Protein AF-0000000078524636 (afdb_homodimer)

Nearest PDB structures (foldseek):
  2bg7-assembly1_A  TM=7.647E-01  e=2.666E-11  Bacillus cereus
  2uyx-assembly1_A  TM=7.697E-01  e=6.666E-11  Bacillus cereus
  6lhe-assembly2_B  TM=6.676E-01  e=5.220E-11  Klebsiella pneumoniae
  4u4l-assembly3_C  TM=6.559E-01  e=9.617E-11  Klebsiella pneumoniae
  4gyq-assembly5_A  TM=6.246E-01  e=6.796E-10  Klebsiella pneumoniae

pLDDT: mean 97.64, std 1.95, range [78.44, 98.94]

Structure (mmCIF, N/CA/C/O backbone):
data_AF-0000000078524636-model_v1
#
loop_
_entity.id
_entity.type
_entity.pdbx_description
1 polymer Metallo-beta-lactamase
#
loop_
_atom_site.group_PDB
_atom_site.id
_atom_site.type_symbol
_atom_site.label_atom_id
_atom_site.label_alt_id
_atom_site.label_comp_id
_atom_site.label_asym_id
_atom_site.label_entity_id
_atom_site.label_seq_id
_atom_site.pdbx_PDB_ins_code
_atom_site.Cartn_x
_atom_site.Cartn_y
_atom_site.Cartn_z
_atom_site.occupancy
_atom_site.B_iso_or_equiv
_atom_site.auth_seq_id
_atom_site.auth_comp_id
_atom_site.auth_asym_id
_atom_site.auth_atom_id
_atom_site.pdbx_PDB_model_num
ATOM 1 N N . MET A 1 1 ? -9.016 -17.656 -24.141 1 92.56 1 MET A N 1
ATOM 2 C CA . MET A 1 1 ? -9.117 -17.969 -22.719 1 92.56 1 MET A CA 1
ATOM 3 C C . MET A 1 1 ? -10.57 -17.891 -22.25 1 92.56 1 MET A C 1
ATOM 5 O O . MET A 1 1 ? -11.32 -17.031 -22.688 1 92.56 1 MET A O 1
ATOM 9 N N . GLU A 1 2 ? -10.961 -18.859 -21.375 1 94.88 2 GLU A N 1
ATOM 10 C CA . GLU A 1 2 ? -12.305 -18.812 -20.812 1 94.88 2 GLU A CA 1
ATOM 11 C C . GLU A 1 2 ? -12.398 -17.766 -19.703 1 94.88 2 GLU A C 1
ATOM 13 O O . GLU A 1 2 ? -11.672 -17.844 -18.703 1 94.88 2 GLU A O 1
ATOM 18 N N . PHE A 1 3 ? -13.219 -16.766 -19.938 1 97.44 3 PHE A N 1
ATOM 19 C CA . PHE A 1 3 ? -13.414 -15.617 -19.062 1 97.44 3 PHE A CA 1
ATOM 20 C C . PHE A 1 3 ? -14.852 -15.562 -18.562 1 97.44 3 PHE A C 1
ATOM 22 O O . PHE A 1 3 ? -15.797 -15.648 -19.344 1 97.44 3 PHE A O 1
ATOM 29 N N . ARG A 1 4 ? -14.953 -15.508 -17.188 1 98.31 4 ARG A N 1
ATOM 30 C CA . ARG A 1 4 ? -16.281 -15.656 -16.594 1 98.31 4 ARG A CA 1
ATOM 31 C C . ARG A 1 4 ? -16.594 -14.492 -15.664 1 98.31 4 ARG A C 1
ATOM 33 O O . ARG A 1 4 ? -15.68 -13.891 -15.086 1 98.31 4 ARG A O 1
ATOM 40 N N . GLN A 1 5 ? -17.875 -14.234 -15.578 1 98.44 5 GLN A N 1
ATOM 41 C CA . GLN A 1 5 ? -18.375 -13.227 -14.648 1 98.44 5 GLN A CA 1
ATOM 42 C C . GLN A 1 5 ? -18.938 -13.867 -13.391 1 98.44 5 GLN A C 1
ATOM 44 O O . GLN A 1 5 ? -19.844 -14.703 -13.469 1 98.44 5 GLN A O 1
ATOM 49 N N . LEU A 1 6 ? -18.422 -13.5 -12.273 1 98.5 6 LEU A N 1
ATOM 50 C CA . LEU A 1 6 ? -18.875 -14.062 -11.008 1 98.5 6 LEU A CA 1
ATOM 51 C C . LEU A 1 6 ? -19.969 -13.211 -10.383 1 98.5 6 LEU A C 1
ATOM 53 O O . LEU A 1 6 ? -20.953 -13.734 -9.852 1 98.5 6 LEU A O 1
ATOM 57 N N . THR A 1 7 ? -19.797 -11.914 -10.305 1 98.25 7 THR A N 1
ATOM 58 C CA . THR A 1 7 ? -20.766 -10.891 -9.945 1 98.25 7 THR A CA 1
ATOM 59 C C . THR A 1 7 ? -20.734 -9.734 -10.938 1 98.25 7 THR A C 1
ATOM 61 O O . THR A 1 7 ? -20 -9.781 -11.922 1 98.25 7 THR A O 1
ATOM 64 N N . ASP A 1 8 ? -21.453 -8.664 -10.656 1 96.44 8 ASP A N 1
ATOM 65 C CA . ASP A 1 8 ? -21.484 -7.512 -11.555 1 96.44 8 ASP A CA 1
ATOM 66 C C . ASP A 1 8 ? -20.109 -6.848 -11.625 1 96.44 8 ASP A C 1
ATOM 68 O O . ASP A 1 8 ? -19.781 -6.203 -12.625 1 96.44 8 ASP A O 1
ATOM 72 N N . ARG A 1 9 ? -19.25 -7.086 -10.602 1 97.81 9 ARG A N 1
ATOM 73 C CA . ARG A 1 9 ? -17.984 -6.359 -10.539 1 97.81 9 ARG A CA 1
ATOM 74 C C . ARG A 1 9 ? -16.812 -7.32 -10.547 1 97.81 9 ARG A C 1
ATOM 76 O O . ARG A 1 9 ? -15.664 -6.902 -10.75 1 97.81 9 ARG A O 1
ATOM 83 N N . VAL A 1 10 ? -17.109 -8.586 -10.32 1 98.88 10 VAL A N 1
ATOM 84 C CA . VAL A 1 10 ? -16.016 -9.531 -10.141 1 98.88 10 VAL A CA 1
ATOM 85 C C . VAL A 1 10 ? -16.016 -10.539 -11.289 1 98.88 10 VAL A C 1
ATOM 87 O O . VAL A 1 10 ? -17.031 -11.141 -11.594 1 98.88 10 VAL A O 1
ATOM 90 N N . PHE A 1 11 ? -14.883 -10.703 -11.891 1 98.88 11 PHE A N 1
ATOM 91 C CA . PHE A 1 11 ? -14.664 -11.625 -13.008 1 98.88 11 PHE A CA 1
ATOM 92 C C . PHE A 1 11 ? -13.43 -12.484 -12.766 1 98.88 11 PHE A C 1
ATOM 94 O O . PHE A 1 11 ? -12.633 -12.203 -11.867 1 98.88 11 PHE A O 1
ATOM 101 N N . TYR A 1 12 ? -13.289 -13.547 -13.531 1 98.81 12 TYR A N 1
ATOM 102 C CA . TYR A 1 12 ? -12.102 -14.391 -13.422 1 98.81 12 TYR A CA 1
ATOM 103 C C . TYR A 1 12 ? -11.898 -15.203 -14.703 1 98.81 12 TYR A C 1
ATOM 105 O O . TYR A 1 12 ? -12.836 -15.414 -15.469 1 98.81 12 TYR A O 1
ATOM 113 N N . SER A 1 13 ? -10.688 -15.539 -14.992 1 98.56 13 SER A N 1
ATOM 114 C CA . SER A 1 13 ? -10.383 -16.5 -16.047 1 98.56 13 SER A CA 1
ATOM 115 C C . SER A 1 13 ? -10.234 -17.906 -15.477 1 98.56 13 SER A C 1
ATOM 117 O O . SER A 1 13 ? -9.766 -18.094 -14.344 1 98.56 13 SER A O 1
ATOM 119 N N . MET A 1 14 ? -10.531 -18.859 -16.297 1 97.19 14 MET A N 1
ATOM 120 C CA . MET A 1 14 ? -10.375 -20.234 -15.844 1 97.19 14 MET A CA 1
ATOM 121 C C . MET A 1 14 ? -8.914 -20.672 -15.883 1 97.19 14 MET A C 1
ATOM 123 O O . MET A 1 14 ? -8.133 -20.141 -16.672 1 97.19 14 MET A O 1
ATOM 127 N N . PHE A 1 15 ? -8.57 -21.562 -14.984 1 97.5 15 PHE A N 1
ATOM 128 C CA . PHE A 1 15 ? -7.219 -22.109 -14.953 1 97.5 15 PHE A CA 1
ATOM 129 C C . PHE A 1 15 ? -6.996 -23.062 -16.125 1 97.5 15 PHE A C 1
ATOM 131 O O . PHE A 1 15 ? -7.953 -23.5 -16.766 1 97.5 15 PHE A O 1
ATOM 138 N N . ASP A 1 16 ? -5.742 -23.234 -16.484 1 96.5 16 ASP A N 1
ATOM 139 C CA . ASP A 1 16 ? -5.324 -24.188 -17.5 1 96.5 16 ASP A CA 1
ATOM 140 C C . ASP A 1 16 ? -4.176 -25.062 -17.016 1 96.5 16 ASP A C 1
ATOM 142 O O . ASP A 1 16 ? -3.055 -24.578 -16.844 1 96.5 16 ASP A O 1
ATOM 146 N N . LYS A 1 17 ? -4.324 -26.312 -16.906 1 94 17 LYS A N 1
ATOM 147 C CA . LYS A 1 17 ? -3.379 -27.234 -16.297 1 94 17 LYS A CA 1
ATOM 148 C C . LYS A 1 17 ? -2.207 -27.531 -17.234 1 94 17 LYS A C 1
ATOM 150 O O . LYS A 1 17 ? -1.141 -27.953 -16.781 1 94 17 LYS A O 1
ATOM 155 N N . SER A 1 18 ? -2.449 -27.375 -18.516 1 92.62 18 SER A N 1
ATOM 156 C CA . SER A 1 18 ? -1.42 -27.75 -19.484 1 92.62 18 SER A CA 1
ATOM 157 C C . SER A 1 18 ? -0.123 -26.984 -19.219 1 92.62 18 SER A C 1
ATOM 159 O O . SER A 1 18 ? 0.967 -27.547 -19.359 1 92.62 18 SER A O 1
ATOM 161 N N . ALA A 1 19 ? -0.197 -25.781 -18.781 1 91.12 19 ALA A N 1
ATOM 162 C CA . ALA A 1 19 ? 0.985 -24.984 -18.469 1 91.12 19 ALA A CA 1
ATOM 163 C C . ALA A 1 19 ? 0.88 -24.391 -17.062 1 91.12 19 ALA A C 1
ATOM 165 O O . ALA A 1 19 ? 1.53 -23.391 -16.766 1 91.12 19 ALA A O 1
ATOM 166 N N . ASP A 1 20 ? -0.035 -24.969 -16.297 1 96.19 20 ASP A N 1
ATOM 167 C CA . ASP A 1 20 ? -0.246 -24.609 -14.891 1 96.19 20 ASP A CA 1
ATOM 168 C C . ASP A 1 20 ? -0.635 -23.125 -14.758 1 96.19 20 ASP A C 1
ATOM 170 O O . ASP A 1 20 ? -0.137 -22.438 -13.875 1 96.19 20 ASP A O 1
ATOM 174 N N . ARG A 1 21 ? -1.409 -22.625 -15.695 1 98.25 21 ARG A N 1
ATOM 175 C CA . ARG A 1 21 ? -1.954 -21.281 -15.578 1 98.25 21 ARG A CA 1
ATOM 176 C C . ARG A 1 21 ? -3.008 -21.203 -14.477 1 98.25 21 ARG A C 1
ATOM 178 O O . ARG A 1 21 ? -3.969 -21.969 -14.477 1 98.25 21 ARG A O 1
ATOM 185 N N . PRO A 1 22 ? -2.797 -20.359 -13.555 1 98.69 22 PRO A N 1
ATOM 186 C CA . PRO A 1 22 ? -3.803 -20.203 -12.5 1 98.69 22 PRO A CA 1
ATOM 187 C C . PRO A 1 22 ? -5.004 -19.375 -12.945 1 98.69 22 PRO A C 1
ATOM 189 O O . PRO A 1 22 ? -4.984 -18.781 -14.031 1 98.69 22 PRO A O 1
ATOM 192 N N . VAL A 1 23 ? -6.008 -19.406 -12.109 1 98.69 23 VAL A N 1
ATOM 193 C CA . VAL A 1 23 ? -7.094 -18.438 -12.219 1 98.69 23 VAL A CA 1
ATOM 194 C C . VAL A 1 23 ? -6.547 -17.031 -12.016 1 98.69 23 VAL A C 1
ATOM 196 O O . VAL A 1 23 ? -5.738 -16.781 -11.117 1 98.69 23 VAL A O 1
ATOM 199 N N . LEU A 1 24 ? -6.914 -16.125 -12.867 1 98.81 24 LEU A N 1
ATOM 200 C CA . LEU A 1 24 ? -6.695 -14.695 -12.672 1 98.81 24 LEU A CA 1
ATOM 201 C C . LEU A 1 24 ? -8.008 -13.984 -12.367 1 98.81 24 LEU A C 1
ATOM 203 O O . LEU A 1 24 ? -9.023 -14.25 -13.016 1 98.81 24 LEU A O 1
ATOM 207 N N . GLY A 1 25 ? -7.977 -13.172 -11.359 1 98.94 25 GLY A N 1
ATOM 208 C CA . GLY A 1 25 ? -9.172 -12.438 -10.961 1 98.94 25 GLY A CA 1
ATOM 209 C C . GLY A 1 25 ? -9.164 -10.992 -11.438 1 98.94 25 GLY A C 1
ATOM 210 O O . GLY A 1 25 ? -8.109 -10.438 -11.75 1 98.94 25 GLY A O 1
ATOM 211 N N . TYR A 1 26 ? -10.344 -10.414 -11.539 1 98.94 26 TYR A N 1
ATOM 212 C CA . TYR A 1 26 ? -10.539 -9.023 -11.93 1 98.94 26 TYR A CA 1
ATOM 213 C C . TYR A 1 26 ? -11.68 -8.383 -11.156 1 98.94 26 TYR A C 1
ATOM 215 O O . TYR A 1 26 ? -12.758 -8.977 -11.023 1 98.94 26 TYR A O 1
ATOM 223 N N . VAL A 1 27 ? -11.477 -7.277 -10.57 1 98.94 27 VAL A N 1
ATOM 224 C CA . VAL A 1 27 ? -12.508 -6.504 -9.891 1 98.94 27 VAL A CA 1
ATOM 225 C C . VAL A 1 27 ? -12.672 -5.148 -10.57 1 98.94 27 VAL A C 1
ATOM 227 O O . VAL A 1 27 ? -11.719 -4.375 -10.664 1 98.94 27 VAL A O 1
ATOM 230 N N . ASN A 1 28 ? -13.812 -4.844 -10.977 1 98.75 28 ASN A N 1
ATOM 231 C CA . ASN A 1 28 ? -14.125 -3.617 -11.703 1 98.75 28 ASN A CA 1
ATOM 232 C C . ASN A 1 28 ? -14.688 -2.545 -10.773 1 98.75 28 ASN A C 1
ATOM 234 O O . ASN A 1 28 ? -15.891 -2.494 -10.539 1 98.75 28 ASN A O 1
ATOM 238 N N . GLY A 1 29 ? -13.82 -1.654 -10.344 1 98.44 29 GLY A N 1
ATOM 239 C CA . GLY A 1 29 ? -14.273 -0.521 -9.547 1 98.44 29 GLY A CA 1
ATOM 240 C C . GLY A 1 29 ? -14.531 0.721 -10.383 1 98.44 29 GLY A C 1
ATOM 241 O O . GLY A 1 29 ? -14.109 0.802 -11.539 1 98.44 29 GLY A O 1
ATOM 242 N N . GLN A 1 30 ? -15.25 1.693 -9.789 1 97.56 30 GLN A N 1
ATOM 243 C CA . GLN A 1 30 ? -15.586 2.934 -10.477 1 97.56 30 GLN A CA 1
ATOM 244 C C . GLN A 1 30 ? -14.336 3.771 -10.742 1 97.56 30 GLN A C 1
ATOM 246 O O . GLN A 1 30 ? -14.203 4.375 -11.812 1 97.56 30 GLN A O 1
ATOM 251 N N . LYS A 1 31 ? -13.469 3.789 -9.781 1 97.31 31 LYS A N 1
ATOM 252 C CA . LYS A 1 31 ? -12.266 4.609 -9.906 1 97.31 31 LYS A CA 1
ATOM 253 C C . LYS A 1 31 ? -11.109 3.811 -10.5 1 97.31 31 LYS A C 1
ATOM 255 O O . LYS A 1 31 ? -10.453 4.262 -11.438 1 97.31 31 LYS A O 1
ATOM 260 N N . TYR A 1 32 ? -10.844 2.635 -9.969 1 98 32 TYR A N 1
ATOM 261 C CA . TYR A 1 32 ? -9.789 1.731 -10.422 1 98 32 TYR A CA 1
ATOM 262 C C . TYR A 1 32 ? -10.32 0.312 -10.578 1 98 32 TYR A C 1
ATOM 264 O O . TYR A 1 32 ? -11.383 -0.025 -10.047 1 98 32 TYR A O 1
ATOM 272 N N . SER A 1 33 ? -9.594 -0.458 -11.375 1 98.69 33 SER A N 1
ATOM 273 C CA . SER A 1 33 ? -9.82 -1.899 -11.398 1 98.69 33 SER A CA 1
ATOM 274 C C . SER A 1 33 ? -8.609 -2.66 -10.875 1 98.69 33 SER A C 1
ATOM 276 O O . SER A 1 33 ? -7.516 -2.104 -10.773 1 98.69 33 SER A O 1
ATOM 278 N N . LEU A 1 34 ? -8.867 -3.861 -10.477 1 98.88 34 LEU A N 1
ATOM 279 C CA . LEU A 1 34 ? -7.855 -4.684 -9.828 1 98.88 34 LEU A CA 1
ATOM 280 C C . LEU A 1 34 ? -7.73 -6.039 -10.508 1 98.88 34 LEU A C 1
ATOM 282 O O . LEU A 1 34 ? -8.742 -6.68 -10.82 1 98.88 34 LEU A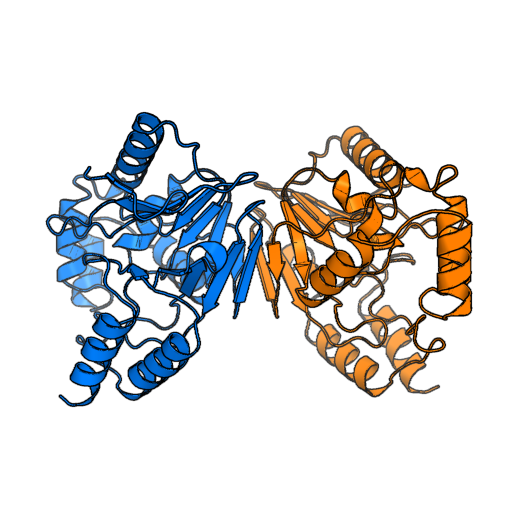 O 1
ATOM 286 N N . MET A 1 35 ? -6.539 -6.391 -10.82 1 98.94 35 MET A N 1
ATOM 287 C CA . MET A 1 35 ? -6.223 -7.758 -11.219 1 98.94 35 MET A CA 1
ATOM 288 C C . MET A 1 35 ? -5.617 -8.539 -10.055 1 98.94 35 MET A C 1
ATOM 290 O O . MET A 1 35 ? -4.801 -8.008 -9.305 1 98.94 35 MET A O 1
ATOM 294 N N . ILE A 1 36 ? -6.012 -9.75 -9.82 1 98.94 36 ILE A N 1
ATOM 295 C CA . ILE A 1 36 ? -5.488 -10.625 -8.781 1 98.94 36 ILE A CA 1
ATOM 296 C C . ILE A 1 36 ? -4.676 -11.75 -9.406 1 98.94 36 ILE A C 1
ATOM 298 O O . ILE A 1 36 ? -5.219 -12.594 -10.125 1 98.94 36 ILE A O 1
ATOM 302 N N . ASP A 1 37 ? -3.387 -11.734 -9.055 1 98.94 37 ASP A N 1
ATOM 303 C CA . ASP A 1 37 ? -2.33 -12.562 -9.633 1 98.94 37 ASP A CA 1
ATOM 304 C C . ASP A 1 37 ? -1.979 -12.102 -11.047 1 98.94 37 ASP A C 1
ATOM 306 O O . ASP A 1 37 ? -2.828 -11.562 -11.758 1 98.94 37 ASP A O 1
ATOM 310 N N . ALA A 1 38 ? -0.745 -12.352 -11.445 1 98.81 38 ALA A N 1
ATOM 311 C CA . ALA A 1 38 ? -0.215 -11.797 -12.688 1 98.81 38 ALA A CA 1
ATOM 312 C C . ALA A 1 38 ? 0.044 -12.898 -13.711 1 98.81 38 ALA A C 1
ATOM 314 O O . ALA A 1 38 ? 0.692 -12.664 -14.734 1 98.81 38 ALA A O 1
ATOM 315 N N . GLY A 1 39 ? -0.339 -14.141 -13.398 1 98.5 39 GLY A N 1
ATOM 316 C CA . GLY A 1 39 ? -0.157 -15.234 -14.328 1 98.5 39 GLY A CA 1
ATOM 317 C C . GLY A 1 39 ? 1.279 -15.719 -14.414 1 98.5 39 GLY A C 1
ATOM 318 O O . GLY A 1 39 ? 2.137 -15.258 -13.656 1 98.5 39 GLY A O 1
ATOM 319 N N . ASN A 1 40 ? 1.488 -16.594 -15.367 1 98.62 40 ASN A N 1
ATOM 320 C CA . ASN A 1 40 ? 2.771 -17.297 -15.383 1 98.62 40 ASN A CA 1
ATOM 321 C C . ASN A 1 40 ? 3.658 -16.812 -16.531 1 98.62 40 ASN A C 1
ATOM 323 O O . ASN A 1 40 ? 4.785 -17.281 -16.688 1 98.62 40 ASN A O 1
ATOM 327 N N . SER A 1 41 ? 3.148 -15.828 -17.375 1 98.56 41 SER A N 1
ATOM 328 C CA . SER A 1 41 ? 3.945 -15.32 -18.484 1 98.56 41 SER A CA 1
ATOM 329 C C . SER A 1 41 ? 3.32 -14.07 -19.094 1 98.56 41 SER A C 1
ATOM 331 O O . SER A 1 41 ? 2.17 -13.742 -18.797 1 98.56 41 SER A O 1
ATOM 333 N N . GLN A 1 42 ? 4.094 -13.391 -19.906 1 98.44 42 GLN A N 1
ATOM 334 C CA . GLN A 1 42 ? 3.57 -12.273 -20.688 1 98.44 42 GLN A CA 1
ATOM 335 C C . GLN A 1 42 ? 2.377 -12.703 -21.531 1 98.44 42 GLN A C 1
ATOM 337 O O . GLN A 1 42 ? 1.389 -11.969 -21.641 1 98.44 42 GLN A O 1
ATOM 342 N N . LYS A 1 43 ? 2.482 -13.875 -22.109 1 98.06 43 LYS A N 1
ATOM 343 C CA . LYS A 1 43 ? 1.399 -14.391 -22.938 1 98.06 43 LYS A CA 1
ATOM 344 C C . LYS A 1 43 ? 0.118 -14.562 -22.125 1 98.06 43 LYS A C 1
ATOM 346 O O . LYS A 1 43 ? -0.977 -14.281 -22.625 1 98.06 43 LYS A O 1
ATOM 351 N N . HIS A 1 44 ? 0.25 -15.062 -20.938 1 98.56 44 HIS A N 1
ATOM 352 C CA . HIS A 1 44 ? -0.894 -15.234 -20.047 1 98.56 44 HIS A CA 1
ATOM 353 C C . HIS A 1 44 ? -1.555 -13.898 -19.734 1 98.56 44 HIS A C 1
ATOM 355 O O . HIS A 1 44 ? -2.779 -13.773 -19.812 1 98.56 44 HIS A O 1
ATOM 361 N N . VAL A 1 45 ? -0.781 -12.852 -19.438 1 98.69 45 VAL A N 1
ATOM 362 C CA . VAL A 1 45 ? -1.286 -11.516 -19.141 1 98.69 45 VAL A CA 1
ATOM 363 C C . VAL A 1 45 ? -1.985 -10.938 -20.359 1 98.69 45 VAL A C 1
ATOM 365 O O . VAL A 1 45 ? -3.086 -10.391 -20.266 1 98.69 45 VAL A O 1
ATOM 368 N N . GLU A 1 46 ? -1.355 -11.102 -21.484 1 98.5 46 GLU A N 1
ATOM 369 C CA . GLU A 1 46 ? -1.918 -10.578 -22.719 1 98.5 46 GLU A CA 1
ATOM 370 C C . GLU A 1 46 ? -3.262 -11.227 -23.047 1 98.5 46 GLU A C 1
ATOM 372 O O . GLU A 1 46 ? -4.195 -10.555 -23.469 1 98.5 46 GLU A O 1
ATOM 377 N N . SER A 1 47 ? -3.287 -12.531 -22.859 1 98.31 47 SER A N 1
ATOM 378 C CA . SER A 1 47 ? -4.547 -13.234 -23.078 1 98.31 47 SER A CA 1
ATOM 379 C C . SER A 1 47 ? -5.633 -12.711 -22.141 1 98.31 47 SER A C 1
ATOM 381 O O . SER A 1 47 ? -6.781 -12.531 -22.547 1 98.31 47 SER A O 1
ATOM 383 N N . PHE A 1 48 ? -5.344 -12.461 -20.953 1 98.75 48 PHE A N 1
ATOM 384 C CA . PHE A 1 48 ? -6.289 -11.938 -19.969 1 98.75 48 PHE A CA 1
ATOM 385 C C . PHE A 1 48 ? -6.75 -10.531 -20.359 1 98.75 48 PHE A C 1
ATOM 387 O O . PHE A 1 48 ? -7.945 -10.234 -20.297 1 98.75 48 PHE A O 1
ATOM 394 N N . TYR A 1 49 ? -5.805 -9.672 -20.734 1 98.75 49 TYR A N 1
ATOM 395 C CA . TYR A 1 49 ? -6.133 -8.312 -21.141 1 98.75 49 TYR A CA 1
ATOM 396 C C . TYR A 1 49 ? -7.02 -8.312 -22.375 1 98.75 49 TYR A C 1
ATOM 398 O O . TYR A 1 49 ? -7.902 -7.461 -22.516 1 98.75 49 TYR A O 1
ATOM 406 N N . GLU A 1 50 ? -6.746 -9.242 -23.266 1 98.56 50 GLU A N 1
ATOM 407 C CA . GLU A 1 50 ? -7.613 -9.391 -24.422 1 98.56 50 GLU A CA 1
ATOM 408 C C . GLU A 1 50 ? -9.039 -9.75 -24.016 1 98.56 50 GLU A C 1
ATOM 410 O O . GLU A 1 50 ? -10.008 -9.219 -24.562 1 98.56 50 GLU A O 1
ATOM 415 N N . ALA A 1 51 ? -9.141 -10.688 -23.094 1 98.44 51 ALA A N 1
ATOM 416 C CA . ALA A 1 51 ? -10.461 -11.07 -22.594 1 98.44 51 ALA A CA 1
ATOM 417 C C . ALA A 1 51 ? -11.172 -9.875 -21.969 1 98.44 51 ALA A C 1
ATOM 419 O O . ALA A 1 51 ? -12.375 -9.68 -22.172 1 98.44 51 ALA A O 1
ATOM 420 N N . LEU A 1 52 ? -10.453 -9.07 -21.188 1 98.44 52 LEU A N 1
ATOM 421 C CA . LEU A 1 52 ? -11.023 -7.859 -20.609 1 98.44 52 LEU A CA 1
ATOM 422 C C . LEU A 1 52 ? -11.555 -6.934 -21.688 1 98.44 52 LEU A C 1
ATOM 424 O O . LEU A 1 52 ? -12.68 -6.438 -21.594 1 98.44 52 LEU A O 1
ATOM 428 N N . SER A 1 53 ? -10.75 -6.699 -22.641 1 98.06 53 SER A N 1
ATOM 429 C CA . SER A 1 53 ? -11.109 -5.797 -23.734 1 98.06 53 SER A CA 1
ATOM 430 C C . SER A 1 53 ? -12.367 -6.27 -24.453 1 98.06 53 SER A C 1
ATOM 432 O O . SER A 1 53 ? -13.242 -5.461 -24.781 1 98.06 53 SER A O 1
ATOM 434 N N . LYS A 1 54 ? -12.422 -7.543 -24.688 1 97.69 54 LYS A N 1
ATOM 435 C CA . LYS A 1 54 ? -13.578 -8.117 -25.359 1 97.69 54 LYS A CA 1
ATOM 436 C C . LYS A 1 54 ? -14.859 -7.867 -24.578 1 97.69 54 LYS A C 1
ATOM 438 O O . LYS A 1 54 ? -15.938 -7.738 -25.156 1 97.69 54 LYS A O 1
ATOM 443 N N . GLU A 1 55 ? -14.711 -7.77 -23.297 1 97.25 55 GLU A N 1
ATOM 444 C CA . GLU A 1 55 ? -15.867 -7.551 -22.438 1 97.25 55 GLU A CA 1
ATOM 445 C C . GLU A 1 55 ? -16.094 -6.066 -22.172 1 97.25 55 GLU A C 1
ATOM 447 O O . GLU A 1 55 ? -16.969 -5.691 -21.391 1 97.25 55 GLU A O 1
ATOM 452 N N . GLY A 1 56 ? -15.273 -5.215 -22.688 1 97.44 56 GLY A N 1
ATOM 453 C CA . GLY A 1 56 ? -15.398 -3.777 -22.5 1 97.44 56 GLY A CA 1
ATOM 454 C C . GLY A 1 56 ? -14.906 -3.307 -21.156 1 97.44 56 GLY A C 1
ATOM 455 O O . GLY A 1 56 ? -15.344 -2.27 -20.656 1 97.44 56 GLY A O 1
ATOM 456 N N . LEU A 1 57 ? -14.078 -4.07 -20.547 1 98.31 57 LEU A N 1
ATOM 457 C CA . LEU A 1 57 ? -13.547 -3.736 -19.234 1 98.31 57 LEU A CA 1
ATOM 458 C C . LEU A 1 57 ? -12.203 -3.025 -19.359 1 98.31 57 LEU A C 1
ATOM 460 O O . LEU A 1 57 ? -11.422 -3.311 -20.281 1 98.31 57 LEU A O 1
ATOM 464 N N . LYS A 1 58 ? -11.961 -2.143 -18.484 1 97.5 58 LYS A N 1
ATOM 465 C CA . LYS A 1 58 ? -10.711 -1.383 -18.516 1 97.5 58 LYS A CA 1
ATOM 466 C C . LYS A 1 58 ? -9.539 -2.225 -18.016 1 97.5 58 LYS A C 1
ATOM 468 O O . LYS A 1 58 ? -9.734 -3.195 -17.281 1 97.5 58 LYS A O 1
ATOM 473 N N . LYS A 1 59 ? -8.344 -1.842 -18.391 1 97.88 59 LYS A N 1
ATOM 474 C CA . LYS A 1 59 ? -7.145 -2.465 -17.844 1 97.88 59 LYS A CA 1
ATOM 475 C C . LYS A 1 59 ? -6.988 -2.15 -16.359 1 97.88 59 LYS A C 1
ATOM 477 O O . LYS A 1 59 ? -7.328 -1.053 -15.922 1 97.88 59 LYS A O 1
ATOM 482 N N . PRO A 1 60 ? -6.43 -3.078 -15.672 1 98.5 60 PRO A N 1
ATOM 483 C CA . PRO A 1 60 ? -6.336 -2.891 -14.219 1 98.5 60 PRO A CA 1
ATOM 484 C C . PRO A 1 60 ? -5.398 -1.751 -13.828 1 98.5 60 PRO A C 1
ATOM 486 O O . PRO A 1 60 ? -4.328 -1.595 -14.43 1 98.5 60 PRO A O 1
ATOM 489 N N . GLY A 1 61 ? -5.844 -0.96 -12.852 1 98.31 61 GLY A N 1
ATOM 490 C CA . GLY A 1 61 ? -4.965 0.029 -12.25 1 98.31 61 GLY A CA 1
ATOM 491 C C . GLY A 1 61 ? -4.023 -0.561 -11.219 1 98.31 61 GLY A C 1
ATOM 492 O O . GLY A 1 61 ? -2.98 0.024 -10.914 1 98.31 61 GLY A O 1
ATOM 493 N N . PHE A 1 62 ? -4.414 -1.67 -10.641 1 98.81 62 PHE A N 1
ATOM 494 C CA . PHE A 1 62 ? -3.631 -2.402 -9.656 1 98.81 62 PHE A CA 1
ATOM 495 C C . PHE A 1 62 ? -3.576 -3.887 -10 1 98.81 62 PHE A C 1
ATOM 497 O O . PHE A 1 62 ? -4.539 -4.441 -10.531 1 98.81 62 PHE A O 1
ATOM 504 N N . THR A 1 63 ? -2.496 -4.5 -9.711 1 98.94 63 THR A N 1
ATOM 505 C CA . THR A 1 63 ? -2.369 -5.953 -9.719 1 98.94 63 THR A CA 1
ATOM 506 C C . THR A 1 63 ? -1.751 -6.449 -8.422 1 98.94 63 THR A C 1
ATOM 508 O O . THR A 1 63 ? -0.665 -6.012 -8.031 1 98.94 63 THR A O 1
ATOM 511 N N . VAL A 1 64 ? -2.451 -7.309 -7.715 1 98.88 64 VAL A N 1
ATOM 512 C CA . VAL A 1 64 ? -1.946 -7.922 -6.492 1 98.88 64 VAL A CA 1
ATOM 513 C C . VAL A 1 64 ? -1.604 -9.391 -6.758 1 98.88 64 VAL A C 1
ATOM 515 O O . VAL A 1 64 ? -2.383 -10.109 -7.383 1 98.88 64 VAL A O 1
ATOM 518 N N . VAL A 1 65 ? -0.433 -9.828 -6.348 1 98.88 65 VAL A N 1
ATOM 519 C CA . VAL A 1 65 ? -0.123 -11.25 -6.461 1 98.88 65 VAL A CA 1
ATOM 520 C C . VAL A 1 65 ? -0.283 -11.922 -5.102 1 98.88 65 VAL A C 1
ATOM 522 O O . VAL A 1 65 ? 0.095 -11.359 -4.07 1 98.88 65 VAL A O 1
ATOM 525 N N . THR A 1 66 ? -0.78 -13.094 -5.113 1 98.88 66 THR A N 1
ATOM 526 C CA . THR A 1 66 ? -1.178 -13.789 -3.895 1 98.88 66 THR A CA 1
ATOM 527 C C . THR A 1 66 ? 0.034 -14.406 -3.207 1 98.88 66 THR A C 1
ATOM 529 O O . THR A 1 66 ? 0.085 -14.484 -1.978 1 98.88 66 THR A O 1
ATOM 532 N N . HIS A 1 67 ? 0.937 -14.914 -3.979 1 98.88 67 HIS A N 1
ATOM 533 C CA . HIS A 1 67 ? 2.152 -15.5 -3.432 1 98.88 67 HIS A CA 1
ATOM 534 C C . HIS A 1 67 ? 3.232 -15.633 -4.5 1 98.88 67 HIS A C 1
ATOM 536 O O . HIS A 1 67 ? 2.988 -15.344 -5.676 1 98.88 67 HIS A O 1
ATOM 542 N N . TRP A 1 68 ? 4.445 -16.109 -4.176 1 98.75 68 TRP A N 1
ATOM 543 C CA . TRP A 1 68 ? 5.645 -15.883 -4.977 1 98.75 68 TRP A CA 1
ATOM 544 C C . TRP A 1 68 ? 5.758 -16.922 -6.086 1 98.75 68 TRP A C 1
ATOM 546 O O . TRP A 1 68 ? 6.551 -16.766 -7.02 1 98.75 68 TRP A O 1
ATOM 556 N N . HIS A 1 69 ? 5.004 -17.984 -6.066 1 98.69 69 HIS A N 1
ATOM 557 C CA . HIS A 1 69 ? 5.207 -19.062 -7.039 1 98.69 69 HIS A CA 1
ATOM 558 C C . HIS A 1 69 ? 5.164 -18.516 -8.469 1 98.69 69 HIS A C 1
ATOM 560 O O . HIS A 1 69 ? 4.418 -17.594 -8.758 1 98.69 69 HIS A O 1
ATOM 566 N N . TRP A 1 70 ? 5.891 -19.188 -9.328 1 98.5 70 TRP A N 1
ATOM 567 C CA . TRP A 1 70 ? 6.172 -18.734 -10.688 1 98.5 70 TRP A CA 1
ATOM 568 C C . TRP A 1 70 ? 4.879 -18.547 -11.469 1 98.5 70 TRP A C 1
ATOM 570 O O . TRP A 1 70 ? 4.742 -17.578 -12.234 1 98.5 70 TRP A O 1
ATOM 580 N N . ASP A 1 71 ? 3.932 -19.422 -11.297 1 98.69 71 ASP A N 1
ATOM 581 C CA . ASP A 1 71 ? 2.734 -19.406 -12.125 1 98.69 71 ASP A CA 1
ATOM 582 C C . ASP A 1 71 ? 1.817 -18.234 -11.75 1 98.69 71 ASP A C 1
ATOM 584 O O . ASP A 1 71 ? 0.902 -17.891 -12.5 1 98.69 71 ASP A O 1
ATOM 588 N N . HIS A 1 72 ? 2.113 -17.547 -10.68 1 98.88 72 HIS A N 1
ATOM 589 C CA . HIS A 1 72 ? 1.313 -16.406 -10.25 1 98.88 72 HIS A CA 1
ATOM 590 C C . HIS A 1 72 ? 2.062 -15.094 -10.469 1 98.88 72 HIS A C 1
ATOM 592 O O . HIS A 1 72 ? 1.486 -14.016 -10.328 1 98.88 72 HIS A O 1
ATOM 598 N N . THR A 1 73 ? 3.334 -15.148 -10.773 1 98.88 73 THR A N 1
ATOM 599 C CA . THR A 1 73 ? 4.109 -13.922 -10.664 1 98.88 73 THR A CA 1
ATOM 600 C C . THR A 1 73 ? 4.941 -13.688 -11.922 1 98.88 73 THR A C 1
ATOM 602 O O . THR A 1 73 ? 5.367 -12.562 -12.195 1 98.88 73 THR A O 1
ATOM 605 N N . PHE A 1 74 ? 5.246 -14.68 -12.758 1 98.88 74 PHE A N 1
ATOM 606 C CA . PHE A 1 74 ? 6.223 -14.547 -13.836 1 98.88 74 PHE A CA 1
ATOM 607 C C . PHE A 1 74 ? 5.672 -13.68 -14.961 1 98.88 74 PHE A C 1
ATOM 609 O O . PHE A 1 74 ? 6.422 -13.227 -15.82 1 98.88 74 PHE A O 1
ATOM 616 N N . GLY A 1 75 ? 4.398 -13.406 -14.953 1 98.88 75 GLY A N 1
ATOM 617 C CA . GLY A 1 75 ? 3.832 -12.453 -15.898 1 98.88 75 GLY A CA 1
ATOM 618 C C . GLY A 1 75 ? 3.883 -11.016 -15.406 1 98.88 75 GLY A C 1
ATOM 619 O O . GLY A 1 75 ? 3.545 -10.094 -16.141 1 98.88 75 GLY A O 1
ATOM 620 N N . MET A 1 76 ? 4.375 -10.789 -14.227 1 98.81 76 MET A N 1
ATOM 621 C CA . MET A 1 76 ? 4.23 -9.5 -13.555 1 98.81 76 MET A CA 1
ATOM 622 C C . MET A 1 76 ? 4.965 -8.406 -14.312 1 98.81 76 MET A C 1
ATOM 624 O O . MET A 1 76 ? 4.527 -7.25 -14.312 1 98.81 76 MET A O 1
ATOM 628 N N . HIS A 1 77 ? 6.039 -8.688 -15 1 98.5 77 HIS A N 1
ATOM 629 C CA . HIS A 1 77 ? 6.805 -7.691 -15.742 1 98.5 77 HIS A CA 1
ATOM 630 C C . HIS A 1 77 ? 5.98 -7.094 -16.875 1 98.5 77 HIS A C 1
ATOM 632 O O . HIS A 1 77 ? 6.34 -6.051 -17.422 1 98.5 77 HIS A O 1
ATOM 638 N N . SER A 1 78 ? 4.871 -7.727 -17.188 1 98.56 78 SER A N 1
ATOM 639 C CA . SER A 1 78 ? 4.094 -7.309 -18.344 1 98.56 78 SER A CA 1
ATOM 640 C C . SER A 1 78 ? 2.771 -6.676 -17.938 1 98.56 78 SER A C 1
ATOM 642 O O . SER A 1 78 ? 1.968 -6.289 -18.781 1 98.56 78 SER A O 1
ATOM 644 N N . VAL A 1 79 ? 2.539 -6.559 -16.641 1 98.31 79 VAL A N 1
ATOM 645 C CA . VAL A 1 79 ? 1.278 -5.988 -16.188 1 98.31 79 VAL A CA 1
ATOM 646 C C . VAL A 1 79 ? 1.343 -4.465 -16.25 1 98.31 79 VAL A C 1
ATOM 648 O O . VAL A 1 79 ? 2.41 -3.875 -16.078 1 98.31 79 VAL A O 1
ATOM 651 N N . GLU A 1 80 ? 0.212 -3.889 -16.531 1 96.38 80 GLU A N 1
ATOM 652 C CA . GLU A 1 80 ? 0.062 -2.439 -16.453 1 96.38 80 GLU A CA 1
ATOM 653 C C . GLU A 1 80 ? -0.406 -2.014 -15.055 1 96.38 80 GLU A C 1
ATOM 655 O O . GLU A 1 80 ? -0.979 -2.814 -14.312 1 96.38 80 GLU A O 1
ATOM 660 N N . GLY A 1 81 ? -0.141 -0.77 -14.742 1 97.31 81 GLY A N 1
ATOM 661 C CA . GLY A 1 81 ? -0.567 -0.252 -13.453 1 97.31 81 GLY A CA 1
ATOM 662 C C . GLY A 1 81 ? 0.411 -0.556 -12.336 1 97.31 81 GLY A C 1
ATOM 663 O O . GLY A 1 81 ? 1.566 -0.901 -12.586 1 97.31 81 GLY A O 1
ATOM 664 N N . ILE A 1 82 ? -0.034 -0.438 -11.102 1 98.56 82 ILE A N 1
ATOM 665 C CA . ILE A 1 82 ? 0.795 -0.592 -9.914 1 98.56 82 ILE A CA 1
ATOM 666 C C . ILE A 1 82 ? 0.708 -2.029 -9.406 1 98.56 82 ILE A C 1
ATOM 668 O O . ILE A 1 82 ? -0.388 -2.568 -9.234 1 98.56 82 ILE A O 1
ATOM 672 N N . THR A 1 83 ? 1.844 -2.658 -9.156 1 98.81 83 THR A N 1
ATOM 673 C CA . THR A 1 83 ? 1.865 -4.035 -8.68 1 98.81 83 THR A CA 1
ATOM 674 C C . THR A 1 83 ? 2.096 -4.074 -7.168 1 98.81 83 THR A C 1
ATOM 676 O O . THR A 1 83 ? 2.871 -3.281 -6.633 1 98.81 83 THR A O 1
ATOM 679 N N . ILE A 1 84 ? 1.412 -5.016 -6.508 1 98.81 84 ILE A N 1
ATOM 680 C CA . ILE A 1 84 ? 1.443 -5.133 -5.055 1 98.81 84 ILE A CA 1
ATOM 681 C C . ILE A 1 84 ? 1.694 -6.586 -4.66 1 98.81 84 ILE A C 1
ATOM 683 O O . ILE A 1 84 ? 1.091 -7.5 -5.223 1 98.81 84 ILE A O 1
ATOM 687 N N . ALA A 1 85 ? 2.561 -6.812 -3.713 1 98.75 85 ALA A N 1
ATOM 688 C CA . ALA A 1 85 ? 2.842 -8.148 -3.188 1 98.75 85 ALA A CA 1
ATOM 689 C C . ALA A 1 85 ? 3.209 -8.086 -1.707 1 98.75 85 ALA A C 1
ATOM 691 O O . ALA A 1 85 ? 3.521 -7.016 -1.182 1 98.75 85 ALA A O 1
ATOM 692 N N . HIS A 1 86 ? 3.1 -9.227 -1.034 1 98.44 86 HIS A N 1
ATOM 693 C CA . HIS A 1 86 ? 3.617 -9.32 0.326 1 98.44 86 HIS A CA 1
ATOM 694 C C . HIS A 1 86 ? 5.125 -9.094 0.359 1 98.44 86 HIS A C 1
ATOM 696 O O . HIS A 1 86 ? 5.824 -9.398 -0.608 1 98.44 86 HIS A O 1
ATOM 702 N N . LYS A 1 87 ? 5.613 -8.617 1.442 1 97.5 87 LYS A N 1
ATOM 703 C CA . LYS A 1 87 ? 7.047 -8.352 1.562 1 97.5 87 LYS A CA 1
ATOM 704 C C . LYS A 1 87 ? 7.859 -9.625 1.354 1 97.5 87 LYS A C 1
ATOM 706 O O . LYS A 1 87 ? 8.938 -9.594 0.766 1 97.5 87 LYS A O 1
ATOM 711 N N . LYS A 1 88 ? 7.367 -10.758 1.853 1 98.38 88 LYS A N 1
ATOM 712 C CA . LYS A 1 88 ? 8.062 -12.023 1.672 1 98.38 88 LYS A CA 1
ATOM 713 C C . LYS A 1 88 ? 8.055 -12.453 0.207 1 98.38 88 LYS A C 1
ATOM 715 O O . LYS A 1 88 ? 9 -13.086 -0.268 1 98.38 88 LYS A O 1
ATOM 720 N N . THR A 1 89 ? 6.949 -12.164 -0.474 1 98.75 89 THR A N 1
ATOM 721 C CA . THR A 1 89 ? 6.887 -12.438 -1.905 1 98.75 89 THR A CA 1
ATOM 722 C C . THR A 1 89 ? 7.977 -11.672 -2.648 1 98.75 89 THR A C 1
ATOM 724 O O . THR A 1 89 ? 8.734 -12.258 -3.428 1 98.75 89 THR A O 1
ATOM 727 N N . ASN A 1 90 ? 8.117 -10.453 -2.387 1 98.06 90 ASN A N 1
ATOM 728 C CA . ASN A 1 90 ? 9.109 -9.633 -3.066 1 98.06 90 ASN A CA 1
ATOM 729 C C . ASN A 1 90 ? 10.531 -10.078 -2.746 1 98.06 90 ASN A C 1
ATOM 731 O O . ASN A 1 90 ? 11.422 -9.992 -3.594 1 98.06 90 ASN A O 1
ATOM 735 N N . ALA A 1 91 ? 10.711 -10.477 -1.488 1 97.88 91 ALA A N 1
ATOM 736 C CA . ALA A 1 91 ? 12.031 -10.992 -1.13 1 97.88 91 ALA A CA 1
ATOM 737 C C . ALA A 1 91 ? 12.406 -12.195 -1.991 1 97.88 91 ALA A C 1
ATOM 739 O O . ALA A 1 91 ? 13.523 -12.273 -2.506 1 97.88 91 ALA A O 1
ATOM 740 N N . LYS A 1 92 ? 11.492 -13.094 -2.16 1 98.38 92 LYS A N 1
ATOM 741 C CA . LYS A 1 92 ? 11.734 -14.273 -2.99 1 98.38 92 LYS A CA 1
ATOM 742 C C . LYS A 1 92 ? 11.922 -13.883 -4.453 1 98.38 92 LYS A C 1
ATOM 744 O O . LYS A 1 92 ? 12.805 -14.398 -5.129 1 98.38 92 LYS A O 1
ATOM 749 N N . LEU A 1 93 ? 11.102 -13 -4.91 1 98.69 93 LEU A N 1
ATOM 750 C CA . LEU A 1 93 ? 11.18 -12.586 -6.309 1 98.69 93 LEU A CA 1
ATOM 751 C C . LEU A 1 93 ? 12.5 -11.867 -6.586 1 98.69 93 LEU A C 1
ATOM 753 O O . LEU A 1 93 ? 13.055 -11.992 -7.68 1 98.69 93 LEU A O 1
ATOM 757 N N . ALA A 1 94 ? 12.938 -11.086 -5.629 1 98.06 94 ALA A N 1
ATOM 758 C CA . ALA A 1 94 ? 14.234 -10.422 -5.785 1 98.06 94 ALA A CA 1
ATOM 759 C C . ALA A 1 94 ? 15.352 -11.445 -5.953 1 98.06 94 ALA A C 1
ATOM 761 O O . ALA A 1 94 ? 16.281 -11.234 -6.746 1 98.06 94 ALA A O 1
ATOM 762 N N . GLU A 1 95 ? 15.297 -12.531 -5.234 1 97.94 95 GLU A N 1
ATOM 763 C CA . GLU A 1 95 ? 16.25 -13.625 -5.383 1 97.94 95 GLU A CA 1
ATOM 764 C C . GLU A 1 95 ? 16.156 -14.258 -6.77 1 97.94 95 GLU A C 1
ATOM 766 O O . GLU A 1 95 ? 17.172 -14.438 -7.445 1 97.94 95 GLU A O 1
ATOM 771 N N . MET A 1 96 ? 14.977 -14.516 -7.188 1 98.19 96 MET A N 1
ATOM 772 C CA . MET A 1 96 ? 14.742 -15.211 -8.453 1 98.19 96 MET A CA 1
ATOM 773 C C . MET A 1 96 ? 15.094 -14.328 -9.633 1 98.19 96 MET A C 1
ATOM 775 O O . MET A 1 96 ? 15.43 -14.82 -10.711 1 98.19 96 MET A O 1
ATOM 779 N N . ALA A 1 97 ? 14.992 -13.031 -9.422 1 98.19 97 ALA A N 1
ATOM 780 C CA . ALA A 1 97 ? 15.305 -12.078 -10.484 1 98.19 97 ALA A CA 1
ATOM 781 C C . ALA A 1 97 ? 16.781 -12.172 -10.883 1 98.19 97 ALA A C 1
ATOM 783 O O . ALA A 1 97 ? 17.156 -11.758 -11.984 1 98.19 97 ALA A O 1
ATOM 784 N N . LYS A 1 98 ? 17.625 -12.805 -10.055 1 97.56 98 LYS A N 1
ATOM 785 C CA . LYS A 1 98 ? 19.047 -12.93 -10.312 1 97.56 98 LYS A CA 1
ATOM 786 C C . LYS A 1 98 ? 19.375 -14.258 -10.984 1 97.56 98 LYS A C 1
ATOM 788 O O . LYS A 1 98 ? 20.516 -14.5 -11.391 1 97.56 98 LYS A O 1
ATOM 793 N N . TRP A 1 99 ? 18.375 -15.086 -11.094 1 97.75 99 TRP A N 1
ATOM 794 C CA . TRP A 1 99 ? 18.609 -16.406 -11.672 1 97.75 99 TRP A CA 1
ATOM 795 C C . TRP A 1 99 ? 18.844 -16.297 -13.172 1 97.75 99 TRP A C 1
ATOM 797 O O . TRP A 1 99 ? 18.281 -15.43 -13.844 1 97.75 99 TRP A O 1
ATOM 807 N N . GLU A 1 100 ? 19.672 -17.25 -13.641 1 97.44 100 GLU A N 1
ATOM 808 C CA . GLU A 1 100 ? 19.828 -17.438 -15.078 1 97.44 100 GLU A CA 1
ATOM 809 C C . GLU A 1 100 ? 18.844 -18.484 -15.602 1 97.44 100 GLU A C 1
ATOM 811 O O . GLU A 1 100 ? 18.625 -19.516 -14.961 1 97.44 100 GLU A O 1
ATOM 816 N N . TRP A 1 101 ? 18.281 -18.172 -16.719 1 97.94 101 TRP A N 1
ATOM 817 C CA . TRP A 1 101 ? 17.266 -19.062 -17.266 1 97.94 101 TRP A CA 1
ATOM 818 C C . TRP A 1 101 ? 17.766 -19.75 -18.531 1 97.94 101 TRP A C 1
ATOM 820 O O . TRP A 1 101 ? 17.328 -19.438 -19.641 1 97.94 101 TRP A O 1
ATOM 830 N N . THR A 1 102 ? 18.672 -20.625 -18.375 1 97.81 102 THR A N 1
ATOM 831 C CA . THR A 1 102 ? 19.203 -21.547 -19.375 1 97.81 102 THR A CA 1
ATOM 832 C C . THR A 1 102 ? 18.922 -23 -19 1 97.81 102 THR A C 1
ATOM 834 O O . THR A 1 102 ? 18.641 -23.281 -17.828 1 97.81 102 THR A O 1
ATOM 837 N N . ASP A 1 103 ? 18.953 -23.797 -20.047 1 97.56 103 ASP A N 1
ATOM 838 C CA . ASP A 1 103 ? 18.75 -25.219 -19.781 1 97.56 103 ASP A CA 1
ATOM 839 C C . ASP A 1 103 ? 19.703 -25.734 -18.703 1 97.56 103 ASP A C 1
ATOM 841 O O . ASP A 1 103 ? 19.281 -26.422 -17.766 1 97.56 103 ASP A O 1
ATOM 845 N N . ALA A 1 104 ? 20.953 -25.422 -18.781 1 98 104 ALA A N 1
ATOM 846 C CA . ALA A 1 104 ? 21.984 -25.891 -17.859 1 98 104 ALA A CA 1
ATOM 847 C C . ALA A 1 104 ? 21.719 -25.406 -16.438 1 98 104 ALA A C 1
ATOM 849 O O . ALA A 1 104 ? 21.797 -26.188 -15.484 1 98 104 ALA A O 1
ATOM 850 N N . GLU A 1 105 ? 21.406 -24.125 -16.297 1 98.06 105 GLU A N 1
ATOM 851 C CA . GLU A 1 105 ? 21.203 -23.547 -14.969 1 98.06 105 GLU A CA 1
ATOM 852 C C . GLU A 1 105 ? 19.938 -24.109 -14.328 1 98.06 105 GLU A C 1
ATOM 854 O O . GLU A 1 105 ? 19.891 -24.312 -13.109 1 98.06 105 GLU A O 1
ATOM 859 N N . MET A 1 106 ? 18.953 -24.344 -15.102 1 97.88 106 MET A N 1
ATOM 860 C CA . MET A 1 106 ? 17.703 -24.906 -14.57 1 97.88 106 MET A CA 1
ATOM 861 C C . MET A 1 106 ? 17.906 -26.344 -14.117 1 97.88 106 MET A C 1
ATOM 863 O O . MET A 1 106 ? 17.359 -26.75 -13.094 1 97.88 106 MET A O 1
ATOM 867 N N . LYS A 1 107 ? 18.672 -27.094 -14.859 1 97.56 107 LYS A N 1
ATOM 868 C CA . LYS A 1 107 ? 18.984 -28.469 -14.461 1 97.56 107 LYS A CA 1
ATOM 869 C C . LYS A 1 107 ? 19.766 -28.484 -13.148 1 97.56 107 LYS A C 1
ATOM 871 O O . LYS A 1 107 ? 19.531 -29.344 -12.297 1 97.56 107 LYS A O 1
ATOM 876 N N . LYS A 1 108 ? 20.672 -27.531 -13.008 1 98 108 LYS A N 1
ATOM 877 C CA . LYS A 1 108 ? 21.422 -27.406 -11.766 1 98 108 LYS A CA 1
ATOM 878 C C . LYS A 1 108 ? 20.5 -27.141 -10.578 1 98 108 LYS A C 1
ATOM 880 O O . LYS A 1 108 ? 20.688 -27.703 -9.5 1 98 108 LYS A O 1
ATOM 885 N N . ARG A 1 109 ? 19.531 -26.25 -10.781 1 97.19 109 ARG A N 1
ATOM 886 C CA . ARG A 1 109 ? 18.594 -25.906 -9.711 1 97.19 109 ARG A CA 1
ATOM 887 C C . ARG A 1 109 ? 17.703 -27.094 -9.352 1 97.19 109 ARG A C 1
ATOM 889 O O . ARG A 1 109 ? 17.328 -27.266 -8.195 1 97.19 109 ARG A O 1
ATOM 896 N N . LEU A 1 110 ? 17.391 -27.922 -10.281 1 96.06 110 LEU A N 1
ATOM 897 C CA . LEU A 1 110 ? 16.625 -29.141 -10.016 1 96.06 110 LEU A CA 1
ATOM 898 C C . LEU A 1 110 ? 17.438 -30.109 -9.172 1 96.06 110 LEU A C 1
ATOM 900 O O . LEU A 1 110 ? 16.922 -30.672 -8.195 1 96.06 110 LEU A O 1
ATOM 904 N N . GLU A 1 111 ? 18.656 -30.266 -9.57 1 96.69 111 GLU A N 1
ATOM 905 C CA . GLU A 1 111 ? 19.547 -31.172 -8.844 1 96.69 111 GLU A CA 1
ATOM 906 C C . GLU A 1 111 ? 19.75 -30.703 -7.406 1 96.69 111 GLU A C 1
ATOM 908 O O . GLU A 1 111 ? 19.812 -31.531 -6.488 1 96.69 111 GLU A O 1
ATOM 913 N N . ALA A 1 112 ? 19.844 -29.453 -7.281 1 96.62 112 ALA A N 1
ATOM 914 C CA . ALA A 1 112 ? 20.094 -28.875 -5.961 1 96.62 112 ALA A CA 1
ATOM 915 C C . ALA A 1 112 ? 18.797 -28.781 -5.16 1 96.62 112 ALA A C 1
ATOM 917 O O . ALA A 1 112 ? 18.812 -28.312 -4.016 1 96.62 112 ALA A O 1
ATOM 918 N N . LYS A 1 113 ? 17.641 -29.078 -5.758 1 94.44 113 LYS A N 1
ATOM 919 C CA . LYS A 1 113 ? 16.328 -29.109 -5.137 1 94.44 113 LYS A CA 1
ATOM 920 C C . LYS A 1 113 ? 15.852 -27.703 -4.789 1 94.44 113 LYS A C 1
ATOM 922 O O . LYS A 1 113 ? 15.109 -27.516 -3.82 1 94.44 113 LYS A O 1
ATOM 927 N N . VAL A 1 114 ? 16.422 -26.734 -5.508 1 94.38 114 VAL A N 1
ATOM 928 C CA . VAL A 1 114 ? 15.953 -25.359 -5.41 1 94.38 114 VAL A CA 1
ATOM 929 C C . VAL A 1 114 ? 14.617 -25.203 -6.133 1 94.38 114 VAL A C 1
ATOM 931 O O . VAL A 1 114 ? 13.734 -24.484 -5.672 1 94.38 114 VAL A O 1
ATOM 934 N N . GLU A 1 115 ? 14.539 -25.891 -7.242 1 95.06 115 GLU A N 1
ATOM 935 C CA . GLU A 1 115 ? 13.297 -25.984 -8.008 1 95.06 115 GLU A CA 1
ATOM 936 C C . GLU A 1 115 ? 12.766 -27.406 -8.023 1 95.06 115 GLU A C 1
ATOM 938 O O . GLU A 1 115 ? 13.523 -28.359 -7.867 1 95.06 115 GLU A O 1
ATOM 943 N N . ILE A 1 116 ? 11.469 -27.5 -8.281 1 95.81 116 ILE A N 1
ATOM 944 C CA . ILE A 1 116 ? 10.859 -28.828 -8.305 1 95.81 116 ILE A CA 1
ATOM 945 C C . ILE A 1 116 ? 10.555 -29.219 -9.75 1 95.81 116 ILE A C 1
ATOM 947 O O . ILE A 1 116 ? 10.383 -28.359 -10.617 1 95.81 116 ILE A O 1
ATOM 951 N N . GLU A 1 117 ? 10.422 -30.516 -9.977 1 95.62 117 GLU A N 1
ATOM 952 C CA . GLU A 1 117 ? 10.25 -31.062 -11.32 1 95.62 117 GLU A CA 1
ATOM 953 C C . GLU A 1 117 ? 8.969 -30.547 -11.969 1 95.62 117 GLU A C 1
ATOM 955 O O . GLU A 1 117 ? 8.969 -30.188 -13.141 1 95.62 117 GLU A O 1
ATOM 960 N N . PHE A 1 118 ? 7.977 -30.562 -11.227 1 94.69 118 PHE A N 1
ATOM 961 C CA . PHE A 1 118 ? 6.691 -30.125 -11.75 1 94.69 118 PHE A CA 1
ATOM 962 C C . PHE A 1 118 ? 6.793 -28.688 -12.281 1 94.69 118 PHE A C 1
ATOM 964 O O . PHE A 1 118 ? 6.32 -28.406 -13.383 1 94.69 118 PHE A O 1
ATOM 971 N N . ALA A 1 119 ? 7.363 -27.797 -11.539 1 96 119 ALA A N 1
ATOM 972 C CA . ALA A 1 119 ? 7.527 -26.406 -11.953 1 96 119 ALA A CA 1
ATOM 973 C C . ALA A 1 119 ? 8.43 -26.297 -13.18 1 96 119 ALA A C 1
ATOM 975 O O . ALA A 1 119 ? 8.109 -25.594 -14.133 1 96 119 ALA A O 1
ATOM 976 N N . ASP A 1 120 ? 9.555 -27.016 -13.164 1 96.69 120 ASP A N 1
ATOM 977 C CA . ASP A 1 120 ? 10.484 -27 -14.281 1 96.69 120 ASP A CA 1
ATOM 978 C C . ASP A 1 120 ? 9.789 -27.391 -15.586 1 96.69 120 ASP A C 1
ATOM 980 O O . ASP A 1 120 ? 9.891 -26.688 -16.578 1 96.69 120 ASP A O 1
ATOM 984 N N . THR A 1 121 ? 9.07 -28.453 -15.516 1 96.62 121 THR A N 1
ATOM 985 C CA . THR A 1 121 ? 8.383 -28.969 -16.688 1 96.62 121 THR A CA 1
ATOM 986 C C . THR A 1 121 ? 7.328 -27.969 -17.172 1 96.62 121 THR A C 1
ATOM 988 O O . THR A 1 121 ? 7.219 -27.719 -18.375 1 96.62 121 THR A O 1
ATOM 991 N N . SER A 1 122 ? 6.57 -27.438 -16.266 1 97.62 122 SER A N 1
ATOM 992 C CA . SER A 1 122 ? 5.512 -26.5 -16.609 1 97.62 122 SER A CA 1
ATOM 993 C C . SER A 1 122 ? 6.082 -25.219 -17.188 1 97.62 122 SER A C 1
ATOM 995 O O . SER A 1 122 ? 5.535 -24.656 -18.141 1 97.62 122 SER A O 1
ATOM 997 N N . ILE A 1 123 ? 7.176 -24.703 -16.609 1 98.06 123 ILE A N 1
ATOM 998 C CA . ILE A 1 123 ? 7.832 -23.5 -17.094 1 98.06 123 ILE A CA 1
ATOM 999 C C . ILE A 1 123 ? 8.305 -23.703 -18.531 1 98.06 123 ILE A C 1
ATOM 1001 O O . ILE A 1 123 ? 8.078 -22.859 -19.391 1 98.06 123 ILE A O 1
ATOM 1005 N N . ARG A 1 124 ? 8.906 -24.844 -18.812 1 97.31 124 ARG A N 1
ATOM 1006 C CA . ARG A 1 124 ? 9.414 -25.141 -20.156 1 97.31 124 ARG A CA 1
ATOM 1007 C C . ARG A 1 124 ? 8.273 -25.25 -21.156 1 97.31 124 ARG A C 1
ATOM 1009 O O . ARG A 1 124 ? 8.438 -24.922 -22.328 1 97.31 124 ARG A O 1
ATOM 1016 N N . THR A 1 125 ? 7.156 -25.719 -20.672 1 97.56 125 THR A N 1
ATOM 1017 C CA . THR A 1 125 ? 5.977 -25.797 -21.531 1 97.56 125 THR A CA 1
ATOM 1018 C C . THR A 1 125 ? 5.484 -24.406 -21.906 1 97.56 125 THR A C 1
ATOM 1020 O O . THR A 1 125 ? 5.133 -24.156 -23.062 1 97.56 125 THR A O 1
ATOM 1023 N N . GLU A 1 126 ? 5.473 -23.469 -20.969 1 97.94 126 GLU A N 1
ATOM 1024 C CA . GLU A 1 126 ? 4.953 -22.125 -21.188 1 97.94 126 GLU A CA 1
ATOM 1025 C C . GLU A 1 126 ? 5.957 -21.266 -21.938 1 97.94 126 GLU A C 1
ATOM 1027 O O . GLU A 1 126 ? 5.57 -20.375 -22.703 1 97.94 126 GLU A O 1
ATOM 1032 N N . TYR A 1 127 ? 7.254 -21.594 -21.703 1 97.88 127 TYR A N 1
ATOM 1033 C CA . TYR A 1 127 ? 8.312 -20.766 -22.25 1 97.88 127 TYR A CA 1
ATOM 1034 C C . TYR A 1 127 ? 9.164 -21.547 -23.234 1 97.88 127 TYR A C 1
ATOM 1036 O O . TYR A 1 127 ? 10.242 -22.047 -22.891 1 97.88 127 TYR A O 1
ATOM 1044 N N . PRO A 1 128 ? 8.812 -21.609 -24.5 1 94.44 128 PRO A N 1
ATOM 1045 C CA . PRO A 1 128 ? 9.68 -22.266 -25.469 1 94.44 128 PRO A CA 1
ATOM 1046 C C . PRO A 1 128 ? 11.086 -21.672 -25.516 1 94.44 128 PRO A C 1
ATOM 1048 O O . PRO A 1 128 ? 12.055 -22.391 -25.75 1 94.44 128 PRO A O 1
ATOM 1051 N N . LEU A 1 129 ? 11.141 -20.406 -25.344 1 97.19 129 LEU A N 1
ATOM 1052 C CA . LEU A 1 129 ? 12.422 -19.719 -25.188 1 97.19 129 LEU A CA 1
ATOM 1053 C C . LEU A 1 129 ? 12.617 -19.25 -23.75 1 97.19 129 LEU A C 1
ATOM 1055 O O . LEU A 1 129 ? 12.047 -18.25 -23.344 1 97.19 129 LEU A O 1
ATOM 1059 N N . LEU A 1 130 ? 13.484 -19.891 -23.078 1 97.5 130 LEU A N 1
ATOM 1060 C CA . LEU A 1 130 ? 13.695 -19.641 -21.656 1 97.5 130 LEU A CA 1
ATOM 1061 C C . LEU A 1 130 ? 14.211 -18.234 -21.422 1 97.5 130 LEU A C 1
ATOM 1063 O O . LEU A 1 130 ? 13.984 -17.641 -20.359 1 97.5 130 LEU A O 1
ATOM 1067 N N . SER A 1 131 ? 14.867 -17.688 -22.453 1 95.56 131 SER A N 1
ATOM 1068 C CA . SER A 1 131 ? 15.453 -16.359 -22.359 1 95.56 131 SER A CA 1
ATOM 1069 C C . SER A 1 131 ? 14.375 -15.289 -22.234 1 95.56 131 SER A C 1
ATOM 1071 O O . SER A 1 131 ? 14.672 -14.133 -21.906 1 95.56 131 SER A O 1
ATOM 1073 N N . GLU A 1 132 ? 13.133 -15.664 -22.422 1 97.5 132 GLU A N 1
ATOM 1074 C CA . GLU A 1 132 ? 12.023 -14.727 -22.312 1 97.5 132 GLU A CA 1
ATOM 1075 C C . GLU A 1 132 ? 11.602 -14.523 -20.859 1 97.5 132 GLU A C 1
ATOM 1077 O O . GLU A 1 132 ? 10.852 -13.594 -20.547 1 97.5 132 GLU A O 1
ATOM 1082 N N . ILE A 1 133 ? 12.039 -15.359 -20.016 1 98.56 133 ILE A N 1
ATOM 1083 C CA . ILE A 1 133 ? 11.656 -15.281 -18.625 1 98.56 133 ILE A CA 1
ATOM 1084 C C . ILE A 1 133 ? 12.273 -14.039 -17.984 1 98.56 133 ILE A C 1
ATOM 1086 O O . ILE A 1 133 ? 13.477 -13.812 -18.094 1 98.56 133 ILE A O 1
ATOM 1090 N N . ARG A 1 134 ? 11.484 -13.219 -17.406 1 98.12 134 ARG A N 1
ATOM 1091 C CA . ARG A 1 134 ? 11.883 -12.023 -16.672 1 98.12 134 ARG A CA 1
ATOM 1092 C C . ARG A 1 134 ? 11.133 -11.914 -15.344 1 98.12 134 ARG A C 1
ATOM 1094 O O . ARG A 1 134 ? 9.938 -11.594 -15.328 1 98.12 134 ARG A O 1
ATOM 1101 N N . VAL A 1 135 ? 11.797 -12.156 -14.258 1 98.75 135 VAL A N 1
ATOM 1102 C CA . VAL A 1 135 ? 11.195 -12.07 -12.93 1 98.75 135 VAL A CA 1
ATOM 1103 C C . VAL A 1 135 ? 11.43 -10.672 -12.352 1 98.75 135 VAL A C 1
ATOM 1105 O O . VAL A 1 135 ? 12.547 -10.164 -12.383 1 98.75 135 VAL A O 1
ATOM 1108 N N . VAL A 1 136 ? 10.406 -10.016 -11.859 1 98.62 136 VAL A N 1
ATOM 1109 C CA . VAL A 1 136 ? 10.523 -8.672 -11.297 1 98.62 136 VAL A CA 1
ATOM 1110 C C . VAL A 1 136 ? 9.812 -8.617 -9.945 1 98.62 136 VAL A C 1
ATOM 1112 O O . VAL A 1 136 ? 8.953 -9.453 -9.648 1 98.62 136 VAL A O 1
ATOM 1115 N N . THR A 1 137 ? 10.18 -7.688 -9.109 1 98.44 137 THR A N 1
ATOM 1116 C CA . THR A 1 137 ? 9.484 -7.41 -7.855 1 98.44 137 THR A CA 1
ATOM 1117 C C . THR A 1 137 ? 8.32 -6.453 -8.086 1 98.44 137 THR A C 1
ATOM 1119 O O . THR A 1 137 ? 8.195 -5.867 -9.156 1 98.44 137 THR A O 1
ATOM 1122 N N . SER A 1 138 ? 7.469 -6.367 -7.094 1 98.69 138 SER A N 1
ATOM 1123 C CA . SER A 1 138 ? 6.32 -5.469 -7.176 1 98.69 138 SER A CA 1
ATOM 1124 C C . SER A 1 138 ? 6.711 -4.035 -6.832 1 98.69 138 SER A C 1
ATOM 1126 O O . SER A 1 138 ? 7.762 -3.801 -6.227 1 98.69 138 SER A O 1
ATOM 1128 N N . ASP A 1 139 ? 5.855 -3.104 -7.23 1 98.5 139 ASP A N 1
ATOM 1129 C CA . ASP A 1 139 ? 6.039 -1.688 -6.926 1 98.5 139 ASP A CA 1
ATOM 1130 C C . ASP A 1 139 ? 5.832 -1.416 -5.438 1 98.5 139 ASP A C 1
ATOM 1132 O O . ASP A 1 139 ? 6.57 -0.632 -4.836 1 98.5 139 ASP A O 1
ATOM 1136 N N . LEU A 1 140 ? 4.812 -2.062 -4.863 1 98.56 140 LEU A N 1
ATOM 1137 C CA . LEU A 1 140 ? 4.461 -1.87 -3.461 1 98.56 140 LEU A CA 1
ATOM 1138 C C . LEU A 1 140 ? 4.508 -3.191 -2.703 1 98.56 140 LEU A C 1
ATOM 1140 O O . LEU A 1 140 ? 4.141 -4.238 -3.242 1 98.56 140 LEU A O 1
ATOM 1144 N N . THR A 1 141 ? 4.863 -3.098 -1.439 1 97.62 141 THR A N 1
ATOM 1145 C CA . THR A 1 141 ? 4.777 -4.27 -0.576 1 97.62 141 THR A CA 1
ATOM 1146 C C . THR A 1 141 ? 3.715 -4.07 0.502 1 97.62 141 THR A C 1
ATOM 1148 O O . THR A 1 141 ? 3.457 -2.941 0.925 1 97.62 141 THR A O 1
ATOM 1151 N N . VAL A 1 142 ? 3.176 -5.156 0.847 1 94.5 142 VAL A N 1
ATOM 1152 C CA . VAL A 1 142 ? 2.252 -5.191 1.975 1 94.5 142 VAL A CA 1
ATOM 1153 C C . VAL A 1 142 ? 2.836 -6.051 3.094 1 94.5 142 VAL A C 1
ATOM 1155 O O . VAL A 1 142 ? 3.5 -7.055 2.832 1 94.5 142 VAL A O 1
ATOM 1158 N N . GLY A 1 143 ? 2.572 -5.637 4.328 1 93.56 143 GLY A N 1
ATOM 1159 C CA . GLY A 1 143 ? 2.898 -6.477 5.469 1 93.56 143 GLY A CA 1
ATOM 1160 C C . GLY A 1 143 ? 1.757 -7.383 5.887 1 93.56 143 GLY A C 1
ATOM 1161 O O . GLY A 1 143 ? 1.535 -8.43 5.277 1 93.56 143 GLY A O 1
ATOM 1162 N N . GLU A 1 144 ? 0.913 -6.828 6.797 1 93.94 144 GLU A N 1
ATOM 1163 C CA . GLU A 1 144 ? -0.162 -7.652 7.344 1 93.94 144 GLU A CA 1
ATOM 1164 C C . GLU A 1 144 ? -1.462 -7.445 6.57 1 93.94 144 GLU A C 1
ATOM 1166 O O . GLU A 1 144 ? -2.203 -8.398 6.324 1 93.94 144 GLU A O 1
ATOM 1171 N N . SER A 1 145 ? -1.732 -6.223 6.297 1 95.5 145 SER A N 1
ATOM 1172 C CA . SER A 1 145 ? -2.99 -5.934 5.617 1 95.5 145 SER A CA 1
ATOM 1173 C C . SER A 1 145 ? -2.924 -4.609 4.867 1 95.5 145 SER A C 1
ATOM 1175 O O . SER A 1 145 ? -2.043 -3.785 5.129 1 95.5 145 SER A O 1
ATOM 1177 N N . MET A 1 146 ? -3.818 -4.457 3.99 1 97 146 MET A N 1
ATOM 1178 C CA . MET A 1 146 ? -3.982 -3.246 3.189 1 97 146 MET A CA 1
ATOM 1179 C C . MET A 1 146 ? -5.375 -3.189 2.57 1 97 146 MET A C 1
ATOM 1181 O O . MET A 1 146 ? -5.973 -4.227 2.279 1 97 146 MET A O 1
ATOM 1185 N N . VAL A 1 147 ? -5.883 -2.008 2.412 1 98.25 147 VAL A N 1
ATOM 1186 C CA . VAL A 1 147 ? -7.141 -1.829 1.699 1 98.25 147 VAL A CA 1
ATOM 1187 C C . VAL A 1 147 ? -6.922 -0.951 0.47 1 98.25 147 VAL A C 1
ATOM 1189 O O . VAL A 1 147 ? -6.234 0.073 0.546 1 98.25 147 VAL A O 1
ATOM 1192 N N . ILE A 1 148 ? -7.395 -1.329 -0.603 1 98.62 148 ILE A N 1
ATOM 1193 C CA . ILE A 1 148 ? -7.426 -0.553 -1.838 1 98.62 148 ILE A CA 1
ATOM 1194 C C . ILE A 1 148 ? -8.844 -0.041 -2.094 1 98.62 148 ILE A C 1
ATOM 1196 O O . ILE A 1 148 ? -9.773 -0.831 -2.244 1 98.62 148 ILE A O 1
ATOM 1200 N N . ASP A 1 149 ? -9.055 1.247 -2.127 1 98.56 149 ASP A N 1
ATOM 1201 C CA . ASP A 1 149 ? -10.32 1.845 -2.52 1 98.56 149 ASP A CA 1
ATOM 1202 C C . ASP A 1 149 ? -10.445 1.922 -4.039 1 98.56 149 ASP A C 1
ATOM 1204 O O . ASP A 1 149 ? -9.805 2.758 -4.68 1 98.56 149 ASP A O 1
ATOM 1208 N N . LEU A 1 150 ? -11.281 1.142 -4.516 1 98.44 150 LEU A N 1
ATOM 1209 C CA . LEU A 1 150 ? -11.445 1.081 -5.965 1 98.44 150 LEU A CA 1
ATOM 1210 C C . LEU A 1 150 ? -12.578 1.992 -6.426 1 98.44 150 LEU A C 1
ATOM 1212 O O . LEU A 1 150 ? -12.961 1.97 -7.598 1 98.44 150 LEU A O 1
ATOM 1216 N N . GLY A 1 151 ? -13.141 2.84 -5.383 1 95.44 151 GLY A N 1
ATOM 1217 C CA . GLY A 1 151 ? -14.258 3.746 -5.617 1 95.44 151 GLY A CA 1
ATOM 1218 C C . GLY A 1 151 ? -15.555 3.279 -4.98 1 95.44 151 GLY A C 1
ATOM 1219 O O . GLY A 1 151 ? -15.797 3.537 -3.799 1 95.44 151 GLY A O 1
ATOM 1220 N N . ASP A 1 152 ? -16.359 2.324 -5.609 1 95.38 152 ASP A N 1
ATOM 1221 C CA . ASP A 1 152 ? -17.625 1.833 -5.09 1 95.38 152 ASP A CA 1
ATOM 1222 C C . ASP A 1 152 ? -17.469 0.468 -4.426 1 95.38 152 ASP A C 1
ATOM 1224 O O . ASP A 1 152 ? -18.375 -0.016 -3.754 1 95.38 152 ASP A O 1
ATOM 1228 N N . VAL A 1 153 ? -16.234 -0.033 -4.602 1 97.56 153 VAL A N 1
ATOM 1229 C CA . VAL A 1 153 ? -15.867 -1.301 -3.986 1 97.56 153 VAL A CA 1
ATOM 1230 C C . VAL A 1 153 ? -14.438 -1.215 -3.453 1 97.56 153 VAL A C 1
ATOM 1232 O O . VAL A 1 153 ? -13.641 -0.396 -3.92 1 97.56 153 VAL A O 1
ATOM 1235 N N . THR A 1 154 ? -14.195 -1.979 -2.408 1 98.38 154 THR A N 1
ATOM 1236 C CA . THR A 1 154 ? -12.852 -2.031 -1.859 1 98.38 154 THR A CA 1
ATOM 1237 C C . THR A 1 154 ? -12.266 -3.438 -1.981 1 98.38 154 THR A C 1
ATOM 1239 O O . THR A 1 154 ? -13.016 -4.414 -2.08 1 98.38 154 THR A O 1
ATOM 1242 N N . ALA A 1 155 ? -11.016 -3.525 -2.062 1 98.81 155 ALA A N 1
ATOM 1243 C CA . ALA A 1 155 ? -10.281 -4.781 -1.941 1 98.81 155 ALA A CA 1
ATOM 1244 C C . ALA A 1 155 ? -9.438 -4.797 -0.671 1 98.81 155 ALA A C 1
ATOM 1246 O O . ALA A 1 155 ? -8.578 -3.932 -0.476 1 98.81 155 ALA A O 1
ATOM 1247 N N . GLU A 1 156 ? -9.719 -5.758 0.123 1 98.56 156 GLU A N 1
ATOM 1248 C CA . GLU A 1 156 ? -8.945 -5.922 1.354 1 98.56 156 GLU A CA 1
ATOM 1249 C C . GLU A 1 156 ? -7.906 -7.027 1.21 1 98.56 156 GLU A C 1
ATOM 1251 O O . GLU A 1 156 ? -8.25 -8.18 0.946 1 98.56 156 GLU A O 1
ATOM 1256 N N . LEU A 1 157 ? -6.676 -6.676 1.351 1 98.62 157 LEU A N 1
ATOM 1257 C CA . LEU A 1 157 ? -5.582 -7.641 1.332 1 98.62 157 LEU A CA 1
ATOM 1258 C C . LEU A 1 157 ? -5.238 -8.102 2.744 1 98.62 157 LEU A C 1
ATOM 1260 O O . LEU A 1 157 ? -5.023 -7.277 3.635 1 98.62 157 LEU A O 1
ATOM 1264 N N . HIS A 1 158 ? -5.195 -9.375 2.934 1 98.06 158 HIS A N 1
ATOM 1265 C CA . HIS A 1 158 ? -4.867 -9.961 4.23 1 98.06 158 HIS A CA 1
ATOM 1266 C C . HIS A 1 158 ? -3.764 -11 4.105 1 98.06 158 HIS A C 1
ATOM 1268 O O . HIS A 1 158 ? -3.941 -12.023 3.438 1 98.06 158 HIS A O 1
ATOM 1274 N N . HIS A 1 159 ? -2.672 -10.734 4.75 1 98.19 159 HIS A N 1
ATOM 1275 C CA . HIS A 1 159 ? -1.715 -11.82 4.926 1 98.19 159 HIS A CA 1
ATOM 1276 C C . HIS A 1 159 ? -2.275 -12.906 5.836 1 98.19 159 HIS A C 1
ATOM 1278 O O . HIS A 1 159 ? -2.875 -12.609 6.871 1 98.19 159 HIS A O 1
ATOM 1284 N N . VAL A 1 160 ? -2.086 -14.133 5.434 1 98.31 160 VAL A N 1
ATOM 1285 C CA . VAL A 1 160 ? -2.576 -15.25 6.234 1 98.31 160 VAL A CA 1
ATOM 1286 C C . VAL A 1 160 ? -1.483 -16.312 6.371 1 98.31 160 VAL A C 1
ATOM 1288 O O . VAL A 1 160 ? -0.642 -16.453 5.48 1 98.31 160 VAL A O 1
ATOM 1291 N N . GLU A 1 161 ? -1.552 -16.953 7.512 1 98 161 GLU A N 1
ATOM 1292 C CA . GLU A 1 161 ? -0.78 -18.203 7.598 1 98 161 GLU A CA 1
ATOM 1293 C C . GLU A 1 161 ? -1.383 -19.281 6.715 1 98 161 GLU A C 1
ATOM 1295 O O . GLU A 1 161 ? -2.596 -19.5 6.727 1 98 161 GLU A O 1
ATOM 1300 N N . SER A 1 162 ? -0.571 -19.922 5.895 1 98.31 162 SER A N 1
ATOM 1301 C CA . SER A 1 162 ? -1.012 -20.922 4.926 1 98.31 162 SER A CA 1
ATOM 1302 C C . SER A 1 162 ? -0.04 -22.094 4.855 1 98.31 162 SER A C 1
ATOM 1304 O O . SER A 1 162 ? 1.172 -21.906 4.984 1 98.31 162 SER A O 1
ATOM 1306 N N . PRO A 1 163 ? -0.585 -23.312 4.68 1 98.38 163 PRO A N 1
ATOM 1307 C CA . PRO A 1 163 ? 0.32 -24.453 4.484 1 98.38 163 PRO A CA 1
ATOM 1308 C C . PRO A 1 163 ? 1.084 -24.375 3.164 1 98.38 163 PRO A C 1
ATOM 1310 O O . PRO A 1 163 ? 2.08 -25.078 2.982 1 98.38 163 PRO A O 1
ATOM 1313 N N . HIS A 1 164 ? 0.651 -23.594 2.27 1 98.44 164 HIS A N 1
ATOM 1314 C CA . HIS A 1 164 ? 1.167 -23.578 0.905 1 98.44 164 HIS A CA 1
ATOM 1315 C C . HIS A 1 164 ? 2.461 -22.781 0.81 1 98.44 164 HIS A C 1
ATOM 1317 O O . HIS A 1 164 ? 3.406 -23.203 0.137 1 98.44 164 HIS A O 1
ATOM 1323 N N . SER A 1 165 ? 2.455 -21.641 1.438 1 98.12 165 SER A N 1
ATOM 1324 C CA . SER A 1 165 ? 3.582 -20.703 1.399 1 98.12 165 SER A CA 1
ATOM 1325 C C . SER A 1 165 ? 3.475 -19.656 2.504 1 98.12 165 SER A C 1
ATOM 1327 O O . SER A 1 165 ? 2.377 -19.375 2.982 1 98.12 165 SER A O 1
ATOM 1329 N N . GLU A 1 166 ? 4.574 -19.078 2.893 1 98.06 166 GLU A N 1
ATOM 1330 C CA . GLU A 1 166 ? 4.617 -18.156 4.023 1 98.06 166 GLU A CA 1
ATOM 1331 C C . GLU A 1 166 ? 4.094 -16.766 3.627 1 98.06 166 GLU A C 1
ATOM 1333 O O . GLU A 1 166 ? 3.77 -15.953 4.492 1 98.06 166 GLU A O 1
ATOM 1338 N N . ASP A 1 167 ? 3.986 -16.547 2.365 1 98.5 167 ASP A N 1
ATOM 1339 C CA . ASP A 1 167 ? 3.754 -15.18 1.883 1 98.5 167 ASP A CA 1
ATOM 1340 C C . ASP A 1 167 ? 2.326 -15.023 1.367 1 98.5 167 ASP A C 1
ATOM 1342 O O . ASP A 1 167 ? 2.018 -14.055 0.67 1 98.5 167 ASP A O 1
ATOM 1346 N N . CYS A 1 168 ? 1.438 -15.867 1.695 1 98.75 168 CYS A N 1
ATOM 1347 C CA . CYS A 1 168 ? 0.118 -15.891 1.075 1 98.75 168 CYS A CA 1
ATOM 1348 C C . CYS A 1 168 ? -0.695 -14.664 1.476 1 98.75 168 CYS A C 1
ATOM 1350 O O . CYS A 1 168 ? -0.762 -14.32 2.656 1 98.75 168 CYS A O 1
ATOM 1352 N N . ILE A 1 169 ? -1.305 -14.055 0.518 1 98.5 169 ILE A N 1
ATOM 1353 C CA . ILE A 1 169 ? -2.275 -12.984 0.685 1 98.5 169 ILE A CA 1
ATOM 1354 C C . ILE A 1 169 ? -3.646 -13.445 0.195 1 98.5 169 ILE A C 1
ATOM 1356 O O . ILE A 1 169 ? -3.764 -14.016 -0.89 1 98.5 169 ILE A O 1
ATOM 1360 N N . CYS A 1 170 ? -4.648 -13.203 1.009 1 98.81 170 CYS A N 1
ATOM 1361 C CA . CYS A 1 170 ? -6.035 -13.32 0.564 1 98.81 170 CYS A CA 1
ATOM 1362 C C . CYS A 1 170 ? -6.605 -11.953 0.209 1 98.81 170 CYS A C 1
ATOM 1364 O O . CYS A 1 170 ? -6.297 -10.953 0.868 1 98.81 170 CYS A O 1
ATOM 1366 N N . VAL A 1 171 ? -7.434 -11.891 -0.802 1 98.94 171 VAL A N 1
ATOM 1367 C CA . VAL A 1 171 ? -8.07 -10.648 -1.238 1 98.94 171 VAL A CA 1
ATOM 1368 C C . VAL A 1 171 ? -9.578 -10.758 -1.068 1 98.94 171 VAL A C 1
ATOM 1370 O O . VAL A 1 171 ? -10.242 -11.516 -1.779 1 98.94 171 VAL A O 1
ATOM 1373 N N . LEU A 1 172 ? -10.102 -10.016 -0.139 1 98.94 172 LEU A N 1
ATOM 1374 C CA . LEU A 1 172 ? -11.531 -10 0.142 1 98.94 172 LEU A CA 1
ATOM 1375 C C . LEU A 1 172 ? -12.203 -8.797 -0.516 1 98.94 172 LEU A C 1
ATOM 1377 O O . LEU A 1 172 ? -11.734 -7.664 -0.372 1 98.94 172 LEU A O 1
ATOM 1381 N N . ILE A 1 173 ? -13.195 -9.055 -1.275 1 98.88 173 ILE A N 1
ATOM 1382 C CA . ILE A 1 173 ? -14.078 -8.016 -1.803 1 98.88 173 ILE A CA 1
ATOM 1383 C C . ILE A 1 173 ? -15.383 -8 -1.016 1 98.88 173 ILE A C 1
ATOM 1385 O O . ILE A 1 173 ? -16.359 -8.641 -1.411 1 98.88 173 ILE A O 1
ATOM 1389 N N . PRO A 1 174 ? -15.398 -7.227 0.02 1 98.56 174 PRO A N 1
ATOM 1390 C CA . PRO A 1 174 ? -16.5 -7.352 0.975 1 98.56 174 PRO A CA 1
ATOM 1391 C C . PRO A 1 174 ? -17.859 -7.055 0.346 1 98.56 174 PRO A C 1
ATOM 1393 O O . PRO A 1 174 ? -18.828 -7.77 0.6 1 98.56 174 PRO A O 1
ATOM 1396 N N . GLN A 1 175 ? -18 -6 -0.476 1 98.5 175 GLN A N 1
ATOM 1397 C CA . GLN A 1 175 ? -19.266 -5.57 -1.05 1 98.5 175 GLN A CA 1
ATOM 1398 C C . GLN A 1 175 ? -19.859 -6.648 -1.95 1 98.5 175 GLN A C 1
ATOM 1400 O O . GLN A 1 175 ? -21.078 -6.699 -2.154 1 98.5 175 GLN A O 1
ATOM 1405 N N . GLU A 1 176 ? -19 -7.508 -2.471 1 98.69 176 GLU A N 1
ATOM 1406 C CA . GLU A 1 176 ? -19.422 -8.57 -3.377 1 98.69 176 GLU A CA 1
ATOM 1407 C C . GLU A 1 176 ? -19.422 -9.93 -2.678 1 98.69 176 GLU A C 1
ATOM 1409 O O . GLU A 1 176 ? -19.828 -10.93 -3.26 1 98.69 176 GLU A O 1
ATOM 1414 N N . LYS A 1 177 ? -18.906 -9.969 -1.457 1 98.75 177 LYS A N 1
ATOM 1415 C CA . LYS A 1 177 ? -18.781 -11.18 -0.647 1 98.75 177 LYS A CA 1
ATOM 1416 C C . LYS A 1 177 ? -18 -12.258 -1.393 1 98.75 177 LYS A C 1
ATOM 1418 O O . LYS A 1 177 ? -18.422 -13.414 -1.453 1 98.75 177 LYS A O 1
ATOM 1423 N N . VAL A 1 178 ? -16.922 -11.875 -1.979 1 98.94 178 VAL A N 1
ATOM 1424 C CA . VAL A 1 178 ? -16.031 -12.773 -2.707 1 98.94 178 VAL A CA 1
ATOM 1425 C C . VAL A 1 178 ? -14.648 -12.766 -2.066 1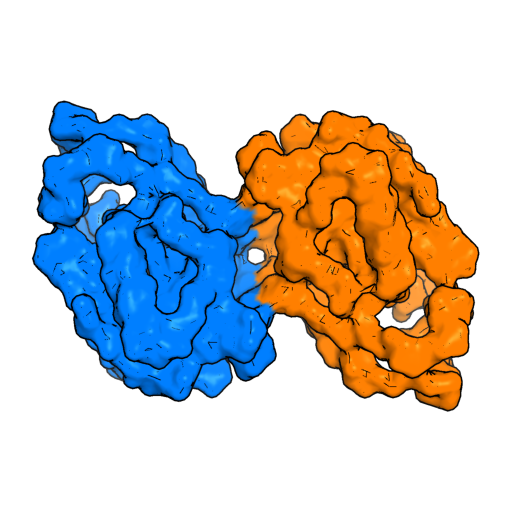 98.94 178 VAL A C 1
ATOM 1427 O O . VAL A 1 178 ? -14.133 -11.703 -1.705 1 98.94 178 VAL A O 1
ATOM 1430 N N . LEU A 1 179 ? -14.039 -13.898 -1.888 1 98.94 179 LEU A N 1
ATOM 1431 C CA . LEU A 1 179 ? -12.688 -14.055 -1.345 1 98.94 179 LEU A CA 1
ATOM 1432 C C . LEU A 1 179 ? -11.789 -14.805 -2.326 1 98.94 179 LEU A C 1
ATOM 1434 O O . LEU A 1 179 ? -12.102 -15.93 -2.725 1 98.94 179 LEU A O 1
ATOM 1438 N N . PHE A 1 180 ? -10.742 -14.188 -2.785 1 98.94 180 PHE A N 1
ATOM 1439 C CA . PHE A 1 180 ? -9.688 -14.844 -3.547 1 98.94 180 PHE A CA 1
ATOM 1440 C C . PHE A 1 180 ? -8.586 -15.352 -2.623 1 98.94 180 PHE A C 1
ATOM 1442 O O . PHE A 1 180 ? -8.047 -14.586 -1.82 1 98.94 180 PHE A O 1
ATOM 1449 N N . ILE A 1 181 ? -8.141 -16.609 -2.777 1 98.88 181 ILE A N 1
ATOM 1450 C CA . ILE A 1 181 ? -7.184 -17.125 -1.804 1 98.88 181 ILE A CA 1
ATOM 1451 C C . ILE A 1 181 ? -5.98 -17.719 -2.529 1 98.88 181 ILE A C 1
ATOM 1453 O O . ILE A 1 181 ? -5.082 -18.281 -1.897 1 98.88 181 ILE A O 1
ATOM 1457 N N . GLY A 1 182 ? -5.961 -17.578 -3.902 1 98.56 182 GLY A N 1
ATOM 1458 C CA . GLY A 1 182 ? -4.895 -18.234 -4.641 1 98.56 182 GLY A CA 1
ATOM 1459 C C . GLY A 1 182 ? -4.766 -19.719 -4.316 1 98.56 182 GLY A C 1
ATOM 1460 O O . GLY A 1 182 ? -5.742 -20.453 -4.398 1 98.56 182 GLY A O 1
ATOM 1461 N N . ASP A 1 183 ? -3.557 -20.062 -3.857 1 98.62 183 ASP A N 1
ATOM 1462 C CA . ASP A 1 183 ? -3.281 -21.484 -3.592 1 98.62 183 ASP A CA 1
ATOM 1463 C C . ASP A 1 183 ? -3.17 -21.734 -2.092 1 98.62 183 ASP A C 1
ATOM 1465 O O . ASP A 1 183 ? -2.574 -22.734 -1.673 1 98.62 183 ASP A O 1
ATOM 1469 N N . ALA A 1 184 ? -3.727 -20.906 -1.287 1 98.5 184 ALA A N 1
ATOM 1470 C CA . ALA A 1 184 ? -3.443 -20.875 0.146 1 98.5 184 ALA A CA 1
ATOM 1471 C C . ALA A 1 184 ? -3.732 -22.234 0.784 1 98.5 184 ALA A C 1
ATOM 1473 O O . ALA A 1 184 ? -3.074 -22.625 1.751 1 98.5 184 ALA A O 1
ATOM 1474 N N . VAL A 1 185 ? -4.684 -23.016 0.242 1 97.31 185 VAL A N 1
ATOM 1475 C CA . VAL A 1 185 ? -5.117 -24.266 0.845 1 97.31 185 VAL A CA 1
ATOM 1476 C C . VAL A 1 185 ? -4.168 -25.391 0.433 1 97.31 185 VAL A C 1
ATOM 1478 O O . VAL A 1 185 ? -4.168 -26.469 1.041 1 97.31 185 VAL A O 1
ATOM 1481 N N . GLY A 1 186 ? -3.367 -25.203 -0.508 1 96.06 186 GLY A N 1
ATOM 1482 C CA . GLY A 1 186 ? -2.551 -26.266 -1.087 1 96.06 186 GLY A CA 1
ATOM 1483 C C . GLY A 1 186 ? -1.401 -26.688 -0.191 1 96.06 186 GLY A C 1
ATOM 1484 O O . GLY A 1 186 ? -1.07 -25.984 0.773 1 96.06 186 GLY A O 1
ATOM 1485 N N . VAL A 1 187 ? -0.779 -27.766 -0.564 1 96.31 187 VAL A N 1
ATOM 1486 C CA . VAL A 1 187 ? 0.404 -28.281 0.114 1 96.31 187 VAL A CA 1
ATOM 1487 C C . VAL A 1 187 ? 1.619 -27.422 -0.245 1 96.31 187 VAL A C 1
ATOM 1489 O O . VAL A 1 187 ? 1.549 -26.578 -1.137 1 96.31 187 VAL A O 1
ATOM 1492 N N . ASP A 1 188 ? 2.656 -27.641 0.513 1 97.38 188 ASP A N 1
ATOM 1493 C CA . ASP A 1 188 ? 3.93 -26.984 0.22 1 97.38 188 ASP A CA 1
ATOM 1494 C C . ASP A 1 188 ? 4.742 -27.797 -0.785 1 97.38 188 ASP A C 1
ATOM 1496 O O . ASP A 1 188 ? 5.449 -28.734 -0.407 1 97.38 188 ASP A O 1
ATOM 1500 N N . TYR A 1 189 ? 4.719 -27.391 -1.983 1 94.69 189 TYR A N 1
ATOM 1501 C CA . TYR A 1 189 ? 5.379 -28.141 -3.051 1 94.69 189 TYR A CA 1
ATOM 1502 C C . TYR A 1 189 ? 6.891 -28.141 -2.861 1 94.69 189 TYR A C 1
ATOM 1504 O O . TYR A 1 189 ? 7.582 -29.047 -3.328 1 94.69 189 TYR A O 1
ATOM 1512 N N . TYR A 1 190 ? 7.383 -27.188 -2.143 1 95.19 190 TYR A N 1
ATOM 1513 C CA . TYR A 1 190 ? 8.828 -27.047 -1.979 1 95.19 190 TYR A CA 1
ATOM 1514 C C . TYR A 1 190 ? 9.289 -27.688 -0.669 1 95.19 190 TYR A C 1
ATOM 1516 O O . TYR A 1 190 ? 10.453 -27.547 -0.286 1 95.19 190 TYR A O 1
ATOM 1524 N N . ASN A 1 191 ? 8.422 -28.25 0.029 1 95.38 191 ASN A N 1
ATOM 1525 C CA . ASN A 1 191 ? 8.688 -29.031 1.228 1 95.38 191 ASN A CA 1
ATOM 1526 C C . ASN A 1 191 ? 8.008 -30.406 1.158 1 95.38 191 ASN A C 1
ATOM 1528 O O . ASN A 1 191 ? 7.242 -30.766 2.051 1 95.38 191 ASN A O 1
ATOM 1532 N N . ASN A 1 192 ? 8.289 -31.125 0.023 1 94.25 192 ASN A N 1
ATOM 1533 C CA . ASN A 1 192 ? 7.82 -32.469 -0.22 1 94.25 192 ASN A CA 1
ATOM 1534 C C . ASN A 1 192 ? 6.305 -32.594 -0.085 1 94.25 192 ASN A C 1
ATOM 1536 O O . ASN A 1 192 ? 5.793 -33.5 0.555 1 94.25 192 ASN A O 1
ATOM 1540 N N . CYS A 1 193 ? 5.625 -31.516 -0.479 1 95.06 193 CYS A N 1
ATOM 1541 C CA . CYS A 1 193 ? 4.164 -31.484 -0.49 1 95.06 193 CYS A CA 1
ATOM 1542 C C . CYS A 1 193 ? 3.605 -31.656 0.917 1 95.06 193 CYS A C 1
ATOM 1544 O O . CYS A 1 193 ? 2.545 -32.25 1.097 1 95.06 193 CYS A O 1
ATOM 1546 N N . PHE A 1 194 ? 4.355 -31.188 1.861 1 96.19 194 PHE A N 1
ATOM 1547 C CA . PHE A 1 194 ? 3.951 -31.266 3.26 1 96.19 194 PHE A CA 1
ATOM 1548 C C . PHE A 1 194 ? 2.734 -30.375 3.521 1 96.19 194 PHE A C 1
ATOM 1550 O O . PHE A 1 194 ? 2.672 -29.25 3.051 1 96.19 194 PHE A O 1
ATOM 1557 N N . LEU A 1 195 ? 1.772 -30.969 4.227 1 97.44 195 LEU A N 1
ATOM 1558 C CA . LEU A 1 195 ? 0.61 -30.219 4.688 1 97.44 195 LEU A CA 1
ATOM 1559 C C . LEU A 1 195 ? 0.729 -29.891 6.172 1 97.44 195 LEU A C 1
ATOM 1561 O O . LEU A 1 195 ? 0.435 -30.719 7.023 1 97.44 195 LEU A O 1
ATOM 1565 N N . ASP A 1 196 ? 1.079 -28.734 6.492 1 97.69 196 ASP A N 1
ATOM 1566 C CA . ASP A 1 196 ? 1.166 -28.297 7.879 1 97.69 196 ASP A CA 1
ATOM 1567 C C . ASP A 1 196 ? -0.223 -28.062 8.477 1 97.69 196 ASP A C 1
ATOM 1569 O O . ASP A 1 196 ? -0.869 -27.062 8.195 1 97.69 196 ASP A O 1
ATOM 1573 N N . LYS A 1 197 ? -0.606 -28.922 9.328 1 97.56 197 LYS A N 1
ATOM 1574 C CA . LYS A 1 197 ? -1.966 -28.922 9.859 1 97.56 197 LYS A CA 1
ATOM 1575 C C . LYS A 1 197 ? -2.193 -27.703 10.758 1 97.56 197 LYS A C 1
ATOM 1577 O O . LYS A 1 197 ? -3.309 -27.188 10.844 1 97.56 197 LYS A O 1
ATOM 1582 N N . GLU A 1 198 ? -1.167 -27.297 11.438 1 98.06 198 GLU A N 1
ATOM 1583 C CA . GLU A 1 198 ? -1.309 -26.109 12.273 1 98.06 198 GLU A CA 1
ATOM 1584 C C . GLU A 1 198 ? -1.561 -24.859 11.422 1 98.06 198 GLU A C 1
ATOM 1586 O O . GLU A 1 198 ? -2.395 -24.016 11.773 1 98.06 198 GLU A O 1
ATOM 1591 N N . LYS A 1 199 ? -0.851 -24.75 10.367 1 98.38 199 LYS A N 1
ATOM 1592 C CA . LYS A 1 199 ? -1.061 -23.625 9.453 1 98.38 199 LYS A CA 1
ATOM 1593 C C . LYS A 1 199 ? -2.428 -23.719 8.781 1 98.38 199 LYS A C 1
ATOM 1595 O O . LYS A 1 199 ? -3.08 -22.688 8.555 1 98.38 199 LYS A O 1
ATOM 1600 N N . LEU A 1 200 ? -2.771 -24.953 8.438 1 98.5 200 LEU A N 1
ATOM 1601 C CA . LEU A 1 200 ? -4.102 -25.141 7.871 1 98.5 200 LEU A CA 1
ATOM 1602 C C . LEU A 1 200 ? -5.18 -24.688 8.859 1 98.5 200 LEU A C 1
ATOM 1604 O O . LEU A 1 200 ? -6.145 -24.031 8.469 1 98.5 200 LEU A O 1
ATOM 1608 N N . ARG A 1 201 ? -5.043 -25.047 10.094 1 98.31 201 ARG A N 1
ATOM 1609 C CA . ARG A 1 201 ? -5.98 -24.625 11.125 1 98.31 201 ARG A CA 1
ATOM 1610 C C . ARG A 1 201 ? -6.051 -23.109 11.211 1 98.31 201 ARG A C 1
ATOM 1612 O O . ARG A 1 201 ? -7.137 -22.531 11.352 1 98.31 201 ARG A O 1
ATOM 1619 N N . SER A 1 202 ? -4.922 -22.516 11.211 1 98.5 202 SER A N 1
ATOM 1620 C CA . SER A 1 202 ? -4.867 -21.062 11.242 1 98.5 202 SER A CA 1
ATOM 1621 C C . SER A 1 202 ? -5.598 -20.453 10.047 1 98.5 202 SER A C 1
ATOM 1623 O O . SER A 1 202 ? -6.312 -19.453 10.195 1 98.5 202 SER A O 1
ATOM 1625 N N . LEU A 1 203 ? -5.383 -21.031 8.906 1 98.62 203 LEU A N 1
ATOM 1626 C CA . LEU A 1 203 ? -6.055 -20.562 7.699 1 98.62 203 LEU A CA 1
ATOM 1627 C C . LEU A 1 203 ? -7.566 -20.703 7.828 1 98.62 203 LEU A C 1
ATOM 1629 O O . LEU A 1 203 ? -8.312 -19.781 7.488 1 98.62 203 LEU A O 1
ATOM 1633 N N . ILE A 1 204 ? -7.996 -21.828 8.289 1 98.5 204 ILE A N 1
ATOM 1634 C CA . ILE A 1 204 ? -9.422 -22.078 8.492 1 98.5 204 ILE A CA 1
ATOM 1635 C C . ILE A 1 204 ? -10 -21 9.422 1 98.5 204 ILE A C 1
ATOM 1637 O O . ILE A 1 204 ? -11.047 -20.422 9.125 1 98.5 204 ILE A O 1
ATOM 1641 N N . THR A 1 205 ? -9.32 -20.766 10.492 1 98.5 205 THR A N 1
ATOM 1642 C CA . THR A 1 205 ? -9.766 -19.75 11.445 1 98.5 205 THR A CA 1
ATOM 1643 C C . THR A 1 205 ? -9.898 -18.391 10.773 1 98.5 205 THR A C 1
ATOM 1645 O O . THR A 1 205 ? -10.891 -17.688 10.969 1 98.5 205 THR A O 1
ATOM 1648 N N . SER A 1 206 ? -8.922 -18.031 9.992 1 98.44 206 SER A N 1
ATOM 1649 C CA . SER A 1 206 ? -8.969 -16.766 9.266 1 98.44 206 SER A CA 1
ATOM 1650 C C . SER A 1 206 ? -10.172 -16.719 8.328 1 98.44 206 SER A C 1
ATOM 1652 O O . SER A 1 206 ? -10.906 -15.727 8.312 1 98.44 206 SER A O 1
ATOM 1654 N N . MET A 1 207 ? -10.367 -17.719 7.586 1 98.38 207 MET A N 1
ATOM 1655 C CA . MET A 1 207 ? -11.43 -17.75 6.582 1 98.38 207 MET A CA 1
ATOM 1656 C C . MET A 1 207 ? -12.805 -17.734 7.242 1 98.38 207 MET A C 1
ATOM 1658 O O . MET A 1 207 ? -13.734 -17.125 6.715 1 98.38 207 MET A O 1
ATOM 1662 N N . GLU A 1 208 ? -12.898 -18.422 8.32 1 98.38 208 GLU A N 1
ATOM 1663 C CA . GLU A 1 208 ? -14.148 -18.359 9.078 1 98.38 208 GLU A CA 1
ATOM 1664 C C . GLU A 1 208 ? -14.469 -16.938 9.508 1 98.38 208 GLU A C 1
ATOM 1666 O O . GLU A 1 208 ? -15.633 -16.547 9.578 1 98.38 208 GLU A O 1
ATOM 1671 N N . GLY A 1 209 ? -13.477 -16.188 9.758 1 98.38 209 GLY A N 1
ATOM 1672 C CA . GLY A 1 209 ? -13.648 -14.828 10.219 1 98.38 209 GLY A CA 1
ATOM 1673 C C . GLY A 1 209 ? -14 -13.859 9.102 1 98.38 209 GLY A C 1
ATOM 1674 O O . GLY A 1 209 ? -14.531 -12.773 9.359 1 98.38 209 GLY A O 1
ATOM 1675 N N . PHE A 1 210 ? -13.656 -14.18 7.918 1 98.38 210 PHE A N 1
ATOM 1676 C CA . PHE A 1 210 ? -13.984 -13.328 6.777 1 98.38 210 PHE A CA 1
ATOM 1677 C C . PHE A 1 210 ? -15.461 -13.461 6.41 1 98.38 210 PHE A C 1
ATOM 1679 O O . PHE A 1 210 ? -16.031 -14.555 6.496 1 98.38 210 PHE A O 1
ATOM 1686 N N . ASP A 1 211 ? -16.109 -12.359 5.996 1 98.56 211 ASP A N 1
ATOM 1687 C CA . ASP A 1 211 ? -17.484 -12.375 5.531 1 98.56 211 ASP A CA 1
ATOM 1688 C C . ASP A 1 211 ? -17.562 -12.5 4.012 1 98.56 211 ASP A C 1
ATOM 1690 O O . ASP A 1 211 ? -17.547 -11.492 3.299 1 98.56 211 ASP A O 1
ATOM 1694 N N . PHE A 1 212 ? -17.625 -13.703 3.508 1 98.81 212 PHE A N 1
ATOM 1695 C CA . PHE A 1 212 ? -17.719 -13.977 2.078 1 98.81 212 PHE A CA 1
ATOM 1696 C C . PHE A 1 212 ? -18.703 -15.117 1.812 1 98.81 212 PHE A C 1
ATOM 1698 O O . PHE A 1 212 ? -18.969 -15.93 2.701 1 98.81 212 PHE A O 1
ATOM 1705 N N . ASP A 1 213 ? -19.234 -15.211 0.56 1 98.81 213 ASP A N 1
ATOM 1706 C CA . ASP A 1 213 ? -20.109 -16.281 0.114 1 98.81 213 ASP A CA 1
ATOM 1707 C C . ASP A 1 213 ? -19.391 -17.203 -0.885 1 98.81 213 ASP A C 1
ATOM 1709 O O . ASP A 1 213 ? -19.672 -18.391 -0.948 1 98.81 213 ASP A O 1
ATOM 1713 N N . THR A 1 214 ? -18.5 -16.625 -1.688 1 98.88 214 THR A N 1
ATOM 1714 C CA . THR A 1 214 ? -17.828 -17.359 -2.758 1 98.88 214 THR A CA 1
ATOM 1715 C C . THR A 1 214 ? -16.312 -17.25 -2.619 1 98.88 214 THR A C 1
ATOM 1717 O O . THR A 1 214 ? -15.781 -16.172 -2.393 1 98.88 214 THR A O 1
ATOM 1720 N N . CYS A 1 215 ? -15.656 -18.328 -2.711 1 98.88 215 CYS A N 1
ATOM 1721 C CA . CYS A 1 215 ? -14.203 -18.422 -2.662 1 98.88 215 CYS A CA 1
ATOM 1722 C C . CYS A 1 215 ? -13.633 -18.734 -4.039 1 98.88 215 CYS A C 1
ATOM 1724 O O . CYS A 1 215 ? -14.086 -19.672 -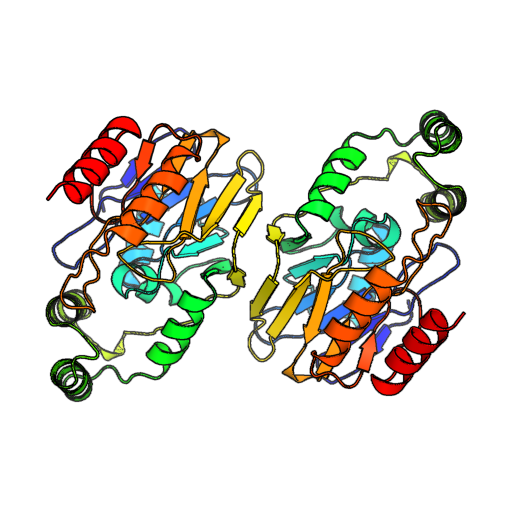4.699 1 98.88 215 CYS A O 1
ATOM 1726 N N . VAL A 1 216 ? -12.711 -17.969 -4.484 1 98.94 216 VA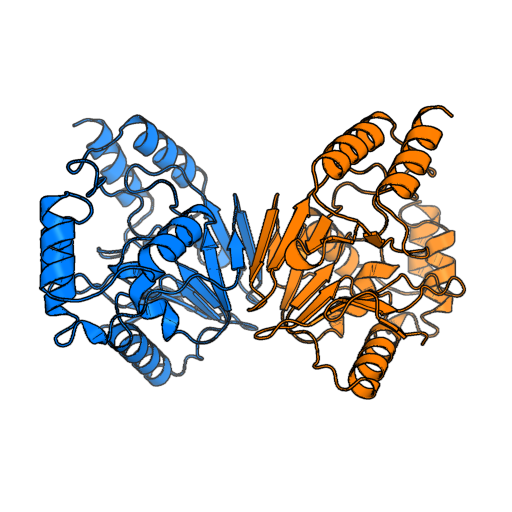L A N 1
ATOM 1727 C CA . VAL A 1 216 ? -12.023 -18.203 -5.75 1 98.94 216 VAL A CA 1
ATOM 1728 C C . VAL A 1 216 ? -10.609 -18.719 -5.488 1 98.94 216 VAL A C 1
ATOM 1730 O O . VAL A 1 216 ? -9.805 -18.047 -4.844 1 98.94 216 VAL A O 1
ATOM 1733 N N . MET A 1 217 ? -10.273 -19.875 -5.996 1 98.31 217 MET A N 1
ATOM 1734 C CA . MET A 1 217 ? -8.977 -20.516 -5.805 1 98.31 217 MET A CA 1
ATOM 1735 C C . MET A 1 217 ? -8.133 -20.438 -7.07 1 98.31 217 MET A C 1
ATOM 1737 O O . MET A 1 217 ? -8.648 -20.141 -8.148 1 98.31 217 MET A O 1
ATOM 1741 N N . GLY A 1 218 ? -6.871 -20.734 -6.922 1 98.25 218 GLY A N 1
ATOM 1742 C CA . GLY A 1 218 ? -5.93 -20.531 -8.016 1 98.25 218 GLY A CA 1
ATOM 1743 C C . GLY A 1 218 ? -6.027 -21.594 -9.086 1 98.25 218 GLY A C 1
ATOM 1744 O O . GLY A 1 218 ? -5.691 -21.344 -10.25 1 98.25 218 GLY A O 1
ATOM 1745 N N . HIS A 1 219 ? -6.473 -22.766 -8.727 1 98 219 HIS A N 1
ATOM 1746 C CA . HIS A 1 219 ? -6.441 -23.859 -9.695 1 98 219 HIS A CA 1
ATOM 1747 C C . HIS A 1 219 ? -7.691 -24.734 -9.586 1 98 219 HIS A C 1
ATOM 1749 O O . HIS A 1 219 ? -7.605 -25.969 -9.641 1 98 219 HIS A O 1
ATOM 1755 N N . ALA A 1 220 ? -8.789 -24.078 -9.352 1 97.25 220 ALA A N 1
ATOM 1756 C CA . ALA A 1 220 ? -10.086 -24.75 -9.266 1 97.25 220 ALA A CA 1
ATOM 1757 C C . ALA A 1 220 ? -11.227 -23.797 -9.594 1 97.25 220 ALA A C 1
ATOM 1759 O O . ALA A 1 220 ? -11.016 -22.578 -9.688 1 97.25 220 ALA A O 1
ATOM 1760 N N . GLU A 1 221 ? -12.422 -24.344 -9.781 1 97.12 221 GLU A N 1
ATOM 1761 C CA . GLU A 1 221 ? -13.625 -23.531 -9.922 1 97.12 221 GLU A CA 1
ATOM 1762 C C . GLU A 1 221 ? -14 -22.875 -8.594 1 97.12 221 GLU A C 1
ATOM 1764 O O . GLU A 1 221 ? -13.797 -23.469 -7.531 1 97.12 221 GLU A O 1
ATOM 1769 N N . PRO A 1 222 ? -14.555 -21.719 -8.695 1 98.5 222 PRO A N 1
ATOM 1770 C CA . PRO A 1 222 ? -15.031 -21.109 -7.457 1 98.5 222 PRO A CA 1
ATOM 1771 C C . PRO A 1 222 ? -16.047 -21.984 -6.719 1 98.5 222 PRO A C 1
ATOM 1773 O O . PRO A 1 222 ? -16.781 -22.734 -7.352 1 98.5 222 PRO A O 1
ATOM 1776 N N . MET A 1 223 ? -16.094 -21.891 -5.383 1 98.38 223 MET A N 1
ATOM 1777 C CA . MET A 1 223 ? -17.047 -22.656 -4.602 1 98.38 223 MET A CA 1
ATOM 1778 C C . MET A 1 223 ? -17.562 -21.844 -3.414 1 98.38 223 MET A C 1
ATOM 1780 O O . MET A 1 223 ? -17.047 -20.766 -3.125 1 98.38 223 MET A O 1
ATOM 1784 N N . SER A 1 224 ? -18.562 -22.297 -2.75 1 98.75 224 SER A N 1
ATOM 1785 C CA . SER A 1 224 ? -19.172 -21.594 -1.616 1 98.75 224 SER A CA 1
ATOM 1786 C C . SER A 1 224 ? -18.266 -21.641 -0.393 1 98.75 224 SER A C 1
ATOM 1788 O O . SER A 1 224 ? -17.375 -22.5 -0.302 1 98.75 224 SER A O 1
ATOM 1790 N N . LYS A 1 225 ? -18.5 -20.672 0.501 1 98.62 225 LYS A N 1
ATOM 1791 C CA . LYS A 1 225 ? -17.781 -20.672 1.772 1 98.62 225 LYS A CA 1
ATOM 1792 C C . LYS A 1 225 ? -17.938 -22.016 2.498 1 98.62 225 LYS A C 1
ATOM 1794 O O . LYS A 1 225 ? -16.953 -22.578 2.992 1 98.62 225 LYS A O 1
ATOM 1799 N N . GLN A 1 226 ? -19.109 -22.562 2.531 1 98.44 226 GLN A N 1
ATOM 1800 C CA . GLN A 1 226 ? -19.375 -23.828 3.209 1 98.44 226 GLN A CA 1
ATOM 1801 C C . GLN A 1 226 ? -18.562 -24.969 2.59 1 98.44 226 GLN A C 1
ATOM 1803 O O . GLN A 1 226 ? -17.969 -25.766 3.307 1 98.44 226 GLN A O 1
ATOM 1808 N N . ASN A 1 227 ? -18.547 -25.047 1.284 1 98.56 227 ASN A N 1
ATOM 1809 C CA . ASN A 1 227 ? -17.859 -26.125 0.594 1 98.56 227 ASN A CA 1
ATOM 1810 C C . ASN A 1 227 ? -16.359 -26.094 0.836 1 98.56 227 ASN A C 1
ATOM 1812 O O . ASN A 1 227 ? -15.742 -27.109 1.109 1 98.56 227 ASN A O 1
ATOM 1816 N N . ILE A 1 228 ? -15.766 -24.891 0.758 1 98.5 228 ILE A N 1
ATOM 1817 C CA . ILE A 1 228 ? -14.32 -24.812 0.919 1 98.5 228 ILE A CA 1
ATOM 1818 C C . ILE A 1 228 ? -13.938 -25.125 2.363 1 98.5 228 ILE A C 1
ATOM 1820 O O . ILE A 1 228 ? -12.93 -25.797 2.611 1 98.5 228 ILE A O 1
ATOM 1824 N N . LEU A 1 229 ? -14.727 -24.625 3.289 1 98.31 229 LEU A N 1
ATOM 1825 C CA . LEU A 1 229 ? -14.438 -24.938 4.688 1 98.31 229 LEU A CA 1
ATOM 1826 C C . LEU A 1 229 ? -14.578 -26.422 4.957 1 98.31 229 LEU A C 1
ATOM 1828 O O . LEU A 1 229 ? -13.797 -27 5.711 1 98.31 229 LEU A O 1
ATOM 1832 N N . THR A 1 230 ? -15.555 -27.078 4.34 1 98.06 230 THR A N 1
ATOM 1833 C CA . THR A 1 230 ? -15.727 -28.516 4.469 1 98.06 230 THR A CA 1
ATOM 1834 C C . THR A 1 230 ? -14.516 -29.266 3.928 1 98.06 230 THR A C 1
ATOM 1836 O O . THR A 1 230 ? -14 -30.172 4.574 1 98.06 230 THR A O 1
ATOM 1839 N N . ILE A 1 231 ? -14.102 -28.844 2.822 1 97.19 231 ILE A N 1
ATOM 1840 C CA . ILE A 1 231 ? -12.938 -29.469 2.205 1 97.19 231 ILE A CA 1
ATOM 1841 C C . ILE A 1 231 ? -11.719 -29.312 3.115 1 97.19 231 ILE A C 1
ATOM 1843 O O . ILE A 1 231 ? -11 -30.266 3.373 1 97.19 231 ILE A O 1
ATOM 1847 N N . MET A 1 232 ? -11.492 -28.125 3.605 1 97.69 232 MET A N 1
ATOM 1848 C CA . MET A 1 232 ? -10.328 -27.859 4.449 1 97.69 232 MET A CA 1
ATOM 1849 C C . MET A 1 232 ? -10.398 -28.672 5.738 1 97.69 232 MET A C 1
ATOM 1851 O O . MET A 1 232 ? -9.391 -29.203 6.195 1 97.69 232 MET A O 1
ATOM 1855 N N . ASN A 1 233 ? -11.555 -28.766 6.289 1 97.06 233 ASN A N 1
ATOM 1856 C CA . ASN A 1 233 ? -11.719 -29.562 7.504 1 97.06 233 ASN A CA 1
ATOM 1857 C C . ASN A 1 233 ? -11.461 -31.047 7.246 1 97.06 233 ASN A C 1
ATOM 1859 O O . ASN A 1 233 ? -10.938 -31.75 8.109 1 97.06 233 ASN A O 1
ATOM 1863 N N . SER A 1 234 ? -11.844 -31.5 6.086 1 96.75 234 SER A N 1
ATOM 1864 C CA . SER A 1 234 ? -11.57 -32.875 5.742 1 96.75 234 SER A CA 1
ATOM 1865 C C . SER A 1 234 ? -10.07 -33.156 5.637 1 96.75 234 SER A C 1
ATOM 1867 O O . SER A 1 234 ? -9.609 -34.25 5.961 1 96.75 234 SER A O 1
ATOM 1869 N N . LEU A 1 235 ? -9.336 -32.188 5.16 1 94.38 235 LEU A N 1
ATOM 1870 C CA . LEU A 1 235 ? -7.887 -32.281 5.07 1 94.38 235 LEU A CA 1
ATOM 1871 C C . LEU A 1 235 ? -7.262 -32.344 6.461 1 94.38 235 LEU A C 1
ATOM 1873 O O . LEU A 1 235 ? -6.211 -32.969 6.648 1 94.38 235 LEU A O 1
ATOM 1877 N N . MET A 1 236 ? -7.902 -31.719 7.402 1 91.62 236 MET A N 1
ATOM 1878 C CA . MET A 1 236 ? -7.441 -31.719 8.789 1 91.62 236 MET A CA 1
ATOM 1879 C C . MET A 1 236 ? -7.559 -33.094 9.406 1 91.62 236 MET A C 1
ATOM 1881 O O . MET A 1 236 ? -6.742 -33.469 10.25 1 91.62 236 MET A O 1
ATOM 1885 N N . GLU A 1 237 ? -8.531 -33.812 9 1 89.5 237 GLU A N 1
ATOM 1886 C CA . GLU A 1 237 ? -8.828 -35.125 9.586 1 89.5 237 GLU A CA 1
ATOM 1887 C C . GLU A 1 237 ? -7.984 -36.219 8.945 1 89.5 237 GLU A C 1
ATOM 1889 O O . GLU A 1 237 ? -7.832 -37.312 9.508 1 89.5 237 GLU A O 1
ATOM 1894 N N . ARG A 1 238 ? -7.438 -36.094 7.871 1 79 238 ARG A N 1
ATOM 1895 C CA . ARG A 1 238 ? -6.625 -37.094 7.191 1 79 238 ARG A CA 1
ATOM 1896 C C . ARG A 1 238 ? -5.203 -37.125 7.746 1 79 238 ARG A C 1
ATOM 1898 O O . ARG A 1 238 ? -4.703 -36.094 8.227 1 79 238 ARG A O 1
ATOM 1905 N N . MET B 1 1 ? 6.43 29.906 -3.121 1 92.62 1 MET B N 1
ATOM 1906 C CA . MET B 1 1 ? 6.793 29.016 -2.02 1 92.62 1 MET B CA 1
ATOM 1907 C C . MET B 1 1 ? 8.289 28.719 -2.029 1 92.62 1 MET B C 1
ATOM 1909 O O . MET B 1 1 ? 8.891 28.578 -3.096 1 92.62 1 MET B O 1
ATOM 1913 N N . GLU B 1 2 ? 8.898 28.688 -0.811 1 94.81 2 GLU B N 1
ATOM 1914 C CA . GLU B 1 2 ? 10.312 28.328 -0.718 1 94.81 2 GLU B CA 1
ATOM 1915 C C . GLU B 1 2 ? 10.5 26.812 -0.854 1 94.81 2 GLU B C 1
ATOM 1917 O O . GLU B 1 2 ? 9.969 26.047 -0.057 1 94.81 2 GLU B O 1
ATOM 1922 N N . PHE B 1 3 ? 11.188 26.422 -1.896 1 97.38 3 PHE B N 1
ATOM 1923 C CA . PHE B 1 3 ? 11.438 25.031 -2.268 1 97.38 3 PHE B CA 1
ATOM 1924 C C . PHE B 1 3 ? 12.93 24.719 -2.234 1 97.38 3 PHE B C 1
ATOM 1926 O O . PHE B 1 3 ? 13.734 25.453 -2.816 1 97.38 3 PHE B O 1
ATOM 1933 N N . ARG B 1 4 ? 13.258 23.656 -1.458 1 98.38 4 ARG B N 1
ATOM 1934 C CA . ARG B 1 4 ? 14.664 23.391 -1.186 1 98.38 4 ARG B CA 1
ATOM 1935 C C . ARG B 1 4 ? 15.039 21.969 -1.561 1 98.38 4 ARG B C 1
ATOM 1937 O O . ARG B 1 4 ? 14.195 21.062 -1.518 1 98.38 4 ARG B O 1
ATOM 1944 N N . GLN B 1 5 ? 16.297 21.844 -1.919 1 98.44 5 GLN B N 1
ATOM 1945 C CA . GLN B 1 5 ? 16.859 20.531 -2.207 1 98.44 5 GLN B CA 1
ATOM 1946 C C . GLN B 1 5 ? 17.688 20.016 -1.026 1 98.44 5 GLN B C 1
ATOM 1948 O O . GLN B 1 5 ? 18.625 20.672 -0.588 1 98.44 5 GLN B O 1
ATOM 1953 N N . LEU B 1 6 ? 17.328 18.891 -0.533 1 98.5 6 LEU B N 1
ATOM 1954 C CA . LEU B 1 6 ? 18.016 18.312 0.61 1 98.5 6 LEU B CA 1
ATOM 1955 C C . LEU B 1 6 ? 19.141 17.375 0.151 1 98.5 6 LEU B C 1
ATOM 1957 O O . LEU B 1 6 ? 20.219 17.375 0.727 1 98.5 6 LEU B O 1
ATOM 1961 N N . THR B 1 7 ? 18.859 16.484 -0.765 1 98.19 7 THR B N 1
ATOM 1962 C CA . THR B 1 7 ? 19.797 15.633 -1.488 1 98.19 7 THR B CA 1
ATOM 1963 C C . THR B 1 7 ? 19.516 15.656 -2.986 1 98.19 7 THR B C 1
ATOM 1965 O O . THR B 1 7 ? 18.625 16.391 -3.441 1 98.19 7 THR B O 1
ATOM 1968 N N . ASP B 1 8 ? 20.203 14.82 -3.758 1 96.5 8 ASP B N 1
ATOM 1969 C CA . ASP B 1 8 ? 19.984 14.781 -5.199 1 96.5 8 ASP B CA 1
ATOM 1970 C C . ASP B 1 8 ? 18.578 14.297 -5.531 1 96.5 8 ASP B C 1
ATOM 1972 O O . ASP B 1 8 ? 18.047 14.625 -6.59 1 96.5 8 ASP B O 1
ATOM 1976 N N . ARG B 1 9 ? 17.938 13.602 -4.578 1 97.88 9 ARG B N 1
ATOM 1977 C CA . ARG B 1 9 ? 16.641 12.984 -4.883 1 97.88 9 ARG B CA 1
ATOM 1978 C C . ARG B 1 9 ? 15.555 13.508 -3.955 1 97.88 9 ARG B C 1
ATOM 1980 O O . ARG B 1 9 ? 14.367 13.305 -4.211 1 97.88 9 ARG B O 1
ATOM 1987 N N . VAL B 1 10 ? 15.992 14.156 -2.891 1 98.88 10 VAL B N 1
ATOM 1988 C CA . VAL B 1 10 ? 15.016 14.531 -1.87 1 98.88 10 VAL B CA 1
ATOM 1989 C C . VAL B 1 10 ? 14.891 16.047 -1.805 1 98.88 10 VAL B C 1
ATOM 1991 O O . VAL B 1 10 ? 15.898 16.75 -1.701 1 98.88 10 VAL B O 1
ATOM 1994 N N . PHE B 1 11 ? 13.703 16.547 -1.858 1 98.88 11 PHE B N 1
ATOM 1995 C CA . PHE B 1 11 ? 13.383 17.969 -1.803 1 98.88 11 PHE B CA 1
ATOM 1996 C C . PHE B 1 11 ? 12.273 18.219 -0.789 1 98.88 11 PHE B C 1
ATOM 1998 O O . PHE B 1 11 ? 11.617 17.297 -0.325 1 98.88 11 PHE B O 1
ATOM 2005 N N . TYR B 1 12 ? 12.086 19.469 -0.43 1 98.81 12 TYR B N 1
ATOM 2006 C CA . TYR B 1 12 ? 11 19.828 0.481 1 98.81 12 TYR B CA 1
ATOM 2007 C C . TYR B 1 12 ? 10.648 21.312 0.347 1 98.81 12 TYR B C 1
ATOM 2009 O O . TYR B 1 12 ? 11.461 22.109 -0.11 1 98.81 12 TYR B O 1
ATOM 2017 N N . SER B 1 13 ? 9.438 21.656 0.629 1 98.56 13 SER B N 1
ATOM 2018 C CA . SER B 1 13 ? 9.031 23.047 0.769 1 98.56 13 SER B CA 1
ATOM 2019 C C . SER B 1 13 ? 9.086 23.484 2.227 1 98.56 13 SER B C 1
ATOM 2021 O O . SER B 1 13 ? 8.812 22.703 3.133 1 98.56 13 SER B O 1
ATOM 2023 N N . MET B 1 14 ? 9.32 24.719 2.402 1 97.19 14 MET B N 1
ATOM 2024 C CA . MET B 1 14 ? 9.359 25.25 3.766 1 97.19 14 MET B CA 1
ATOM 2025 C C . MET B 1 14 ? 7.945 25.438 4.312 1 97.19 14 MET B C 1
ATOM 2027 O O . MET B 1 14 ? 7 25.641 3.551 1 97.19 14 MET B O 1
ATOM 2031 N N . PHE B 1 15 ? 7.828 25.297 5.617 1 97.5 15 PHE B N 1
ATOM 2032 C CA . PHE B 1 15 ? 6.551 25.516 6.285 1 97.5 15 PHE B CA 1
ATOM 2033 C C . PHE B 1 15 ? 6.211 27 6.32 1 97.5 15 PHE B C 1
ATOM 2035 O O . PHE B 1 15 ? 7.086 27.844 6.121 1 97.5 15 PHE B O 1
ATOM 2042 N N . ASP B 1 16 ? 4.938 27.281 6.461 1 96.44 16 ASP B N 1
ATOM 2043 C CA . ASP B 1 16 ? 4.43 28.641 6.625 1 96.44 16 ASP B CA 1
ATOM 2044 C C . ASP B 1 16 ? 3.451 28.719 7.797 1 96.44 16 ASP B C 1
ATOM 2046 O O . ASP B 1 16 ? 2.338 28.203 7.719 1 96.44 16 ASP B O 1
ATOM 2050 N N . LYS B 1 17 ? 3.709 29.453 8.789 1 93.94 17 LYS B N 1
ATOM 2051 C CA . LYS B 1 17 ? 2.953 29.484 10.039 1 93.94 17 LYS B CA 1
ATOM 2052 C C . LYS B 1 17 ? 1.668 30.297 9.883 1 93.94 17 LYS B C 1
ATOM 2054 O O . LYS B 1 17 ? 0.728 30.125 10.664 1 93.94 17 LYS B O 1
ATOM 2059 N N . SER B 1 18 ? 1.686 31.219 8.945 1 92.5 18 SER B N 1
ATOM 2060 C CA . SER B 1 18 ? 0.542 32.094 8.805 1 92.5 18 SER B CA 1
ATOM 2061 C C . SER B 1 18 ? -0.75 31.328 8.594 1 92.5 18 SER B C 1
ATOM 2063 O O . SER B 1 18 ? -1.802 31.703 9.117 1 92.5 18 SER B O 1
ATOM 2065 N N . ALA B 1 19 ? -0.702 30.234 7.926 1 91 19 ALA B N 1
ATOM 2066 C CA . ALA B 1 19 ? -1.872 29.391 7.703 1 91 19 ALA B CA 1
ATOM 2067 C C . ALA B 1 19 ? -1.583 27.938 8.086 1 91 19 ALA B C 1
ATOM 2069 O O . ALA B 1 19 ? -2.25 27.016 7.609 1 91 19 ALA B O 1
ATOM 2070 N N . ASP B 1 20 ? -0.517 27.781 8.852 1 96.19 20 ASP B N 1
ATOM 2071 C CA . ASP B 1 20 ? -0.105 26.484 9.398 1 96.19 20 ASP B CA 1
ATOM 2072 C C . ASP B 1 20 ? 0.185 25.484 8.281 1 96.19 20 ASP B C 1
ATOM 2074 O O . ASP B 1 20 ? -0.212 24.312 8.367 1 96.19 20 ASP B O 1
ATOM 2078 N N . ARG B 1 21 ? 0.752 25.938 7.188 1 98.25 21 ARG B N 1
ATOM 2079 C CA . ARG B 1 21 ? 1.205 25.047 6.133 1 98.25 21 ARG B CA 1
ATOM 2080 C C . ARG B 1 21 ? 2.42 24.234 6.578 1 98.25 21 ARG B C 1
ATOM 2082 O O . ARG B 1 21 ? 3.424 24.812 7.012 1 98.25 21 ARG B O 1
ATOM 2089 N N . PRO B 1 22 ? 2.299 22.984 6.516 1 98.69 22 PRO B N 1
ATOM 2090 C CA . PRO B 1 22 ? 3.449 22.156 6.887 1 98.69 22 PRO B CA 1
ATOM 2091 C C . PRO B 1 22 ? 4.492 22.062 5.773 1 98.69 22 PRO B C 1
ATOM 2093 O O . PRO B 1 22 ? 4.246 22.516 4.652 1 98.69 22 PRO B O 1
ATOM 2096 N N . VAL B 1 23 ? 5.625 21.516 6.16 1 98.69 23 VAL B N 1
ATOM 2097 C CA . VAL B 1 23 ? 6.598 21.062 5.172 1 98.69 23 VAL B CA 1
ATOM 2098 C C . VAL B 1 23 ? 5.977 19.984 4.301 1 98.69 23 VAL B C 1
ATOM 2100 O O . VAL B 1 23 ? 5.309 19.078 4.809 1 98.69 23 VAL B O 1
ATOM 2103 N N . LEU B 1 24 ? 6.133 20.094 3.02 1 98.81 24 LEU B N 1
ATOM 2104 C CA . LEU B 1 24 ? 5.84 19.016 2.076 1 98.81 24 LEU B CA 1
ATOM 2105 C C . LEU B 1 24 ? 7.125 18.438 1.499 1 98.81 24 LEU B C 1
ATOM 2107 O O . LEU B 1 24 ? 8.039 19.172 1.138 1 98.81 24 LEU B O 1
ATOM 2111 N N . GLY B 1 25 ? 7.195 17.141 1.499 1 98.94 25 GLY B N 1
ATOM 2112 C CA . GLY B 1 25 ? 8.375 16.453 0.979 1 98.94 25 GLY B CA 1
ATOM 2113 C C . GLY B 1 25 ? 8.18 15.914 -0.423 1 98.94 25 GLY B C 1
ATOM 2114 O O . GLY B 1 25 ? 7.047 15.727 -0.87 1 98.94 25 GLY B O 1
ATOM 2115 N N . TYR B 1 26 ? 9.273 15.711 -1.115 1 98.94 26 TYR B N 1
ATOM 2116 C CA . TYR B 1 26 ? 9.289 15.156 -2.463 1 98.94 26 TYR B CA 1
ATOM 2117 C C . TYR B 1 26 ? 10.5 14.242 -2.66 1 98.94 26 TYR B C 1
ATOM 2119 O O . TYR B 1 26 ? 11.617 14.602 -2.297 1 98.94 26 TYR B O 1
ATOM 2127 N N . VAL B 1 27 ? 10.312 13.078 -3.117 1 98.94 27 VAL B N 1
ATOM 2128 C CA . VAL B 1 27 ? 11.383 12.148 -3.463 1 98.94 27 VAL B CA 1
ATOM 2129 C C . VAL B 1 27 ? 11.32 11.82 -4.953 1 98.94 27 VAL B C 1
ATOM 2131 O O . VAL B 1 27 ? 10.305 11.32 -5.445 1 98.94 27 VAL B O 1
ATOM 2134 N N . ASN B 1 28 ? 12.352 12.039 -5.621 1 98.75 28 ASN B N 1
ATOM 2135 C CA . ASN B 1 28 ? 12.438 11.836 -7.062 1 98.75 28 ASN B CA 1
ATOM 2136 C C . ASN B 1 28 ? 13.062 10.484 -7.402 1 98.75 28 ASN B C 1
ATOM 2138 O O . ASN B 1 28 ? 14.289 10.359 -7.469 1 98.75 28 ASN B O 1
ATOM 2142 N N . GLY B 1 29 ? 12.219 9.523 -7.711 1 98.44 29 GLY B N 1
ATOM 2143 C CA . GLY B 1 29 ? 12.703 8.234 -8.164 1 98.44 29 GLY B CA 1
ATOM 2144 C C . GLY B 1 29 ? 12.727 8.102 -9.68 1 98.44 29 GLY B C 1
ATOM 2145 O O . GLY B 1 29 ? 12.117 8.906 -10.383 1 98.44 29 GLY B O 1
ATOM 2146 N N . GLN B 1 30 ? 13.453 7.086 -10.18 1 97.56 30 GLN B N 1
ATOM 2147 C CA . GLN B 1 30 ? 13.57 6.852 -11.609 1 97.56 30 GLN B CA 1
ATOM 2148 C C . GLN B 1 30 ? 12.242 6.426 -12.211 1 97.56 30 GLN B C 1
ATOM 2150 O O . GLN B 1 30 ? 11.883 6.852 -13.312 1 97.56 30 GLN B O 1
ATOM 2155 N N . LYS B 1 31 ? 11.539 5.605 -11.477 1 97.25 31 LYS B N 1
ATOM 2156 C CA . LYS B 1 31 ? 10.273 5.078 -11.984 1 97.25 31 LYS B CA 1
ATOM 2157 C C . LYS B 1 31 ? 9.102 5.949 -11.539 1 97.25 31 LYS B C 1
ATOM 2159 O O . LYS B 1 31 ? 8.258 6.32 -12.359 1 97.25 31 LYS B O 1
ATOM 2164 N N . TYR B 1 32 ? 9.016 6.273 -10.266 1 98 32 TYR B N 1
ATOM 2165 C CA . TYR B 1 32 ? 7.977 7.109 -9.68 1 98 32 TYR B CA 1
ATOM 2166 C C . TYR B 1 32 ? 8.586 8.18 -8.773 1 98 32 TYR B C 1
ATOM 2168 O O . TYR B 1 32 ? 9.742 8.062 -8.359 1 98 32 TYR B O 1
ATOM 2176 N N . SER B 1 33 ? 7.805 9.219 -8.555 1 98.69 33 SER B N 1
ATOM 2177 C CA . SER B 1 33 ? 8.133 10.172 -7.5 1 98.69 33 SER B CA 1
ATOM 2178 C C . SER B 1 33 ? 7.09 10.156 -6.387 1 98.69 33 SER B C 1
ATOM 2180 O O . SER B 1 33 ? 5.988 9.641 -6.574 1 98.69 33 SER B O 1
ATOM 2182 N N . LEU B 1 34 ? 7.496 10.633 -5.266 1 98.88 34 LEU B N 1
ATOM 2183 C CA . LEU B 1 34 ? 6.672 10.57 -4.062 1 98.88 34 LEU B CA 1
ATOM 2184 C C . LEU B 1 34 ? 6.539 11.953 -3.422 1 98.88 34 LEU B C 1
ATOM 2186 O O . LEU B 1 34 ? 7.527 12.672 -3.287 1 98.88 34 LEU B O 1
ATOM 2190 N N . MET B 1 35 ? 5.344 12.312 -3.137 1 98.94 35 MET B N 1
ATOM 2191 C CA . MET B 1 35 ? 5.066 13.461 -2.279 1 98.94 35 MET B CA 1
ATOM 2192 C C . MET B 1 35 ? 4.73 13.016 -0.861 1 98.94 35 MET B C 1
ATOM 2194 O O . MET B 1 35 ? 4.016 12.031 -0.669 1 98.94 35 MET B O 1
ATOM 2198 N N . ILE B 1 36 ? 5.254 13.633 0.142 1 98.94 36 ILE B N 1
ATOM 2199 C CA . ILE B 1 36 ? 4.98 13.344 1.545 1 98.94 36 ILE B CA 1
ATOM 2200 C C . ILE B 1 36 ? 4.16 14.477 2.158 1 98.94 36 ILE B C 1
ATOM 2202 O O . ILE B 1 36 ? 4.645 15.609 2.271 1 98.94 36 ILE B O 1
ATOM 2206 N N . ASP B 1 37 ? 2.957 14.094 2.576 1 98.94 37 ASP B N 1
ATOM 2207 C CA . ASP B 1 37 ? 1.89 14.984 3.033 1 98.94 37 ASP B CA 1
ATOM 2208 C C . ASP B 1 37 ? 1.275 15.75 1.866 1 98.94 37 ASP B C 1
ATOM 2210 O O . ASP B 1 37 ? 1.95 16.016 0.87 1 98.94 37 ASP B O 1
ATOM 2214 N N . ALA B 1 38 ? 0.009 16.125 2.012 1 98.81 38 ALA B N 1
ATOM 2215 C CA . ALA B 1 38 ? -0.762 16.688 0.905 1 98.81 38 ALA B CA 1
ATOM 2216 C C . ALA B 1 38 ? -1.104 18.141 1.164 1 98.81 38 ALA B C 1
ATOM 2218 O O . ALA B 1 38 ? -1.933 18.734 0.46 1 98.81 38 ALA B O 1
ATOM 2219 N N . GLY B 1 39 ? -0.578 18.719 2.256 1 98.5 39 GLY B N 1
ATOM 2220 C CA . GLY B 1 39 ? -0.827 20.109 2.559 1 98.5 39 GLY B CA 1
ATOM 2221 C C . GLY B 1 39 ? -2.215 20.375 3.117 1 98.5 39 GLY B C 1
ATOM 2222 O O . GLY B 1 39 ? -2.967 19.422 3.375 1 98.5 39 GLY B O 1
ATOM 2223 N N . ASN B 1 40 ? -2.516 21.641 3.236 1 98.62 40 ASN B N 1
ATOM 2224 C CA . ASN B 1 40 ? -3.725 22 3.973 1 98.62 40 ASN B CA 1
ATOM 2225 C C . ASN B 1 40 ? -4.824 22.484 3.037 1 98.62 40 ASN B C 1
ATOM 2227 O O . ASN B 1 40 ? -5.922 22.828 3.484 1 98.62 40 ASN B O 1
ATOM 2231 N N . SER B 1 41 ? -4.535 22.562 1.684 1 98.56 41 SER B N 1
ATOM 2232 C CA . SER B 1 41 ? -5.547 23.031 0.74 1 98.56 41 SER B CA 1
ATOM 2233 C C . SER B 1 41 ? -5.129 22.75 -0.7 1 98.56 41 SER B C 1
ATOM 2235 O O . SER B 1 41 ? -3.977 22.406 -0.962 1 98.56 41 SER B O 1
ATOM 2237 N N . GLN B 1 42 ? -6.09 22.891 -1.609 1 98.44 42 GLN B N 1
ATOM 2238 C CA . GLN B 1 42 ? -5.793 22.812 -3.035 1 98.44 42 GLN B CA 1
ATOM 2239 C C . GLN B 1 42 ? -4.727 23.828 -3.426 1 98.44 42 GLN B C 1
ATOM 2241 O O . GLN B 1 42 ? -3.828 23.531 -4.211 1 98.44 42 GLN B O 1
ATOM 2246 N N . LYS B 1 43 ? -4.824 25.016 -2.865 1 98.06 43 LYS B N 1
ATOM 2247 C CA . LYS B 1 43 ? -3.857 26.062 -3.156 1 98.06 43 LYS B CA 1
ATOM 2248 C C . LYS B 1 43 ? -2.449 25.656 -2.736 1 98.06 43 LYS B C 1
ATOM 2250 O O . LYS B 1 43 ? -1.477 25.938 -3.436 1 98.06 43 LYS B O 1
ATOM 2255 N N . HIS B 1 44 ? -2.34 25.047 -1.592 1 98.56 44 HIS B N 1
ATOM 2256 C CA . HIS B 1 44 ? -1.054 24.562 -1.101 1 98.56 44 HIS B CA 1
ATOM 2257 C C . HIS B 1 44 ? -0.455 23.531 -2.045 1 98.56 44 HIS B C 1
ATOM 2259 O O . HIS B 1 44 ? 0.727 23.594 -2.389 1 98.56 44 HIS B O 1
ATOM 2265 N N . VAL B 1 45 ? -1.25 22.562 -2.533 1 98.69 45 VAL B N 1
ATOM 2266 C CA . VAL B 1 45 ? -0.807 21.531 -3.461 1 98.69 45 VAL B CA 1
ATOM 2267 C C . VAL B 1 45 ? -0.37 22.172 -4.777 1 98.69 45 VAL B C 1
ATOM 2269 O O . VAL B 1 45 ? 0.685 21.828 -5.32 1 98.69 45 VAL B O 1
ATOM 2272 N N . GLU B 1 46 ? -1.166 23.078 -5.246 1 98.5 46 GLU B N 1
ATOM 2273 C CA . GLU B 1 46 ? -0.861 23.75 -6.504 1 98.5 46 GLU B CA 1
ATOM 2274 C C . GLU B 1 46 ? 0.458 24.5 -6.422 1 98.5 46 GLU B C 1
ATOM 2276 O O . GLU B 1 46 ? 1.253 24.484 -7.363 1 98.5 46 GLU B O 1
ATOM 2281 N N . SER B 1 47 ? 0.61 25.203 -5.316 1 98.31 47 SER B N 1
ATOM 2282 C CA . SER B 1 47 ? 1.871 25.906 -5.109 1 98.31 47 SER B CA 1
ATOM 2283 C C . SER B 1 47 ? 3.053 24.953 -5.117 1 98.31 47 SER B C 1
ATOM 2285 O O . SER B 1 47 ? 4.098 25.25 -5.699 1 98.31 47 SER B O 1
ATOM 2287 N N . PHE B 1 48 ? 2.943 23.859 -4.527 1 98.75 48 PHE B N 1
ATOM 2288 C CA . PHE B 1 48 ? 3.994 22.844 -4.477 1 98.75 48 PHE B CA 1
ATOM 2289 C C . PHE B 1 48 ? 4.277 22.297 -5.871 1 98.75 48 PHE B C 1
ATOM 2291 O O . PHE B 1 48 ? 5.438 22.156 -6.266 1 98.75 48 PHE B O 1
ATOM 2298 N N . TYR B 1 49 ? 3.223 21.953 -6.613 1 98.75 49 TYR B N 1
ATOM 2299 C CA . TYR B 1 49 ? 3.371 21.438 -7.965 1 98.75 49 TYR B CA 1
ATOM 2300 C C . TYR B 1 49 ? 4.035 22.453 -8.875 1 98.75 49 TYR B C 1
ATOM 2302 O O . TYR B 1 49 ? 4.812 22.094 -9.766 1 98.75 49 TYR B O 1
ATOM 2310 N N . GLU B 1 50 ? 3.688 23.719 -8.664 1 98.56 50 GLU B N 1
ATOM 2311 C CA . GLU B 1 50 ? 4.359 24.766 -9.414 1 98.56 50 GLU B CA 1
ATOM 2312 C C . GLU B 1 50 ? 5.855 24.797 -9.117 1 98.56 50 GLU B C 1
ATOM 2314 O O . GLU B 1 50 ? 6.676 24.969 -10.023 1 98.56 50 GLU B O 1
ATOM 2319 N N . ALA B 1 51 ? 6.176 24.688 -7.848 1 98.44 51 ALA B N 1
ATOM 2320 C CA . ALA B 1 51 ? 7.582 24.641 -7.461 1 98.44 51 ALA B CA 1
ATOM 2321 C C . ALA B 1 51 ? 8.297 23.469 -8.117 1 98.44 51 ALA B C 1
ATOM 2323 O O . ALA B 1 51 ? 9.43 23.594 -8.586 1 98.44 51 ALA B O 1
ATOM 2324 N N . LEU B 1 52 ? 7.664 22.297 -8.133 1 98.44 52 LEU B N 1
ATOM 2325 C CA . LEU B 1 52 ? 8.234 21.141 -8.797 1 98.44 52 LEU B CA 1
ATOM 2326 C C . LEU B 1 52 ? 8.5 21.438 -10.273 1 98.44 52 LEU B C 1
ATOM 2328 O O . LEU B 1 52 ? 9.586 21.141 -10.781 1 98.44 52 LEU B O 1
ATOM 2332 N N . SER B 1 53 ? 7.543 21.953 -10.898 1 98.06 53 SER B N 1
ATOM 2333 C CA . SER B 1 53 ? 7.645 22.25 -12.32 1 98.06 53 SER B CA 1
ATOM 2334 C C . SER B 1 53 ? 8.805 23.203 -12.609 1 98.06 53 SER B C 1
ATOM 2336 O O . SER B 1 53 ? 9.539 23.016 -13.578 1 98.06 53 SER B O 1
ATOM 2338 N N . LYS B 1 54 ? 8.914 24.188 -11.773 1 97.69 54 LYS B N 1
ATOM 2339 C CA . LYS B 1 54 ? 9.984 25.172 -11.93 1 97.69 54 LYS B CA 1
ATOM 2340 C C . LYS B 1 54 ? 11.352 24.5 -11.852 1 97.69 54 LYS B C 1
ATOM 2342 O O . LYS B 1 54 ? 12.312 24.953 -12.484 1 97.69 54 LYS B O 1
ATOM 2347 N N . GLU B 1 55 ? 11.406 23.453 -11.117 1 97.25 55 GLU B N 1
ATOM 2348 C CA . GLU B 1 55 ? 12.672 22.734 -10.938 1 97.25 55 GLU B CA 1
ATOM 2349 C C . GLU B 1 55 ? 12.82 21.609 -11.961 1 97.25 55 GLU B C 1
ATOM 2351 O O . GLU B 1 55 ? 13.781 20.844 -11.906 1 97.25 55 GLU B O 1
ATOM 2356 N N . GLY B 1 56 ? 11.859 21.406 -12.797 1 97.44 56 GLY B N 1
ATOM 2357 C CA . GLY B 1 56 ? 11.906 20.359 -13.805 1 97.44 56 GLY B CA 1
ATOM 2358 C C . GLY B 1 56 ? 11.609 18.984 -13.25 1 97.44 56 GLY B C 1
ATOM 2359 O O . GLY B 1 56 ? 12.047 17.969 -13.812 1 97.44 56 GLY B O 1
ATOM 2360 N N . LEU B 1 57 ? 10.961 18.938 -12.164 1 98.38 57 LEU B N 1
ATOM 2361 C CA . LEU B 1 57 ? 10.625 17.672 -11.516 1 98.38 57 LEU B CA 1
ATOM 2362 C C . LEU B 1 57 ? 9.227 17.203 -11.914 1 98.38 57 LEU B C 1
ATOM 2364 O O . LEU B 1 57 ? 8.336 18.031 -12.133 1 98.38 57 LEU B O 1
ATOM 2368 N N . LYS B 1 58 ? 9.07 15.961 -12.008 1 97.5 58 LYS B N 1
ATOM 2369 C CA . LYS B 1 58 ? 7.777 15.406 -12.406 1 97.5 58 LYS B CA 1
ATOM 2370 C C . LYS B 1 58 ? 6.773 15.461 -11.258 1 97.5 58 LYS B C 1
ATOM 2372 O O . LYS B 1 58 ? 7.16 15.523 -10.094 1 97.5 58 LYS B O 1
ATOM 2377 N N . LYS B 1 59 ? 5.512 15.414 -11.594 1 97.94 59 LYS B N 1
ATOM 2378 C CA . LYS B 1 59 ? 4.469 15.289 -10.578 1 97.94 59 LYS B CA 1
ATOM 2379 C C . LYS B 1 59 ? 4.535 13.93 -9.891 1 97.94 59 LYS B C 1
ATOM 2381 O O . LYS B 1 59 ? 4.859 12.922 -10.516 1 97.94 59 LYS B O 1
ATOM 2386 N N . PRO B 1 60 ? 4.172 13.93 -8.656 1 98.5 60 PRO B N 1
ATOM 2387 C CA . PRO B 1 60 ? 4.309 12.688 -7.898 1 98.5 60 PRO B CA 1
ATOM 2388 C C . PRO B 1 60 ? 3.355 11.594 -8.375 1 98.5 60 PRO B C 1
ATOM 2390 O O . PRO B 1 60 ? 2.193 11.867 -8.68 1 98.5 60 PRO B O 1
ATOM 2393 N N . GLY B 1 61 ? 3.896 10.375 -8.461 1 98.31 61 GLY B N 1
ATOM 2394 C CA . GLY B 1 61 ? 3.051 9.219 -8.703 1 98.31 61 GLY B CA 1
ATOM 2395 C C . GLY B 1 61 ? 2.34 8.727 -7.457 1 98.31 61 GLY B C 1
ATOM 2396 O O . GLY B 1 61 ? 1.317 8.047 -7.547 1 98.31 61 GLY B O 1
ATOM 2397 N N . PHE B 1 62 ? 2.912 9.016 -6.316 1 98.81 62 PHE B N 1
ATOM 2398 C CA . PHE B 1 62 ? 2.361 8.656 -5.016 1 98.81 62 PHE B CA 1
ATOM 2399 C C . PHE B 1 62 ? 2.369 9.852 -4.074 1 98.81 62 PHE B C 1
ATOM 2401 O O . PHE B 1 62 ? 3.279 10.688 -4.129 1 98.81 62 PHE B O 1
ATOM 2408 N N . THR B 1 63 ? 1.406 9.945 -3.248 1 98.94 63 THR B N 1
ATOM 2409 C CA . THR B 1 63 ? 1.396 10.859 -2.115 1 98.94 63 THR B CA 1
ATOM 2410 C C . THR B 1 63 ? 1.044 10.125 -0.826 1 98.94 63 THR B C 1
ATOM 2412 O O . THR B 1 63 ? 0.007 9.461 -0.746 1 98.94 63 THR B O 1
ATOM 2415 N N . VAL B 1 64 ? 1.909 10.18 0.151 1 98.88 64 VAL B N 1
ATOM 2416 C CA . VAL B 1 64 ? 1.666 9.594 1.465 1 98.88 64 VAL B CA 1
ATOM 2417 C C . VAL B 1 64 ? 1.399 10.703 2.484 1 98.88 64 VAL B C 1
ATOM 2419 O O . VAL B 1 64 ? 2.115 11.703 2.523 1 98.88 64 VAL B O 1
ATOM 2422 N N . VAL B 1 65 ? 0.353 10.57 3.273 1 98.88 65 VAL B N 1
ATOM 2423 C CA . VAL B 1 65 ? 0.143 11.539 4.348 1 98.88 65 VAL B CA 1
ATOM 2424 C C . VAL B 1 65 ? 0.576 10.93 5.68 1 98.88 65 VAL B C 1
ATOM 2426 O O . VAL B 1 65 ? 0.329 9.75 5.945 1 98.88 65 VAL B O 1
ATOM 2429 N N . THR B 1 66 ? 1.148 11.719 6.488 1 98.88 66 THR B N 1
ATOM 2430 C CA . THR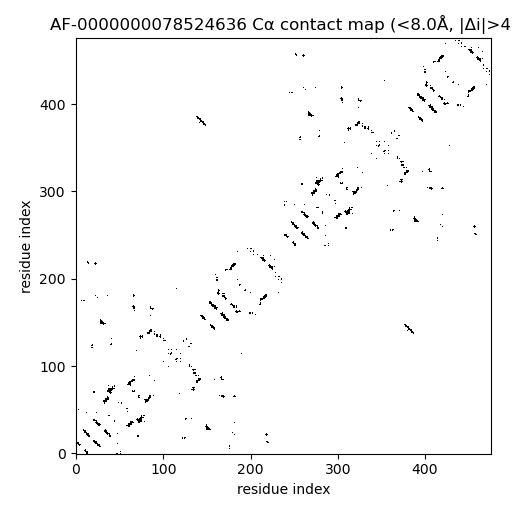 B 1 66 ? 1.796 11.25 7.707 1 98.88 66 THR B CA 1
ATOM 2431 C C . THR B 1 66 ? 0.767 11.016 8.812 1 98.88 66 THR B C 1
ATOM 2433 O O . THR B 1 66 ? 0.927 10.117 9.633 1 98.88 66 THR B O 1
ATOM 2436 N N . HIS B 1 67 ? -0.208 11.859 8.875 1 98.88 67 HIS B N 1
ATOM 2437 C CA . HIS B 1 67 ? -1.268 11.719 9.867 1 98.88 67 HIS B CA 1
ATOM 2438 C C . HIS B 1 67 ? -2.498 12.531 9.484 1 98.88 67 HIS B C 1
ATOM 2440 O O . HIS B 1 67 ? -2.473 13.273 8.5 1 98.88 67 HIS B O 1
ATOM 2446 N N . TRP B 1 68 ? -3.592 12.484 10.242 1 98.69 68 TRP B N 1
ATOM 2447 C CA . TRP B 1 68 ? -4.922 12.867 9.781 1 98.69 68 TRP B CA 1
ATOM 2448 C C . TRP B 1 68 ? -5.133 14.367 9.914 1 98.69 68 TRP B C 1
ATOM 2450 O O . TRP B 1 68 ? -6.082 14.922 9.344 1 98.69 68 TRP B O 1
ATOM 2460 N N . HIS B 1 69 ? -4.305 15.086 10.617 1 98.69 69 HIS B N 1
ATOM 2461 C CA . HIS B 1 69 ? -4.582 16.5 10.875 1 98.69 69 HIS B CA 1
ATOM 2462 C C . HIS B 1 69 ? -4.816 17.266 9.578 1 98.69 69 HIS B C 1
ATOM 2464 O O . HIS B 1 69 ? -4.203 16.953 8.555 1 98.69 69 HIS B O 1
ATOM 2470 N N . TRP B 1 70 ? -5.629 18.281 9.672 1 98.44 70 TRP B N 1
ATOM 2471 C CA . TRP B 1 70 ? -6.164 19.016 8.531 1 98.44 70 TRP B CA 1
ATOM 2472 C C . TRP B 1 70 ? -5.039 19.594 7.684 1 98.44 70 TRP B C 1
ATOM 2474 O O . TRP B 1 70 ? -5.105 19.594 6.453 1 98.44 70 TRP B O 1
ATOM 2484 N N . ASP B 1 71 ? -4.012 20.094 8.312 1 98.62 71 ASP B N 1
ATOM 2485 C CA . ASP B 1 71 ? -2.975 20.828 7.586 1 98.62 71 ASP B CA 1
ATOM 2486 C C . ASP B 1 71 ? -2.1 19.875 6.777 1 98.62 71 ASP B C 1
ATOM 2488 O O . ASP B 1 71 ? -1.354 20.297 5.895 1 98.62 71 ASP B O 1
ATOM 2492 N N . HIS B 1 72 ? -2.262 18.594 6.953 1 98.88 72 HIS B N 1
ATOM 2493 C CA . HIS B 1 72 ? -1.492 17.609 6.207 1 98.88 72 HIS B CA 1
ATOM 2494 C C . HIS B 1 72 ? -2.367 16.891 5.188 1 98.88 72 HIS B C 1
ATOM 2496 O O . HIS B 1 72 ? -1.86 16.141 4.348 1 98.88 72 HIS B O 1
ATOM 2502 N N . THR B 1 73 ? -3.67 17.047 5.258 1 98.88 73 THR B N 1
ATOM 2503 C CA . THR B 1 73 ? -4.508 16.125 4.508 1 98.88 73 THR B CA 1
ATOM 2504 C C . THR B 1 73 ? -5.555 16.875 3.691 1 98.88 73 THR B C 1
ATOM 2506 O O . THR B 1 73 ? -6.105 16.328 2.729 1 98.88 73 THR B O 1
ATOM 2509 N N . PHE B 1 74 ? -5.918 18.109 3.986 1 98.88 74 PHE B N 1
ATOM 2510 C CA . PHE B 1 74 ? -7.062 18.781 3.383 1 98.88 74 PHE B CA 1
ATOM 2511 C C . PHE B 1 74 ? -6.777 19.141 1.929 1 98.88 74 PHE B C 1
ATOM 2513 O O . PHE B 1 74 ? -7.691 19.453 1.169 1 98.88 74 PHE B O 1
ATOM 2520 N N . GLY B 1 75 ? -5.551 19.062 1.509 1 98.88 75 GLY B N 1
ATOM 2521 C CA . GLY B 1 75 ? -5.223 19.234 0.102 1 98.88 75 GLY B CA 1
ATOM 2522 C C . GLY B 1 75 ? -5.305 17.938 -0.688 1 98.88 75 GLY B C 1
ATOM 2523 O O . GLY B 1 75 ? -5.172 17.938 -1.913 1 98.88 75 GLY B O 1
ATOM 2524 N N . MET B 1 76 ? -5.605 16.844 -0.062 1 98.81 76 MET B N 1
ATOM 2525 C CA . MET B 1 76 ? -5.449 15.523 -0.657 1 98.81 76 MET B CA 1
ATOM 2526 C C . MET B 1 76 ? -6.383 15.344 -1.85 1 98.81 76 MET B C 1
ATOM 2528 O O . MET B 1 76 ? -6.051 14.648 -2.809 1 98.81 76 MET B O 1
ATOM 2532 N N . HIS B 1 77 ? -7.531 15.977 -1.866 1 98.5 77 HIS B N 1
ATOM 2533 C CA . HIS B 1 77 ? -8.484 15.852 -2.961 1 98.5 77 HIS B CA 1
ATOM 2534 C C . HIS B 1 77 ? -7.91 16.406 -4.258 1 98.5 77 HIS B C 1
ATOM 2536 O O . HIS B 1 77 ? -8.438 16.141 -5.34 1 98.5 77 HIS B O 1
ATOM 2542 N N . SER B 1 78 ? -6.824 17.141 -4.16 1 98.56 78 SER B N 1
ATOM 2543 C CA . SER B 1 78 ? -6.289 17.844 -5.324 1 98.56 78 SER B CA 1
ATOM 2544 C C . SER B 1 78 ? -4.969 17.219 -5.777 1 98.56 78 SER B C 1
ATOM 2546 O O . SER B 1 78 ? -4.355 17.703 -6.734 1 98.56 78 SER B O 1
ATOM 2548 N N . VAL B 1 79 ? -4.543 16.172 -5.113 1 98.31 79 VAL B N 1
ATOM 2549 C CA . VAL B 1 79 ? -3.273 15.555 -5.473 1 98.31 79 VAL B CA 1
ATOM 2550 C C . VAL B 1 79 ? -3.467 14.641 -6.68 1 98.31 79 VAL B C 1
ATOM 2552 O O . VAL B 1 79 ? -4.535 14.047 -6.852 1 98.31 79 VAL B O 1
ATOM 2555 N N . GLU B 1 80 ? -2.445 14.586 -7.477 1 96.38 80 GLU B N 1
ATOM 2556 C CA . GLU B 1 80 ? -2.396 13.617 -8.562 1 96.38 80 GLU B CA 1
ATOM 2557 C C . GLU B 1 80 ? -1.734 12.32 -8.117 1 96.38 80 GLU B C 1
ATOM 2559 O O . GLU B 1 80 ? -0.973 12.305 -7.148 1 96.38 80 GLU B O 1
ATOM 2564 N N . GLY B 1 81 ? -2.053 11.258 -8.828 1 97.31 81 GLY B N 1
ATOM 2565 C CA . GLY B 1 81 ? -1.459 9.977 -8.5 1 97.31 81 GLY B CA 1
ATOM 2566 C C . GLY B 1 81 ? -2.211 9.227 -7.414 1 97.31 81 GLY B C 1
ATOM 2567 O O . GLY B 1 81 ? -3.359 9.555 -7.113 1 97.31 81 GLY B O 1
ATOM 2568 N N . ILE B 1 82 ? -1.571 8.242 -6.824 1 98.56 82 ILE B N 1
ATOM 2569 C CA . ILE B 1 82 ? -2.176 7.355 -5.832 1 98.56 82 ILE B CA 1
ATOM 2570 C C . ILE B 1 82 ? -1.892 7.883 -4.43 1 98.56 82 ILE B C 1
ATOM 2572 O O . ILE B 1 82 ? -0.743 8.18 -4.094 1 98.56 82 ILE B O 1
ATOM 2576 N N . THR B 1 83 ? -2.916 8 -3.6 1 98.81 83 THR B N 1
ATOM 2577 C CA . THR B 1 83 ? -2.746 8.5 -2.24 1 98.81 83 THR B CA 1
ATOM 2578 C C . THR B 1 83 ? -2.719 7.348 -1.24 1 98.81 83 THR B C 1
ATOM 2580 O O . THR B 1 83 ? -3.453 6.371 -1.393 1 98.81 83 THR B O 1
ATOM 2583 N N . ILE B 1 84 ? -1.869 7.492 -0.228 1 98.81 84 ILE B N 1
ATOM 2584 C CA . ILE B 1 84 ? -1.647 6.445 0.764 1 98.81 84 ILE B CA 1
ATOM 2585 C C . ILE B 1 84 ? -1.717 7.043 2.168 1 98.81 84 ILE B C 1
ATOM 2587 O O . ILE B 1 84 ? -1.149 8.109 2.424 1 98.81 84 ILE B O 1
ATOM 2591 N N . ALA B 1 85 ? -2.393 6.395 3.076 1 98.75 85 ALA B N 1
ATOM 2592 C CA . ALA B 1 85 ? -2.477 6.812 4.473 1 98.75 85 ALA B CA 1
ATOM 2593 C C . ALA B 1 85 ? -2.59 5.605 5.402 1 98.75 85 ALA B C 1
ATOM 2595 O O . ALA B 1 85 ? -2.895 4.5 4.953 1 98.75 85 ALA B O 1
ATOM 2596 N N . HIS B 1 86 ? -2.281 5.82 6.676 1 98.44 86 HIS B N 1
ATOM 2597 C CA . HIS B 1 86 ? -2.551 4.793 7.672 1 98.44 86 HIS B CA 1
ATOM 2598 C C . HIS B 1 86 ? -4.043 4.492 7.766 1 98.44 86 HIS B C 1
ATOM 2600 O O . HIS B 1 86 ? -4.875 5.371 7.52 1 98.44 86 HIS B O 1
ATOM 2606 N N . LYS B 1 87 ? -4.375 3.32 8.156 1 97.56 87 LYS B N 1
ATOM 2607 C CA . LYS B 1 87 ? -5.781 2.941 8.273 1 97.56 87 LYS B CA 1
ATOM 2608 C C . LYS B 1 87 ? -6.516 3.846 9.258 1 97.56 87 LYS B C 1
ATOM 2610 O O . LYS B 1 87 ? -7.68 4.188 9.039 1 97.56 87 LYS B O 1
ATOM 2615 N N . LYS B 1 88 ? -5.871 4.223 10.352 1 98.38 88 LYS B N 1
ATOM 2616 C CA . LYS B 1 88 ? -6.484 5.113 11.328 1 98.38 88 LYS B CA 1
ATOM 2617 C C . LYS B 1 88 ? -6.688 6.512 10.75 1 98.38 88 LYS B C 1
ATOM 2619 O O . LYS B 1 88 ? -7.652 7.199 11.094 1 98.38 88 LYS B O 1
ATOM 2624 N N . THR B 1 89 ? -5.734 6.941 9.93 1 98.75 89 THR B N 1
ATOM 2625 C CA . THR B 1 89 ? -5.891 8.219 9.25 1 98.75 89 THR B CA 1
ATOM 2626 C C . THR B 1 89 ? -7.148 8.219 8.383 1 98.75 89 THR B C 1
ATOM 2628 O O . THR B 1 89 ? -7.973 9.133 8.477 1 98.75 89 THR B O 1
ATOM 2631 N N . ASN B 1 90 ? -7.336 7.227 7.625 1 98.06 90 ASN B N 1
ATOM 2632 C CA . ASN B 1 90 ? -8.492 7.145 6.73 1 98.06 90 ASN B CA 1
ATOM 2633 C C . ASN B 1 90 ? -9.797 7.07 7.512 1 98.06 90 ASN B C 1
ATOM 2635 O O . ASN B 1 90 ? -10.82 7.59 7.066 1 98.06 90 ASN B O 1
ATOM 2639 N N . ALA B 1 91 ? -9.734 6.348 8.625 1 97.88 91 ALA B N 1
ATOM 2640 C CA . ALA B 1 91 ? -10.93 6.293 9.461 1 97.88 91 ALA B CA 1
ATOM 2641 C C . ALA B 1 91 ? -11.344 7.688 9.914 1 97.88 91 ALA B C 1
ATOM 2643 O O . ALA B 1 91 ? -12.523 8.047 9.844 1 97.88 91 ALA B O 1
ATOM 2644 N N . LYS B 1 92 ? -10.406 8.461 10.352 1 98.31 92 LYS B N 1
ATOM 2645 C CA . LYS B 1 92 ? -10.688 9.828 10.781 1 98.31 92 LYS B CA 1
ATOM 2646 C C . LYS B 1 92 ? -11.148 10.688 9.609 1 98.31 92 LYS B C 1
ATOM 2648 O O . LYS B 1 92 ? -12.094 11.469 9.734 1 98.31 92 LYS B O 1
ATOM 2653 N N . LEU B 1 93 ? -10.492 10.547 8.508 1 98.69 93 LEU B N 1
ATOM 2654 C CA . LEU B 1 93 ? -10.836 11.344 7.34 1 98.69 93 LEU B CA 1
ATOM 2655 C C . LEU B 1 93 ? -12.227 11 6.832 1 98.69 93 LEU B C 1
ATOM 2657 O O . LEU B 1 93 ? -12.953 11.875 6.348 1 98.69 93 LEU B O 1
ATOM 2661 N N . ALA B 1 94 ? -12.57 9.742 6.895 1 98.06 94 ALA B N 1
ATOM 2662 C CA . ALA B 1 94 ? -13.914 9.336 6.5 1 98.06 94 ALA B CA 1
ATOM 2663 C C . ALA B 1 94 ? -14.969 10.016 7.367 1 98.06 94 ALA B C 1
ATOM 2665 O O . ALA B 1 94 ? -16.031 10.422 6.871 1 98.06 94 ALA B O 1
ATOM 2666 N N . GLU B 1 95 ? -14.711 10.156 8.641 1 97.94 95 GLU B N 1
ATOM 2667 C CA . GLU B 1 95 ? -15.594 10.883 9.547 1 97.94 95 GLU B CA 1
ATOM 2668 C C . GLU B 1 95 ? -15.68 12.359 9.164 1 97.94 95 GLU B C 1
ATOM 2670 O O . GLU B 1 95 ? -16.781 12.914 9.055 1 97.94 95 GLU B O 1
ATOM 2675 N N . MET B 1 96 ? -14.562 12.945 8.898 1 98.12 96 MET B N 1
ATOM 2676 C CA . MET B 1 96 ? -14.492 14.375 8.625 1 98.12 96 MET B CA 1
ATOM 2677 C C . MET B 1 96 ? -15.109 14.695 7.266 1 98.12 96 MET B C 1
ATOM 2679 O O . MET B 1 96 ? -15.578 15.812 7.039 1 98.12 96 MET B O 1
ATOM 2683 N N . ALA B 1 97 ? -15.078 13.719 6.395 1 98.19 97 ALA B N 1
ATOM 2684 C CA . ALA B 1 97 ? -15.633 13.906 5.059 1 98.19 97 ALA B CA 1
ATOM 2685 C C . ALA B 1 97 ? -17.141 14.164 5.121 1 98.19 97 ALA B C 1
ATOM 2687 O O . ALA B 1 97 ? -17.719 14.711 4.184 1 98.19 97 ALA B O 1
ATOM 2688 N N . LYS B 1 98 ? -17.766 13.852 6.262 1 97.5 98 LYS B N 1
ATOM 2689 C CA . LYS B 1 98 ? -19.219 14.016 6.438 1 97.5 98 LYS B CA 1
ATOM 2690 C C . LYS B 1 98 ? -19.531 15.352 7.098 1 97.5 98 LYS B C 1
ATOM 2692 O O . LYS B 1 98 ? -20.703 15.727 7.219 1 97.5 98 LYS B O 1
ATOM 2697 N N . TRP B 1 99 ? -18.516 16.031 7.504 1 97.69 99 TRP B N 1
ATOM 2698 C CA . TRP B 1 99 ? -18.734 17.297 8.203 1 97.69 99 TRP B CA 1
ATOM 2699 C C . TRP B 1 99 ? -19.219 18.375 7.238 1 97.69 99 TRP B C 1
ATOM 2701 O O . TRP B 1 99 ? -18.844 18.391 6.066 1 97.69 99 TRP B O 1
ATOM 2711 N N . GLU B 1 100 ? -20.031 19.266 7.82 1 97.38 100 GLU B N 1
ATOM 2712 C CA . GLU B 1 100 ? -20.406 20.484 7.105 1 97.38 100 GLU B CA 1
ATOM 2713 C C . GLU B 1 100 ? -19.438 21.625 7.43 1 97.38 100 GLU B C 1
ATOM 2715 O O . GLU B 1 100 ? -19.047 21.797 8.586 1 97.38 100 GLU B O 1
ATOM 2720 N N . TRP B 1 101 ? -19.094 22.328 6.418 1 97.94 101 TRP B N 1
ATOM 2721 C CA . TRP B 1 101 ? -18.109 23.391 6.594 1 97.94 101 TRP B CA 1
ATOM 2722 C C . TRP B 1 101 ? -18.766 24.766 6.438 1 97.94 101 TRP B C 1
ATOM 2724 O O . TRP B 1 101 ? -18.547 25.453 5.438 1 97.94 101 TRP B O 1
ATOM 2734 N N . THR B 1 102 ? -19.578 25.125 7.348 1 97.81 102 THR B N 1
ATOM 2735 C CA . THR B 1 102 ? -20.188 26.438 7.52 1 97.81 102 THR B CA 1
ATOM 2736 C C . THR B 1 102 ? -19.719 27.078 8.828 1 97.81 102 THR B C 1
ATOM 2738 O O . THR B 1 102 ? -19.234 26.391 9.727 1 97.81 102 THR B O 1
ATOM 2741 N N . ASP B 1 103 ? -19.875 28.391 8.812 1 97.56 103 ASP B N 1
ATOM 2742 C CA . ASP B 1 103 ? -19.516 29.109 10.031 1 97.56 103 ASP B CA 1
ATOM 2743 C C . ASP B 1 103 ? -20.234 28.531 11.25 1 97.56 103 ASP B C 1
ATOM 2745 O O . ASP B 1 103 ? -19.609 28.281 12.281 1 97.56 103 ASP B O 1
ATOM 2749 N N . ALA B 1 104 ? -21.5 28.297 11.172 1 97.94 104 ALA B N 1
ATOM 2750 C CA . ALA B 1 104 ? -22.328 27.797 12.273 1 97.94 104 ALA B CA 1
ATOM 2751 C C . ALA B 1 104 ? -21.859 26.422 12.734 1 97.94 104 ALA B C 1
ATOM 2753 O O . ALA B 1 104 ? -21.734 26.172 13.93 1 97.94 104 ALA B O 1
ATOM 2754 N N . GLU B 1 105 ? -21.641 25.531 11.773 1 98 105 GLU B N 1
ATOM 2755 C CA . GLU B 1 105 ? -21.25 24.172 12.125 1 98 105 GLU B CA 1
ATOM 2756 C C . GLU B 1 105 ? -19.859 24.125 12.742 1 98 105 GLU B C 1
ATOM 2758 O O . GLU B 1 105 ? -19.594 23.312 13.641 1 98 105 GLU B O 1
ATOM 2763 N N . MET B 1 106 ? -19.016 24.938 12.273 1 97.81 106 MET B N 1
ATOM 2764 C CA . MET B 1 106 ? -17.656 24.984 12.82 1 97.81 106 MET B CA 1
ATOM 2765 C C . MET B 1 106 ? -17.672 25.531 14.25 1 97.81 106 MET B C 1
ATOM 2767 O O . MET B 1 106 ? -16.922 25.047 15.102 1 97.81 106 MET B O 1
ATOM 2771 N N . LYS B 1 107 ? -18.469 26.531 14.5 1 97.5 107 LYS B N 1
ATOM 2772 C CA . LYS B 1 107 ? -18.609 27.062 15.852 1 97.5 107 LYS B CA 1
ATOM 2773 C C . LYS B 1 107 ? -19.156 26 16.797 1 97.5 107 LYS B C 1
ATOM 2775 O O . LYS B 1 107 ? -18.719 25.906 17.953 1 97.5 107 LYS B O 1
ATOM 2780 N N . LYS B 1 108 ? -20.094 25.219 16.297 1 97.94 108 LYS B N 1
ATOM 2781 C CA . LYS B 1 108 ? -20.641 24.125 17.094 1 97.94 108 LYS B CA 1
ATOM 2782 C C . LYS B 1 108 ? -19.562 23.109 17.469 1 97.94 108 LYS B C 1
ATOM 2784 O O . LYS B 1 108 ? -19.5 22.625 18.594 1 97.94 108 LYS B O 1
ATOM 2789 N N . ARG B 1 109 ? -18.703 22.781 16.484 1 97.12 109 ARG B N 1
ATOM 2790 C CA . ARG B 1 109 ? -17.641 21.812 16.734 1 97.12 109 ARG B CA 1
ATOM 2791 C C . ARG B 1 109 ? -16.609 22.359 17.703 1 97.12 109 ARG B C 1
ATOM 2793 O O . ARG B 1 109 ? -16.031 21.609 18.5 1 97.12 109 ARG B O 1
ATOM 2800 N N . LEU B 1 110 ? -16.391 23.625 17.734 1 96 110 LEU B N 1
ATOM 2801 C CA . LEU B 1 110 ? -15.492 24.25 18.688 1 96 110 LEU B CA 1
ATOM 2802 C C . LEU B 1 110 ? -16.062 24.172 20.109 1 96 110 LEU B C 1
ATOM 2804 O O . LEU B 1 110 ? -15.344 23.812 21.047 1 96 110 LEU B O 1
ATOM 2808 N N . GLU B 1 111 ? -17.328 24.453 20.172 1 96.5 111 GLU B N 1
ATOM 2809 C CA . GLU B 1 111 ? -18 24.406 21.469 1 96.5 111 GLU B CA 1
ATOM 2810 C C . GLU B 1 111 ? -18 23 22.047 1 96.5 111 GLU B C 1
ATOM 2812 O O . GLU B 1 111 ? -17.859 22.812 23.25 1 96.5 111 GLU B O 1
ATOM 2817 N N . ALA B 1 112 ? -18.172 22.109 21.172 1 96.38 112 ALA B N 1
ATOM 2818 C CA . ALA B 1 112 ? -18.234 20.703 21.578 1 96.38 112 ALA B CA 1
ATOM 2819 C C . ALA B 1 112 ? -16.844 20.125 21.797 1 96.38 112 ALA B C 1
ATOM 2821 O O . ALA B 1 112 ? -16.688 18.953 22.141 1 96.38 112 ALA B O 1
ATOM 2822 N N . LYS B 1 113 ? -15.789 20.875 21.453 1 94.12 113 LYS B N 1
ATOM 2823 C CA . LYS B 1 113 ? -14.383 20.516 21.641 1 94.12 113 LYS B CA 1
ATOM 2824 C C . LYS B 1 113 ? -13.961 19.406 20.688 1 94.12 113 LYS B C 1
ATOM 2826 O O . LYS B 1 113 ? -13.086 18.609 21.016 1 94.12 113 LYS B O 1
ATOM 2831 N N . VAL B 1 114 ? -14.711 19.297 19.609 1 94.12 114 VAL B N 1
ATOM 2832 C CA . VAL B 1 114 ? -14.344 18.391 18.531 1 94.12 114 VAL B CA 1
ATOM 2833 C C . VAL B 1 114 ? -13.172 18.953 17.734 1 94.12 114 VAL B C 1
ATOM 2835 O O . VAL B 1 114 ? -12.273 18.219 17.312 1 94.12 114 VAL B O 1
ATOM 2838 N N . GLU B 1 115 ? -13.242 20.25 17.562 1 94.75 115 GLU B N 1
ATOM 2839 C CA . GLU B 1 115 ? -12.148 21 16.953 1 94.75 115 GLU B CA 1
ATOM 2840 C C . GLU B 1 115 ? -11.508 21.953 17.953 1 94.75 115 GLU B C 1
ATOM 2842 O O . GLU B 1 115 ? -12.156 22.391 18.906 1 94.75 115 GLU B O 1
ATOM 2847 N N . ILE B 1 116 ? -10.273 22.312 17.641 1 95.62 116 ILE B N 1
ATOM 2848 C CA . ILE B 1 116 ? -9.57 23.219 18.547 1 95.62 116 ILE B CA 1
ATOM 2849 C C . ILE B 1 116 ? -9.477 24.609 17.906 1 95.62 116 ILE B C 1
ATOM 2851 O O . ILE B 1 116 ? -9.531 24.75 16.688 1 95.62 116 ILE B O 1
ATOM 2855 N N . GLU B 1 117 ? -9.281 25.609 18.75 1 95.5 117 GLU B N 1
ATOM 2856 C CA . GLU B 1 117 ? -9.297 27 18.312 1 95.5 117 GLU B CA 1
ATOM 2857 C C . GLU B 1 117 ? -8.188 27.281 17.297 1 95.5 117 GLU B C 1
ATOM 2859 O O . GLU B 1 117 ? -8.414 27.953 16.297 1 95.5 117 GLU B O 1
ATOM 2864 N N . PHE B 1 118 ? -7.086 26.797 17.609 1 94.62 118 PHE B N 1
ATOM 2865 C CA . PHE B 1 118 ? -5.949 27.016 16.719 1 94.62 118 PHE B CA 1
ATOM 2866 C C . PHE B 1 118 ? -6.246 26.531 15.32 1 94.62 118 PHE B C 1
ATOM 2868 O O . PHE B 1 118 ? -5.992 27.219 14.336 1 94.62 118 PHE B O 1
ATOM 2875 N N . ALA B 1 119 ? -6.754 25.328 15.188 1 95.81 119 ALA B N 1
ATOM 2876 C CA . ALA B 1 119 ? -7.094 24.766 13.891 1 95.81 119 ALA B CA 1
ATOM 2877 C C . ALA B 1 119 ? -8.188 25.562 13.203 1 95.81 119 ALA B C 1
ATOM 2879 O O . ALA B 1 119 ? -8.094 25.875 12.008 1 95.81 119 ALA B O 1
ATOM 2880 N N . ASP B 1 120 ? -9.234 25.938 13.953 1 96.56 120 ASP B N 1
ATOM 2881 C CA . ASP B 1 120 ? -10.344 26.703 13.398 1 96.56 120 ASP B CA 1
ATOM 2882 C C . ASP B 1 120 ? -9.844 28.016 12.781 1 96.56 120 ASP B C 1
ATOM 2884 O O . ASP B 1 120 ? -10.164 28.328 11.633 1 96.56 120 ASP B O 1
ATOM 2888 N N . THR B 1 121 ? -9.031 28.688 13.523 1 96.56 121 THR B N 1
ATOM 2889 C CA . THR B 1 121 ? -8.508 29.969 13.078 1 96.56 121 THR B CA 1
ATOM 2890 C C . THR B 1 121 ? -7.637 29.797 11.836 1 96.56 121 THR B C 1
ATOM 2892 O O . THR B 1 121 ? -7.746 30.562 10.883 1 96.56 121 THR B O 1
ATOM 2895 N N . SER B 1 122 ? -6.785 28.812 11.867 1 97.56 122 SER B N 1
ATOM 2896 C CA . SER B 1 122 ? -5.875 28.562 10.75 1 97.56 122 SER B CA 1
ATOM 2897 C C . SER B 1 122 ? -6.637 28.141 9.5 1 97.56 122 SER B C 1
ATOM 2899 O O . SER B 1 122 ? -6.301 28.562 8.391 1 97.56 122 SER B O 1
ATOM 2901 N N . ILE B 1 123 ? -7.656 27.297 9.648 1 98 123 ILE B N 1
ATOM 2902 C CA . ILE B 1 123 ? -8.477 26.859 8.531 1 98 123 ILE B CA 1
ATOM 2903 C C . ILE B 1 123 ? -9.164 28.047 7.887 1 98 123 ILE B C 1
ATOM 2905 O O . ILE B 1 123 ? -9.156 28.203 6.66 1 98 123 ILE B O 1
ATOM 2909 N N . ARG B 1 124 ? -9.719 28.938 8.688 1 97.31 124 ARG B N 1
ATOM 2910 C CA . ARG B 1 124 ? -10.406 30.125 8.18 1 97.31 124 ARG B CA 1
ATOM 2911 C C . ARG B 1 124 ? -9.445 31.047 7.453 1 97.31 124 ARG B C 1
ATOM 2913 O O . ARG B 1 124 ? -9.828 31.734 6.5 1 97.31 124 ARG B O 1
ATOM 2920 N N . THR B 1 125 ? -8.227 31.047 7.922 1 97.56 125 THR B N 1
ATOM 2921 C CA . THR B 1 125 ? -7.207 31.859 7.258 1 97.56 125 THR B CA 1
ATOM 2922 C C . THR B 1 125 ? -6.898 31.297 5.867 1 97.56 125 THR B C 1
ATOM 2924 O O . THR B 1 125 ? -6.77 32.062 4.906 1 97.56 125 THR B O 1
ATOM 2927 N N . GLU B 1 126 ? -6.809 30 5.727 1 97.88 126 GLU B N 1
ATOM 2928 C CA . GLU B 1 126 ? -6.445 29.344 4.473 1 97.88 126 GLU B CA 1
ATOM 2929 C C . GLU B 1 126 ? -7.629 29.297 3.51 1 97.88 126 GLU B C 1
ATOM 2931 O O . GLU B 1 126 ? -7.445 29.359 2.291 1 97.88 126 GLU B O 1
ATOM 2936 N N . TYR B 1 127 ? -8.836 29.234 4.129 1 97.88 127 TYR B N 1
ATOM 2937 C CA . TYR B 1 127 ? -10.039 29.047 3.33 1 97.88 127 TYR B CA 1
ATOM 2938 C C . TYR B 1 127 ? -10.977 30.234 3.469 1 97.88 127 TYR B C 1
ATOM 2940 O O . TYR B 1 127 ? -11.93 30.203 4.25 1 97.88 127 TYR B O 1
ATOM 2948 N N . PRO B 1 128 ? -10.844 31.266 2.676 1 94.56 128 PRO B N 1
ATOM 2949 C CA . PRO B 1 128 ? -11.805 32.375 2.725 1 94.56 128 PRO B CA 1
ATOM 2950 C C . PRO B 1 128 ? -13.242 31.906 2.479 1 94.56 128 PRO B C 1
ATOM 2952 O O . PRO B 1 128 ? -14.18 32.469 3.059 1 94.56 128 PRO B O 1
ATOM 2955 N N . LEU B 1 129 ? -13.359 30.953 1.623 1 97.19 129 LEU B N 1
ATOM 2956 C CA . LEU B 1 129 ? -14.648 30.297 1.416 1 97.19 129 LEU B CA 1
ATOM 2957 C C . LEU B 1 129 ? -14.633 28.875 1.976 1 97.19 129 LEU B C 1
ATOM 2959 O O . LEU B 1 129 ? -14.078 27.969 1.355 1 97.19 129 LEU B O 1
ATOM 2963 N N . LEU B 1 130 ? -15.312 28.703 3.029 1 97.5 130 LEU B N 1
ATOM 2964 C CA . LEU B 1 130 ? -15.305 27.422 3.746 1 97.5 130 LEU B CA 1
ATOM 2965 C C . LEU B 1 130 ? -15.883 26.312 2.883 1 97.5 130 LEU B C 1
ATOM 2967 O O . LEU B 1 130 ? -15.531 25.141 3.055 1 97.5 130 LEU B O 1
ATOM 2971 N N . SER B 1 131 ? -16.734 26.719 1.94 1 95.69 131 SER B N 1
ATOM 2972 C CA . SER B 1 131 ? -17.406 25.75 1.075 1 95.69 131 SER B CA 1
ATOM 2973 C C . SER B 1 131 ? -16.406 25.062 0.144 1 95.69 131 SER B C 1
ATOM 2975 O O . SER B 1 131 ? -16.734 24.062 -0.49 1 95.69 131 SER B O 1
ATOM 2977 N N . GLU B 1 132 ? -15.195 25.547 0.109 1 97.56 132 GLU B N 1
ATOM 2978 C CA . GLU B 1 132 ? -14.156 24.953 -0.737 1 97.56 132 GLU B CA 1
ATOM 2979 C C . GLU B 1 132 ? -13.516 23.75 -0.068 1 97.56 132 GLU B C 1
ATOM 2981 O O . GLU B 1 132 ? -12.805 22.984 -0.716 1 97.56 132 GLU B O 1
ATOM 2986 N N . ILE B 1 133 ? -13.742 23.594 1.171 1 98.56 133 ILE B N 1
ATOM 2987 C CA . ILE B 1 133 ? -13.133 22.484 1.91 1 98.56 133 ILE B CA 1
ATOM 2988 C C . ILE B 1 133 ? -13.727 21.156 1.447 1 98.56 133 ILE B C 1
ATOM 2990 O O . ILE B 1 133 ? -14.953 21.016 1.396 1 98.56 133 ILE B O 1
ATOM 2994 N N . ARG B 1 134 ? -12.93 20.266 1.041 1 98.12 134 ARG B N 1
ATOM 2995 C CA . ARG B 1 134 ? -13.289 18.906 0.64 1 98.12 134 ARG B CA 1
ATOM 2996 C C . ARG B 1 134 ? -12.336 17.891 1.249 1 98.12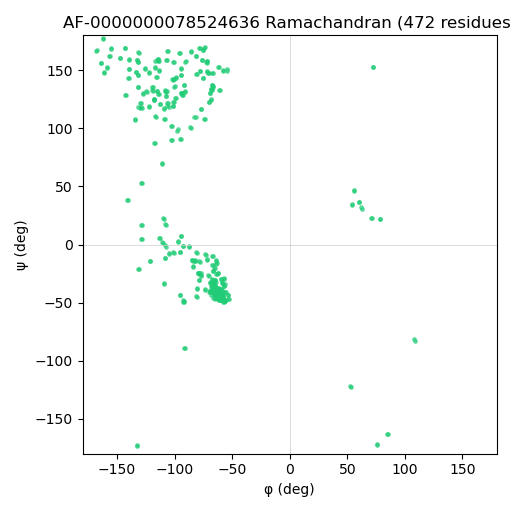 134 ARG B C 1
ATOM 2998 O O . ARG B 1 134 ? -11.18 17.781 0.836 1 98.12 134 ARG B O 1
ATOM 3005 N N . VAL B 1 135 ? -12.797 17.141 2.211 1 98.75 135 VAL B N 1
ATOM 3006 C CA . VAL B 1 135 ? -11.992 16.109 2.863 1 98.75 135 VAL B CA 1
ATOM 3007 C C . VAL B 1 135 ? -12.234 14.766 2.184 1 98.75 135 VAL B C 1
ATOM 3009 O O . VAL B 1 135 ? -13.383 14.367 1.966 1 98.75 135 VAL B O 1
ATOM 3012 N N . VAL B 1 136 ? -11.203 14.055 1.816 1 98.56 136 VAL B N 1
ATOM 3013 C CA . VAL B 1 136 ? -11.328 12.766 1.154 1 98.56 136 VAL B CA 1
ATOM 3014 C C . VAL B 1 136 ? -10.414 11.75 1.831 1 98.56 136 VAL B C 1
ATOM 3016 O O . VAL B 1 136 ? -9.453 12.125 2.506 1 98.56 136 VAL B O 1
ATOM 3019 N N . THR B 1 137 ? -10.711 10.477 1.692 1 98.44 137 THR B N 1
ATOM 3020 C CA . THR B 1 137 ? -9.836 9.398 2.137 1 98.44 137 THR B CA 1
ATOM 3021 C C . THR B 1 137 ? -8.805 9.062 1.063 1 98.44 137 THR B C 1
ATOM 3023 O O . THR B 1 137 ? -8.906 9.531 -0.071 1 98.44 137 THR B O 1
ATOM 3026 N N . SER B 1 138 ? -7.809 8.305 1.459 1 98.69 138 SER B N 1
ATOM 3027 C CA . SER B 1 138 ? -6.766 7.891 0.527 1 98.69 138 SER B CA 1
ATOM 3028 C C . SER B 1 138 ? -7.211 6.688 -0.297 1 98.69 138 SER B C 1
ATOM 3030 O O . SER B 1 138 ? -8.156 5.992 0.07 1 98.69 138 SER B O 1
ATOM 3032 N N . ASP B 1 139 ? -6.5 6.477 -1.402 1 98.5 139 ASP B N 1
ATOM 3033 C CA . ASP B 1 139 ? -6.738 5.328 -2.273 1 98.5 139 ASP B CA 1
ATOM 3034 C C . ASP B 1 139 ? -6.309 4.027 -1.599 1 98.5 139 ASP B C 1
ATOM 3036 O O . ASP B 1 139 ? -6.988 3.006 -1.71 1 98.5 139 ASP B O 1
ATOM 3040 N N . LEU B 1 140 ? -5.172 4.078 -0.915 1 98.56 140 LEU B N 1
ATOM 3041 C CA . LEU B 1 140 ? -4.605 2.906 -0.257 1 98.56 140 LEU B CA 1
ATOM 3042 C C . LEU B 1 140 ? -4.422 3.156 1.235 1 98.56 140 LEU B C 1
ATOM 3044 O O . LEU B 1 140 ? -4.082 4.266 1.646 1 98.56 140 LEU B O 1
ATOM 3048 N N . THR B 1 141 ? -4.547 2.092 1.992 1 97.62 141 THR B N 1
ATOM 3049 C CA . THR B 1 141 ? -4.227 2.176 3.414 1 97.62 141 THR B CA 1
ATOM 3050 C C . THR B 1 141 ? -3.004 1.324 3.746 1 97.62 141 THR B C 1
ATOM 3052 O O . THR B 1 141 ? -2.74 0.322 3.078 1 97.62 141 THR B O 1
ATOM 3055 N N . VAL B 1 142 ? -2.344 1.793 4.711 1 94.56 142 VAL B N 1
ATOM 3056 C CA . VAL B 1 142 ? -1.241 1.029 5.285 1 94.56 142 VAL B CA 1
ATOM 3057 C C . VAL B 1 142 ? -1.567 0.66 6.73 1 94.56 142 VAL B C 1
ATOM 3059 O O . VAL B 1 142 ? -2.191 1.442 7.453 1 94.56 142 VAL B O 1
ATOM 3062 N N . GLY B 1 143 ? -1.144 -0.525 7.129 1 93.62 143 GLY B N 1
ATOM 3063 C CA . GLY B 1 143 ? -1.213 -0.904 8.531 1 93.62 143 GLY B CA 1
ATOM 3064 C C . GLY B 1 143 ? 0.048 -0.565 9.305 1 93.62 143 GLY B C 1
ATOM 3065 O O . GLY B 1 143 ? 0.247 0.584 9.703 1 93.62 143 GLY B O 1
ATOM 3066 N N . GLU B 1 144 ? 0.983 -1.545 9.297 1 94 144 GLU B N 1
ATOM 3067 C CA . GLU B 1 144 ? 2.195 -1.366 10.086 1 94 144 GLU B CA 1
ATOM 3068 C C . GLU B 1 144 ? 3.332 -0.803 9.242 1 94 144 GLU B C 1
ATOM 3070 O O . GLU B 1 144 ? 4.094 0.048 9.695 1 94 144 GLU B O 1
ATOM 3075 N N . SER B 1 145 ? 3.453 -1.342 8.086 1 95.5 145 SER B N 1
ATOM 3076 C CA . SER B 1 145 ? 4.555 -0.899 7.238 1 95.5 145 SER B CA 1
ATOM 3077 C C . SER B 1 145 ? 4.262 -1.173 5.77 1 95.5 145 SER B C 1
ATOM 3079 O O . SER B 1 145 ? 3.375 -1.966 5.441 1 95.5 145 SER B O 1
ATOM 3081 N N . MET B 1 146 ? 4.984 -0.519 4.961 1 97 146 MET B N 1
ATOM 3082 C CA . MET B 1 146 ? 4.914 -0.659 3.51 1 97 146 MET B CA 1
ATOM 3083 C C . MET B 1 146 ? 6.176 -0.107 2.852 1 97 146 MET B C 1
ATOM 3085 O O . MET B 1 146 ? 6.797 0.821 3.371 1 97 146 MET B O 1
ATOM 3089 N N . VAL B 1 147 ? 6.555 -0.686 1.763 1 98.25 147 VAL B N 1
ATOM 3090 C CA . VAL B 1 147 ? 7.664 -0.15 0.977 1 98.25 147 VAL B CA 1
ATOM 3091 C C . VAL B 1 147 ? 7.172 0.215 -0.422 1 98.25 147 VAL B C 1
ATOM 3093 O O . VAL B 1 147 ? 6.434 -0.548 -1.047 1 98.25 147 VAL B O 1
ATOM 3096 N N . ILE B 1 148 ? 7.5 1.301 -0.865 1 98.62 148 ILE B N 1
ATOM 3097 C CA . ILE B 1 148 ? 7.262 1.759 -2.229 1 98.62 148 ILE B CA 1
ATOM 3098 C C . ILE B 1 148 ? 8.578 1.743 -3.012 1 98.62 148 ILE B C 1
ATOM 3100 O O . ILE B 1 148 ? 9.531 2.434 -2.648 1 98.62 148 ILE B O 1
ATOM 3104 N N . ASP B 1 149 ? 8.664 0.979 -4.066 1 98.5 149 ASP B N 1
ATOM 3105 C CA . ASP B 1 149 ? 9.805 1.003 -4.977 1 98.5 149 ASP B CA 1
ATOM 3106 C C . ASP B 1 149 ? 9.672 2.131 -5.996 1 98.5 149 ASP B C 1
ATOM 3108 O O . ASP B 1 149 ? 8.875 2.039 -6.93 1 98.5 149 ASP B O 1
ATOM 3112 N N . LEU B 1 150 ? 10.469 3.062 -5.836 1 98.44 150 LEU B N 1
ATOM 3113 C CA . LEU B 1 150 ? 10.391 4.227 -6.711 1 98.44 150 LEU B CA 1
ATOM 3114 C C . LEU B 1 150 ? 11.359 4.09 -7.883 1 98.44 150 LEU B C 1
ATOM 3116 O O . LEU B 1 150 ? 11.547 5.039 -8.648 1 98.44 150 LEU B O 1
ATOM 3120 N N . GLY B 1 151 ? 12.008 2.818 -7.992 1 95.56 151 GLY B N 1
ATOM 3121 C CA . GLY B 1 151 ? 13 2.518 -9.016 1 95.56 151 GLY B CA 1
ATOM 3122 C C . GLY B 1 151 ? 14.406 2.41 -8.469 1 95.56 151 GLY B C 1
ATOM 3123 O O . GLY B 1 151 ? 14.805 1.358 -7.965 1 95.56 151 GLY B O 1
ATOM 3124 N N . ASP B 1 152 ? 15.18 3.568 -8.266 1 95.19 152 ASP B N 1
ATOM 3125 C CA . ASP B 1 152 ? 16.562 3.568 -7.773 1 95.19 152 ASP B CA 1
ATOM 3126 C C . ASP B 1 152 ? 16.609 3.91 -6.285 1 95.19 152 ASP B C 1
ATOM 3128 O O . ASP B 1 152 ? 17.656 3.771 -5.648 1 95.19 152 ASP B O 1
ATOM 3132 N N . VAL B 1 153 ? 15.414 4.273 -5.805 1 97.5 153 VAL B N 1
ATOM 3133 C CA . VAL B 1 153 ? 15.25 4.57 -4.387 1 97.5 153 VAL B CA 1
ATOM 3134 C C . VAL B 1 153 ? 13.93 3.99 -3.889 1 97.5 153 VAL B C 1
ATOM 3136 O O . VAL B 1 153 ? 13.008 3.762 -4.676 1 97.5 153 VAL B O 1
ATOM 3139 N N . THR B 1 154 ? 13.93 3.654 -2.621 1 98.31 154 THR B N 1
ATOM 3140 C CA . THR B 1 154 ? 12.695 3.156 -2.018 1 98.31 154 THR B CA 1
ATOM 3141 C C . THR B 1 154 ? 12.219 4.098 -0.914 1 98.31 154 THR B C 1
ATOM 3143 O O . THR B 1 154 ? 13.008 4.852 -0.346 1 98.31 154 THR B O 1
ATOM 3146 N N . ALA B 1 155 ? 10.984 4.117 -0.69 1 98.81 155 ALA B N 1
ATOM 3147 C CA . ALA B 1 155 ? 10.383 4.762 0.472 1 98.81 155 ALA B CA 1
ATOM 3148 C C . ALA B 1 155 ? 9.758 3.729 1.409 1 98.81 155 ALA B C 1
ATOM 3150 O O . ALA B 1 155 ? 8.883 2.961 1.005 1 98.81 155 ALA B O 1
ATOM 3151 N N . GLU B 1 156 ? 10.25 3.75 2.596 1 98.56 156 GLU B N 1
ATOM 3152 C CA . GLU B 1 156 ? 9.711 2.846 3.607 1 98.56 156 GLU B CA 1
ATOM 3153 C C . GLU B 1 156 ? 8.75 3.574 4.543 1 98.56 156 GLU B C 1
ATOM 3155 O O . GLU B 1 156 ? 9.133 4.535 5.215 1 98.56 156 GLU B O 1
ATOM 3160 N N . LEU B 1 157 ? 7.531 3.139 4.559 1 98.62 157 LEU B N 1
ATOM 3161 C CA . LEU B 1 157 ? 6.531 3.678 5.469 1 98.62 157 LEU B CA 1
ATOM 3162 C C . LEU B 1 157 ? 6.465 2.855 6.754 1 98.62 157 LEU B C 1
ATOM 3164 O O . LEU B 1 157 ? 6.344 1.629 6.703 1 98.62 157 LEU B O 1
ATOM 3168 N N . HIS B 1 158 ? 6.555 3.523 7.867 1 98.12 158 HIS B N 1
ATOM 3169 C CA . HIS B 1 158 ? 6.492 2.867 9.172 1 98.12 158 HIS B CA 1
ATOM 3170 C C . HIS B 1 158 ? 5.469 3.537 10.078 1 98.12 158 HIS B C 1
ATOM 3172 O O . HIS B 1 158 ? 5.609 4.715 10.422 1 98.12 158 HIS B O 1
ATOM 3178 N N . HIS B 1 159 ? 4.477 2.775 10.453 1 98.19 159 HIS B N 1
ATOM 3179 C CA . HIS B 1 159 ? 3.648 3.256 11.555 1 98.19 159 HIS B CA 1
ATOM 3180 C C . HIS B 1 159 ? 4.434 3.291 12.859 1 98.19 159 HIS B C 1
ATOM 3182 O O . HIS B 1 159 ? 5.176 2.354 13.172 1 98.19 159 HIS B O 1
ATOM 3188 N N . VAL B 1 160 ? 4.273 4.363 13.586 1 98.31 160 VAL B N 1
ATOM 3189 C CA . VAL B 1 160 ? 4.977 4.492 14.859 1 98.31 160 VAL B CA 1
ATOM 3190 C C . VAL B 1 160 ? 4.008 4.977 15.938 1 98.31 160 VAL B C 1
ATOM 3192 O O . VAL B 1 160 ? 3.049 5.691 15.648 1 98.31 160 VAL B O 1
ATOM 3195 N N . GLU B 1 161 ? 4.312 4.516 17.125 1 98 161 GLU B N 1
ATOM 3196 C CA . GLU B 1 161 ? 3.666 5.176 18.266 1 98 161 GLU B CA 1
ATOM 3197 C C . GLU B 1 161 ? 4.199 6.594 18.453 1 98 161 GLU B C 1
ATOM 3199 O O . GLU B 1 161 ? 5.41 6.816 18.422 1 98 161 GLU B O 1
ATOM 3204 N N . SER B 1 162 ? 3.312 7.562 18.578 1 98.31 162 SER B N 1
ATOM 3205 C CA . SER B 1 162 ? 3.664 8.977 18.672 1 98.31 162 SER B CA 1
ATOM 3206 C C . SER B 1 162 ? 2.785 9.695 19.688 1 98.31 162 SER B C 1
ATOM 3208 O O . SER B 1 162 ? 1.599 9.391 19.812 1 98.31 162 SER B O 1
ATOM 3210 N N . PRO B 1 163 ? 3.393 10.648 20.422 1 98.38 163 PRO B N 1
ATOM 3211 C CA . PRO B 1 163 ? 2.557 11.453 21.328 1 98.38 163 PRO B CA 1
ATOM 3212 C C . PRO B 1 163 ? 1.583 12.359 20.578 1 98.38 163 PRO B C 1
ATOM 3214 O O . PRO B 1 163 ? 0.623 12.859 21.156 1 98.38 163 PRO B O 1
ATOM 3217 N N . HIS B 1 164 ? 1.805 12.594 19.344 1 98.44 164 HIS B N 1
ATOM 3218 C CA . HIS B 1 164 ? 1.07 13.594 18.594 1 98.44 164 HIS B CA 1
ATOM 3219 C C . HIS B 1 164 ? -0.278 13.055 18.125 1 98.44 164 HIS B C 1
ATOM 3221 O O . HIS B 1 164 ? -1.287 13.758 18.172 1 98.44 164 HIS B O 1
ATOM 3227 N N . SER B 1 165 ? -0.261 11.844 17.625 1 98.06 165 SER B N 1
ATOM 3228 C CA . SER B 1 165 ? -1.447 11.195 17.078 1 98.06 165 SER B CA 1
ATOM 3229 C C . SER B 1 165 ? -1.241 9.688 16.938 1 98.06 165 SER B C 1
ATOM 3231 O O . SER B 1 165 ? -0.108 9.219 16.812 1 98.06 165 SER B O 1
ATOM 3233 N N . GLU B 1 166 ? -2.312 8.93 16.922 1 98.06 166 GLU B N 1
ATOM 3234 C CA . GLU B 1 166 ? -2.24 7.473 16.922 1 98.06 166 GLU B CA 1
ATOM 3235 C C . GLU B 1 166 ? -1.897 6.941 15.523 1 98.06 166 GLU B C 1
ATOM 3237 O O . GLU B 1 166 ? -1.499 5.785 15.375 1 98.06 166 GLU B O 1
ATOM 3242 N N . ASP B 1 167 ? -2.018 7.773 14.547 1 98.56 167 ASP B N 1
ATOM 3243 C CA . ASP B 1 167 ? -1.973 7.297 13.172 1 98.56 167 ASP B CA 1
ATOM 3244 C C . ASP B 1 167 ? -0.666 7.703 12.492 1 98.56 167 ASP B C 1
ATOM 3246 O O . ASP B 1 167 ? -0.553 7.645 11.266 1 98.56 167 ASP B O 1
ATOM 3250 N N . CYS B 1 168 ? 0.321 8.07 13.203 1 98.75 168 CYS B N 1
ATOM 3251 C CA . CYS B 1 168 ? 1.517 8.664 12.617 1 98.75 168 CYS B CA 1
ATOM 3252 C C . CYS B 1 168 ? 2.285 7.641 11.789 1 98.75 168 CYS B C 1
ATOM 3254 O O . CYS B 1 168 ? 2.518 6.52 12.234 1 98.75 168 CYS B O 1
ATOM 3256 N N . ILE B 1 169 ? 2.682 8.039 10.625 1 98.5 169 ILE B N 1
ATOM 3257 C CA . ILE B 1 169 ? 3.578 7.309 9.734 1 98.5 169 ILE B CA 1
ATOM 3258 C C . ILE B 1 169 ? 4.879 8.086 9.562 1 98.5 169 ILE B C 1
ATOM 3260 O O . ILE B 1 169 ? 4.859 9.297 9.32 1 98.5 169 ILE B O 1
ATOM 3264 N N . CYS B 1 170 ? 5.984 7.387 9.711 1 98.81 170 CYS B N 1
ATOM 3265 C CA . CYS B 1 170 ? 7.281 7.914 9.289 1 98.81 170 CYS B CA 1
ATOM 3266 C C . CYS B 1 170 ? 7.676 7.363 7.926 1 98.81 170 CYS B C 1
ATOM 3268 O O . CYS B 1 170 ? 7.402 6.203 7.617 1 98.81 170 CYS B O 1
ATOM 3270 N N . VAL B 1 171 ? 8.312 8.164 7.117 1 98.94 171 VAL B N 1
ATOM 3271 C CA . VAL B 1 171 ? 8.766 7.77 5.789 1 98.94 171 VAL B CA 1
ATOM 3272 C C . VAL B 1 171 ? 10.289 7.824 5.723 1 98.94 171 VAL B C 1
ATOM 3274 O O . VAL B 1 171 ? 10.883 8.906 5.762 1 98.94 171 VAL B O 1
ATOM 3277 N N . LEU B 1 172 ? 10.906 6.684 5.648 1 98.94 172 LEU B N 1
ATOM 3278 C CA . LEU B 1 172 ? 12.359 6.574 5.57 1 98.94 172 LEU B CA 1
ATOM 3279 C C . LEU B 1 172 ? 12.812 6.367 4.129 1 98.94 172 LEU B C 1
ATOM 3281 O O . LEU B 1 172 ? 12.289 5.5 3.426 1 98.94 172 LEU B O 1
ATOM 3285 N N . ILE B 1 173 ? 13.68 7.191 3.693 1 98.88 173 ILE B N 1
ATOM 3286 C CA . ILE B 1 173 ? 14.375 7.012 2.426 1 98.88 173 ILE B CA 1
ATOM 3287 C C . ILE B 1 173 ? 15.797 6.5 2.684 1 98.88 173 ILE B C 1
ATOM 3289 O O . ILE B 1 173 ? 16.734 7.289 2.771 1 98.88 173 ILE B O 1
ATOM 3293 N N . PRO B 1 174 ? 15.914 5.219 2.725 1 98.56 174 PRO B N 1
ATOM 3294 C CA . PRO B 1 174 ? 17.172 4.648 3.225 1 98.56 174 PRO B CA 1
ATOM 3295 C C . PRO B 1 174 ? 18.375 5.051 2.385 1 98.56 174 PRO B C 1
ATOM 3297 O O . PRO B 1 174 ? 19.438 5.387 2.932 1 98.56 174 PRO B O 1
ATOM 3300 N N . GLN B 1 175 ? 18.297 5.023 1.048 1 98.5 175 GLN B N 1
ATOM 3301 C CA . GLN B 1 175 ? 19.422 5.293 0.153 1 98.5 175 GLN B CA 1
ATOM 3302 C C . GLN B 1 175 ? 19.938 6.719 0.332 1 98.5 175 GLN B C 1
ATOM 3304 O O . GLN B 1 175 ? 21.109 7.004 0.047 1 98.5 175 GLN B O 1
ATOM 3309 N N . GLU B 1 176 ? 19.062 7.594 0.814 1 98.62 176 GLU B N 1
ATOM 3310 C CA . GLU B 1 176 ? 19.422 9 1 1 98.62 176 GLU B CA 1
ATOM 3311 C C . GLU B 1 176 ? 19.641 9.328 2.475 1 98.62 176 GLU B C 1
ATOM 3313 O O . GLU B 1 176 ? 20.016 10.445 2.82 1 98.62 176 GLU B O 1
ATOM 3318 N N . LYS B 1 177 ? 19.328 8.383 3.344 1 98.75 177 LYS B N 1
ATOM 3319 C CA . LYS B 1 177 ? 19.422 8.516 4.797 1 98.75 177 LYS B CA 1
ATOM 3320 C C . LYS B 1 177 ? 18.625 9.711 5.297 1 98.75 177 LYS B C 1
ATOM 3322 O O . LYS B 1 177 ? 19.125 10.523 6.07 1 98.75 177 LYS B O 1
ATOM 3327 N N . VAL B 1 178 ? 17.438 9.82 4.816 1 98.94 178 VAL B N 1
ATOM 3328 C CA . VAL B 1 178 ? 16.516 10.883 5.207 1 98.94 178 VAL B CA 1
ATOM 3329 C C . VAL B 1 178 ? 15.258 10.273 5.82 1 98.94 178 VAL B C 1
ATOM 3331 O O . VAL B 1 178 ? 14.734 9.281 5.309 1 98.94 178 VAL B O 1
ATOM 3334 N N . LEU B 1 179 ? 14.781 10.805 6.898 1 98.94 179 LEU B N 1
ATOM 3335 C CA . LEU B 1 179 ? 13.562 10.375 7.578 1 98.94 179 LEU B CA 1
ATOM 3336 C C . LEU B 1 179 ? 12.578 11.531 7.695 1 98.94 179 LEU B C 1
ATOM 3338 O O . LEU B 1 179 ? 12.898 12.578 8.266 1 98.94 179 LEU B O 1
ATOM 3342 N N . PHE B 1 180 ? 11.414 11.414 7.117 1 98.94 180 PHE B N 1
ATOM 3343 C CA . PHE B 1 180 ? 10.305 12.328 7.332 1 98.94 180 PHE B CA 1
ATOM 3344 C C . PHE B 1 180 ? 9.414 11.852 8.469 1 98.94 180 PHE B C 1
ATOM 3346 O O . PHE B 1 180 ? 8.953 10.703 8.469 1 98.94 180 PHE B O 1
ATOM 3353 N N . ILE B 1 181 ? 9.062 12.734 9.422 1 98.88 181 ILE B N 1
ATOM 3354 C CA . ILE B 1 181 ? 8.32 12.234 10.57 1 98.88 181 ILE B CA 1
ATOM 3355 C C . ILE B 1 181 ? 7.062 13.07 10.781 1 98.88 181 ILE B C 1
ATOM 3357 O O . ILE B 1 181 ? 6.328 12.867 11.75 1 98.88 181 ILE B O 1
ATOM 3361 N N . GLY B 1 182 ? 6.809 14.039 9.836 1 98.56 182 GLY B N 1
ATOM 3362 C CA . GLY B 1 182 ? 5.688 14.938 10.055 1 98.56 182 GLY B CA 1
ATOM 3363 C C . GLY B 1 182 ? 5.727 15.617 11.414 1 98.56 182 GLY B C 1
ATOM 3364 O O . GLY B 1 182 ? 6.73 16.234 11.773 1 98.56 182 GLY B O 1
ATOM 3365 N N . ASP B 1 183 ? 4.641 15.398 12.164 1 98.56 183 ASP B N 1
ATOM 3366 C CA . ASP B 1 183 ? 4.52 16.062 13.461 1 98.56 183 ASP B CA 1
ATOM 3367 C C . ASP B 1 183 ? 4.68 15.07 14.609 1 98.56 183 ASP B C 1
ATOM 3369 O O . ASP B 1 183 ? 4.242 15.336 15.727 1 98.56 183 ASP B O 1
ATOM 3373 N N . ALA B 1 184 ? 5.301 13.969 14.367 1 98.5 184 ALA B N 1
ATOM 3374 C CA . ALA B 1 184 ? 5.258 12.828 15.281 1 98.5 184 ALA B CA 1
ATOM 3375 C C . ALA B 1 184 ? 5.754 13.227 16.672 1 98.5 184 ALA B C 1
ATOM 3377 O O . ALA B 1 184 ? 5.293 12.68 17.672 1 98.5 184 ALA B O 1
ATOM 3378 N N . VAL B 1 185 ? 6.668 14.203 16.766 1 97.31 185 VAL B N 1
ATOM 3379 C CA . VAL B 1 185 ? 7.293 14.57 18.031 1 97.31 185 VAL B CA 1
ATOM 3380 C C . VAL B 1 185 ? 6.383 15.523 18.812 1 97.31 185 VAL B C 1
ATOM 3382 O O . VAL B 1 185 ? 6.566 15.734 20.016 1 97.31 185 VAL B O 1
ATOM 3385 N N . GLY B 1 186 ? 5.41 16.062 18.219 1 96.06 186 GLY B N 1
ATOM 3386 C CA . GLY B 1 186 ? 4.598 17.125 18.797 1 96.06 186 GLY B CA 1
ATOM 3387 C C . GLY B 1 186 ? 3.648 16.609 19.875 1 96.06 186 GLY B C 1
ATOM 3388 O O . GLY B 1 186 ? 3.43 15.398 19.984 1 96.06 186 GLY B O 1
ATOM 3389 N N . VAL B 1 187 ? 3.064 17.531 20.578 1 96.25 187 VAL B N 1
ATOM 3390 C CA . VAL B 1 187 ? 2.055 17.234 21.578 1 96.25 187 VAL B CA 1
ATOM 3391 C C . VAL B 1 187 ? 0.733 16.875 20.906 1 96.25 187 VAL B C 1
ATOM 3393 O O . VAL B 1 187 ? 0.588 17.031 19.703 1 96.25 187 VAL B O 1
ATOM 3396 N N . ASP B 1 188 ? -0.146 16.344 21.703 1 97.25 188 ASP B N 1
ATOM 3397 C CA . ASP B 1 188 ? -1.497 16.062 21.234 1 97.25 188 ASP B CA 1
ATOM 3398 C C . ASP B 1 188 ? -2.4 17.281 21.375 1 97.25 188 ASP B C 1
ATOM 3400 O O . ASP B 1 188 ? -2.961 17.531 22.453 1 97.25 188 ASP B O 1
ATOM 3404 N N . TYR B 1 189 ? -2.607 17.953 20.328 1 94.56 189 TYR B N 1
ATOM 3405 C CA . TYR B 1 189 ? -3.379 19.203 20.359 1 94.56 189 TYR B CA 1
ATOM 3406 C C . TYR B 1 189 ? -4.832 18.922 20.719 1 94.56 189 TYR B C 1
ATOM 3408 O O . TYR B 1 189 ? -5.516 19.797 21.266 1 94.56 189 TYR B O 1
ATOM 3416 N N . TYR B 1 190 ? -5.266 17.734 20.5 1 94.94 190 TYR B N 1
ATOM 3417 C CA . TYR B 1 190 ? -6.668 17.406 20.75 1 94.94 190 TYR B CA 1
ATOM 3418 C C . TYR B 1 190 ? -6.852 16.766 22.109 1 94.94 190 TYR B C 1
ATOM 3420 O O . TYR B 1 190 ? -7.941 16.281 22.438 1 94.94 190 TYR B O 1
ATOM 3428 N N . ASN B 1 191 ? -5.848 16.656 22.828 1 95.19 191 ASN B N 1
ATOM 3429 C CA . ASN B 1 191 ? -5.848 16.219 24.234 1 95.19 191 ASN B CA 1
ATOM 3430 C C . ASN B 1 191 ? -5.09 17.203 25.125 1 95.19 191 ASN B C 1
ATOM 3432 O O . ASN B 1 191 ? -4.152 16.812 25.828 1 95.19 191 ASN B O 1
ATOM 3436 N N . ASN B 1 192 ? -5.5 18.5 25.016 1 94.06 192 ASN B N 1
ATOM 3437 C CA . ASN B 1 192 ? -4.977 19.594 25.828 1 94.06 192 ASN B CA 1
ATOM 3438 C C . ASN B 1 192 ? -3.455 19.672 25.75 1 94.06 192 ASN B C 1
ATOM 3440 O O . ASN B 1 192 ? -2.777 19.812 26.766 1 94.06 192 ASN B O 1
ATOM 3444 N N . CYS B 1 193 ? -2.926 19.359 24.578 1 95 193 CYS B N 1
ATOM 3445 C CA . CYS B 1 193 ? -1.496 19.453 24.297 1 95 193 CYS B CA 1
ATOM 3446 C C . CYS B 1 193 ? -0.698 18.531 25.203 1 95 193 CYS B C 1
ATOM 3448 O O . CYS B 1 193 ? 0.42 18.859 25.609 1 95 193 CYS B O 1
ATOM 3450 N N . PHE B 1 194 ? -1.31 17.438 25.547 1 96.19 194 PHE B N 1
ATOM 3451 C CA . PHE B 1 194 ? -0.676 16.438 26.406 1 96.19 194 PHE B CA 1
ATOM 3452 C C . PHE B 1 194 ? 0.493 15.773 25.688 1 96.19 194 PHE B C 1
ATOM 3454 O O . PHE B 1 194 ? 0.386 15.422 24.5 1 96.19 194 PHE B O 1
ATOM 3461 N N . LEU B 1 195 ? 1.603 15.688 26.406 1 97.44 195 LEU B N 1
ATOM 3462 C CA . LEU B 1 195 ? 2.76 14.938 25.922 1 97.44 195 LEU B CA 1
ATOM 3463 C C . LEU B 1 195 ? 2.857 13.578 26.609 1 97.44 195 LEU B C 1
ATOM 3465 O O . LEU B 1 195 ? 3.354 13.484 27.734 1 97.44 195 LEU B O 1
ATOM 3469 N N . ASP B 1 196 ? 2.471 12.578 25.984 1 97.69 196 ASP B N 1
ATOM 3470 C CA . ASP B 1 196 ? 2.58 11.227 26.516 1 97.69 196 ASP B CA 1
ATOM 3471 C C . ASP B 1 196 ? 4.027 10.734 26.484 1 97.69 196 ASP B C 1
ATOM 3473 O O . ASP B 1 196 ? 4.539 10.359 25.422 1 97.69 196 ASP B O 1
ATOM 3477 N N . LYS B 1 197 ? 4.609 10.656 27.609 1 97.56 197 LYS B N 1
ATOM 3478 C CA . LYS B 1 197 ? 6.035 10.352 27.703 1 97.56 197 LYS B CA 1
ATOM 3479 C C . LYS B 1 197 ? 6.312 8.906 27.297 1 97.56 197 LYS B C 1
ATOM 3481 O O . LYS B 1 197 ? 7.387 8.602 26.766 1 97.56 197 LYS B O 1
ATOM 3486 N N . GLU B 1 198 ? 5.391 8.039 27.562 1 98.06 198 GLU B N 1
ATOM 3487 C CA . GLU B 1 198 ? 5.574 6.656 27.141 1 98.06 198 GLU B CA 1
ATOM 3488 C C . GLU B 1 198 ? 5.586 6.539 25.625 1 98.06 198 GLU B C 1
ATOM 3490 O O . GLU B 1 198 ? 6.402 5.809 25.062 1 98.06 198 GLU B O 1
ATOM 3495 N N . LYS B 1 199 ? 4.707 7.215 24.984 1 98.38 199 LYS B N 1
ATOM 3496 C CA . LYS B 1 199 ? 4.672 7.227 23.531 1 98.38 199 LYS B CA 1
ATOM 3497 C C . LYS B 1 199 ? 5.914 7.906 22.953 1 98.38 199 LYS B C 1
ATOM 3499 O O . LYS B 1 199 ? 6.438 7.484 21.922 1 98.38 199 LYS B O 1
ATOM 3504 N N . LEU B 1 200 ? 6.289 8.984 23.641 1 98.5 200 LEU B N 1
ATOM 3505 C CA . LEU B 1 200 ? 7.52 9.648 23.219 1 98.5 200 LEU B CA 1
ATOM 3506 C C . LEU B 1 200 ? 8.703 8.695 23.297 1 98.5 200 LEU B C 1
ATOM 3508 O O . LEU B 1 200 ? 9.539 8.648 22.391 1 98.5 200 LEU B O 1
ATOM 3512 N N . ARG B 1 201 ? 8.797 7.961 24.359 1 98.31 201 ARG B N 1
ATOM 3513 C CA . ARG B 1 201 ? 9.859 6.973 24.516 1 98.31 201 ARG B CA 1
ATOM 3514 C C . ARG B 1 201 ? 9.828 5.945 23.391 1 98.31 201 ARG B C 1
ATOM 3516 O O . ARG B 1 201 ? 10.875 5.566 22.859 1 98.31 201 ARG B O 1
ATOM 3523 N N . SER B 1 202 ? 8.68 5.484 23.141 1 98.5 202 SER B N 1
ATOM 3524 C CA . SER B 1 202 ? 8.516 4.531 22.047 1 98.5 202 SER B CA 1
ATOM 3525 C C . SER B 1 202 ? 8.984 5.117 20.719 1 98.5 202 SER B C 1
ATOM 3527 O O . SER B 1 202 ? 9.633 4.434 19.922 1 98.5 202 SER B O 1
ATOM 3529 N N . LEU B 1 203 ? 8.625 6.348 20.484 1 98.62 203 LEU B N 1
ATOM 3530 C CA . LEU B 1 203 ? 9.047 7.023 19.266 1 98.62 203 LEU B CA 1
ATOM 3531 C C . LEU B 1 203 ? 10.57 7.133 19.203 1 98.62 203 LEU B C 1
ATOM 3533 O O . LEU B 1 203 ? 11.172 6.871 18.156 1 98.62 203 LEU B O 1
ATOM 3537 N N . ILE B 1 204 ? 11.156 7.539 20.281 1 98.5 204 ILE B N 1
ATOM 3538 C CA . ILE B 1 204 ? 12.602 7.652 20.359 1 98.5 204 ILE B CA 1
ATOM 3539 C C . ILE B 1 204 ? 13.242 6.309 20.016 1 98.5 204 ILE B C 1
ATOM 3541 O O . ILE B 1 204 ? 14.18 6.246 19.219 1 98.5 204 ILE B O 1
ATOM 3545 N N . THR B 1 205 ? 12.742 5.277 20.609 1 98.5 205 THR B N 1
ATOM 3546 C CA . THR B 1 205 ? 13.266 3.939 20.359 1 98.5 205 THR B CA 1
ATOM 3547 C C . THR B 1 205 ? 13.172 3.602 18.859 1 98.5 205 THR B C 1
ATOM 3549 O O . THR B 1 205 ? 14.133 3.086 18.281 1 98.5 205 THR B O 1
ATOM 3552 N N . SER B 1 206 ? 12.055 3.889 18.281 1 98.44 206 SER B N 1
ATOM 3553 C CA . SER B 1 206 ? 11.883 3.641 16.844 1 98.44 206 SER B CA 1
ATOM 3554 C C . SER B 1 206 ? 12.898 4.426 16.016 1 98.44 206 SER B C 1
ATOM 3556 O O . SER B 1 206 ? 13.539 3.871 15.133 1 98.44 206 SER B O 1
ATOM 3558 N N . MET B 1 207 ? 13.047 5.652 16.312 1 98.38 207 MET B N 1
ATOM 3559 C CA . MET B 1 207 ? 13.93 6.531 15.539 1 98.38 207 MET B CA 1
ATOM 3560 C C . MET B 1 207 ? 15.383 6.121 15.695 1 98.38 207 MET B C 1
ATOM 3562 O O . MET B 1 207 ? 16.172 6.215 14.75 1 98.38 207 MET B O 1
ATOM 3566 N N . GLU B 1 208 ? 15.719 5.734 16.875 1 98.44 208 GLU B N 1
ATOM 3567 C CA . GLU B 1 208 ? 17.062 5.223 17.094 1 98.44 208 GLU B CA 1
ATOM 3568 C C . GLU B 1 208 ? 17.344 4.012 16.203 1 98.44 208 GLU B C 1
ATOM 3570 O O . GLU B 1 208 ? 18.469 3.805 15.758 1 98.44 208 GLU B O 1
ATOM 3575 N N . GLY B 1 209 ? 16.359 3.275 15.961 1 98.44 209 GLY B N 1
ATOM 3576 C CA . GLY B 1 209 ? 16.5 2.062 15.172 1 98.44 209 GLY B CA 1
ATOM 3577 C C . GLY B 1 209 ? 16.578 2.33 13.68 1 98.44 209 GLY B C 1
ATOM 3578 O O . GLY B 1 209 ? 17.078 1.492 12.922 1 98.44 209 GLY B O 1
ATOM 3579 N N . PHE B 1 210 ? 16.062 3.416 13.242 1 98.38 210 PHE B N 1
ATOM 3580 C CA . PHE B 1 210 ? 16.125 3.779 11.836 1 98.38 210 PHE B CA 1
ATOM 3581 C C . PHE B 1 210 ? 17.531 4.266 11.469 1 98.38 210 PHE B C 1
ATOM 3583 O O . PHE B 1 210 ? 18.188 4.938 12.266 1 98.38 210 PHE B O 1
ATOM 3590 N 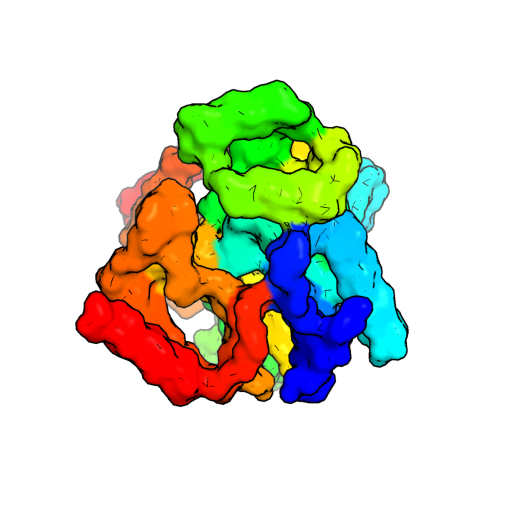N . ASP B 1 211 ? 18 3.939 10.258 1 98.56 211 ASP B N 1
ATOM 3591 C CA . ASP B 1 211 ? 19.281 4.414 9.75 1 98.56 211 ASP B CA 1
ATOM 3592 C C . ASP B 1 211 ? 19.109 5.668 8.898 1 98.56 211 ASP B C 1
ATOM 3594 O O . ASP B 1 211 ? 18.906 5.578 7.684 1 98.56 211 ASP B O 1
ATOM 3598 N N . PHE B 1 212 ? 19.188 6.828 9.5 1 98.81 212 PHE B N 1
ATOM 3599 C CA . PHE B 1 212 ? 19.078 8.102 8.805 1 98.81 212 PHE B CA 1
ATOM 3600 C C . PHE B 1 212 ? 20.078 9.117 9.359 1 98.81 212 PHE B C 1
ATOM 3602 O O . PHE B 1 212 ? 20.547 8.969 10.484 1 98.81 212 PHE B O 1
ATOM 3609 N N . ASP B 1 213 ? 20.391 10.172 8.57 1 98.81 213 ASP B N 1
ATOM 3610 C CA . ASP B 1 213 ? 21.266 11.273 8.977 1 98.81 213 ASP B CA 1
ATOM 3611 C C . ASP B 1 213 ? 20.469 12.555 9.18 1 98.81 213 ASP B C 1
ATOM 3613 O O . ASP B 1 213 ? 20.828 13.391 10.016 1 98.81 213 ASP B O 1
ATOM 3617 N N . THR B 1 214 ? 19.422 12.734 8.375 1 98.88 214 THR B N 1
ATOM 3618 C CA . THR B 1 214 ? 18.641 13.969 8.391 1 98.88 214 THR B CA 1
ATOM 3619 C C . THR B 1 214 ? 17.172 13.68 8.648 1 98.88 214 THR B C 1
ATOM 3621 O O . THR B 1 214 ? 16.594 12.773 8.039 1 98.88 214 THR B O 1
ATOM 3624 N N . CYS B 1 215 ? 16.594 14.375 9.539 1 98.88 215 CYS B N 1
ATOM 3625 C CA . CYS B 1 215 ? 15.18 14.281 9.875 1 98.88 215 CYS B CA 1
ATOM 3626 C C . CYS B 1 215 ? 14.414 15.5 9.367 1 98.88 215 CYS B C 1
ATOM 3628 O O . CYS B 1 215 ? 14.812 16.641 9.602 1 98.88 215 CYS B O 1
ATOM 3630 N N . VAL B 1 216 ? 13.367 15.281 8.656 1 98.94 216 VAL B N 1
ATOM 3631 C CA . VAL B 1 216 ? 12.5 16.344 8.164 1 98.94 216 VAL B CA 1
ATOM 3632 C C . VAL B 1 216 ? 11.195 16.344 8.953 1 98.94 216 VAL B C 1
ATOM 3634 O O . VAL B 1 216 ? 10.461 15.359 8.961 1 98.94 216 VAL B O 1
ATOM 3637 N N . MET B 1 217 ? 10.867 17.438 9.586 1 98.31 217 MET B N 1
ATOM 3638 C CA . MET B 1 217 ? 9.68 17.609 10.414 1 98.31 217 MET B CA 1
ATOM 3639 C C . MET B 1 217 ? 8.633 18.453 9.711 1 98.31 217 MET B C 1
ATOM 3641 O O . MET B 1 217 ? 8.938 19.141 8.727 1 98.31 217 MET B O 1
ATOM 3645 N N . GLY B 1 218 ? 7.434 18.438 10.234 1 98.19 218 GLY B N 1
ATOM 3646 C CA . GLY B 1 218 ? 6.316 19.062 9.562 1 98.19 218 GLY B CA 1
ATOM 3647 C C . GLY B 1 218 ? 6.312 20.578 9.695 1 98.19 218 GLY B C 1
ATOM 3648 O O . GLY B 1 218 ? 5.77 21.281 8.844 1 98.19 218 GLY B O 1
ATOM 3649 N N . HIS B 1 219 ? 6.895 21.078 10.758 1 98 219 HIS B N 1
ATOM 3650 C CA . HIS B 1 219 ? 6.789 22.516 11.008 1 98 219 HIS B CA 1
ATOM 3651 C C . HIS B 1 219 ? 8.102 23.078 11.531 1 98 219 HIS B C 1
ATOM 3653 O O . HIS B 1 219 ? 8.109 23.891 12.461 1 98 219 HIS B O 1
ATOM 3659 N N . ALA B 1 220 ? 9.172 22.578 10.992 1 97.19 220 ALA B N 1
ATOM 3660 C CA . ALA B 1 220 ? 10.508 23.047 11.344 1 97.19 220 ALA B CA 1
ATOM 3661 C C . ALA B 1 220 ? 11.5 22.781 10.219 1 97.19 220 ALA B C 1
ATOM 3663 O O . ALA B 1 220 ? 11.188 22.062 9.266 1 97.19 220 ALA B O 1
ATOM 3664 N N . GLU B 1 221 ? 12.695 23.359 10.328 1 97.06 221 GLU B N 1
ATOM 3665 C CA . GLU B 1 221 ? 13.789 23.047 9.414 1 97.06 221 GLU B CA 1
ATOM 3666 C C . GLU B 1 221 ? 14.328 21.641 9.672 1 97.06 221 GLU B C 1
ATOM 3668 O O . GLU B 1 221 ? 14.344 21.188 10.812 1 97.06 221 GLU B O 1
ATOM 3673 N N . PRO B 1 222 ? 14.773 21.031 8.625 1 98.5 222 PRO B N 1
ATOM 3674 C CA . PRO B 1 222 ? 15.398 19.734 8.836 1 98.5 222 PRO B CA 1
ATOM 3675 C C . PRO B 1 222 ? 16.578 19.797 9.797 1 98.5 222 PRO B C 1
ATOM 3677 O O . PRO B 1 222 ? 17.266 20.828 9.875 1 98.5 222 PRO B O 1
ATOM 3680 N N . MET B 1 223 ? 16.844 18.719 10.547 1 98.3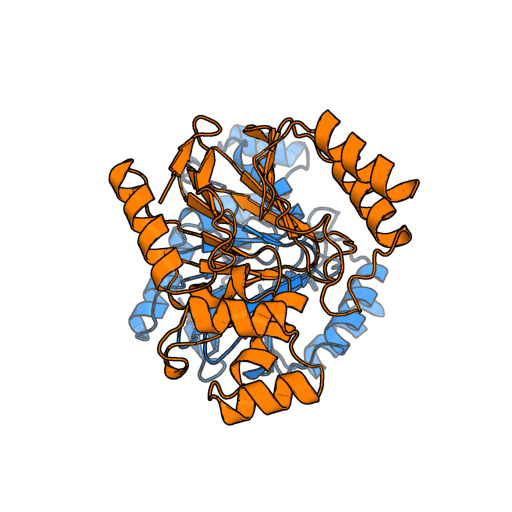8 223 MET B N 1
ATOM 3681 C CA . MET B 1 223 ? 17.984 18.688 11.461 1 98.38 223 MET B CA 1
ATOM 3682 C C . MET B 1 223 ? 18.625 17.297 11.492 1 98.38 223 MET B C 1
ATOM 3684 O O . MET B 1 223 ? 18.062 16.344 10.938 1 98.38 223 MET B O 1
ATOM 3688 N N . SER B 1 224 ? 19.75 17.141 12.078 1 98.75 224 SER B N 1
ATOM 3689 C CA . SER B 1 224 ? 20.469 15.883 12.141 1 98.75 224 SER B CA 1
ATOM 3690 C C . SER B 1 224 ? 19.781 14.898 13.086 1 98.75 224 SER B C 1
ATOM 3692 O O . SER B 1 224 ? 19 15.305 13.945 1 98.75 224 SER B O 1
ATOM 3694 N N . LYS B 1 225 ? 20.094 13.625 12.844 1 98.62 225 LYS B N 1
ATOM 3695 C CA . LYS B 1 225 ? 19.594 12.586 13.742 1 98.62 225 LYS B CA 1
ATOM 3696 C C . LYS B 1 225 ? 19.969 12.891 15.195 1 98.62 225 LYS B C 1
ATOM 3698 O O . LYS B 1 225 ? 19.141 12.789 16.094 1 98.62 225 LYS B O 1
ATOM 3703 N N . GLN B 1 226 ? 21.172 13.305 15.461 1 98.44 226 GLN B N 1
ATOM 3704 C CA . GLN B 1 226 ? 21.641 13.602 16.812 1 98.44 226 GLN B CA 1
ATOM 3705 C C . GLN B 1 226 ? 20.828 14.734 17.438 1 98.44 226 GLN B C 1
ATOM 3707 O O . GLN B 1 226 ? 20.422 14.641 18.594 1 98.44 226 GLN B O 1
ATOM 3712 N N . ASN B 1 227 ? 20.625 15.789 16.688 1 98.56 227 ASN B N 1
ATOM 3713 C CA . ASN B 1 227 ? 19.922 16.953 17.219 1 98.56 227 ASN B CA 1
ATOM 3714 C C . ASN B 1 227 ? 18.469 16.625 17.578 1 98.56 227 ASN B C 1
ATOM 3716 O O . ASN B 1 227 ? 17.984 17.016 18.641 1 98.56 227 ASN B O 1
ATOM 3720 N N . ILE B 1 228 ? 17.781 15.883 16.719 1 98.5 228 ILE B N 1
ATOM 3721 C CA . ILE B 1 228 ? 16.375 15.586 16.984 1 98.5 228 ILE B CA 1
ATOM 3722 C C . ILE B 1 228 ? 16.266 14.648 18.188 1 98.5 228 ILE B C 1
ATOM 3724 O O . ILE B 1 228 ? 15.375 14.797 19.016 1 98.5 228 ILE B O 1
ATOM 3728 N N . LEU B 1 229 ? 17.156 13.688 18.234 1 98.31 229 LEU B N 1
ATOM 3729 C CA . LEU B 1 229 ? 17.125 12.781 19.375 1 98.31 229 LEU B CA 1
ATOM 3730 C C . LEU B 1 229 ? 17.438 13.539 20.672 1 98.31 229 LEU B C 1
ATOM 3732 O O . LEU B 1 229 ? 16.828 13.258 21.719 1 98.31 229 LEU B O 1
ATOM 3736 N N . THR B 1 230 ? 18.344 14.484 20.625 1 98.06 230 THR B N 1
ATOM 3737 C CA . THR B 1 230 ? 18.656 15.312 21.781 1 98.06 230 THR B CA 1
ATOM 3738 C C . THR B 1 230 ? 17.422 16.109 22.234 1 98.06 230 THR B C 1
ATOM 3740 O O . THR B 1 230 ? 17.094 16.156 23.422 1 98.06 230 THR B O 1
ATOM 3743 N N . ILE B 1 231 ? 16.797 16.672 21.297 1 97.19 231 ILE B N 1
ATOM 3744 C CA . ILE B 1 231 ? 15.594 17.438 21.578 1 97.19 231 ILE B CA 1
ATOM 3745 C C . ILE B 1 231 ? 14.539 16.547 22.219 1 97.19 231 ILE B C 1
ATOM 3747 O O . ILE B 1 231 ? 13.945 16.906 23.25 1 97.19 231 ILE B O 1
ATOM 3751 N N . MET B 1 232 ? 14.32 15.406 21.656 1 97.69 232 MET B N 1
ATOM 3752 C CA . MET B 1 232 ? 13.297 14.5 22.172 1 97.69 232 MET B CA 1
ATOM 3753 C C . MET B 1 232 ? 13.641 14.031 23.578 1 97.69 232 MET B C 1
ATOM 3755 O O . MET B 1 232 ? 12.766 13.938 24.438 1 97.69 232 MET B O 1
ATOM 3759 N N . ASN B 1 233 ? 14.867 13.758 23.812 1 97.06 233 ASN B N 1
ATOM 3760 C CA . ASN B 1 233 ? 15.297 13.336 25.141 1 97.06 233 ASN B CA 1
ATOM 3761 C C . ASN B 1 233 ? 15.117 14.453 26.156 1 97.06 233 ASN B C 1
ATOM 3763 O O . ASN B 1 233 ? 14.797 14.195 27.328 1 97.06 233 ASN B O 1
ATOM 3767 N N . SER B 1 234 ? 15.328 15.656 25.734 1 96.75 234 SER B N 1
ATOM 3768 C CA . SER B 1 234 ? 15.117 16.781 26.625 1 96.75 234 SER B CA 1
ATOM 3769 C C . SER B 1 234 ? 13.648 16.922 27.016 1 96.75 234 SER B C 1
ATOM 3771 O O . SER B 1 234 ? 13.328 17.328 28.125 1 96.75 234 SER B O 1
ATOM 3773 N N . LEU B 1 235 ? 12.758 16.609 26.078 1 94.31 235 LEU B N 1
ATOM 3774 C CA . LEU B 1 235 ? 11.328 16.656 26.359 1 94.31 235 LEU B CA 1
ATOM 3775 C C . LEU B 1 235 ? 10.945 15.562 27.375 1 94.31 235 LEU B C 1
ATOM 3777 O O . LEU B 1 235 ? 9.992 15.734 28.125 1 94.31 235 LEU B O 1
ATOM 3781 N N . MET B 1 236 ? 11.688 14.5 27.344 1 91.56 236 MET B N 1
ATOM 3782 C CA . MET B 1 236 ? 11.461 13.391 28.266 1 91.56 236 MET B CA 1
ATOM 3783 C C . MET B 1 236 ? 11.789 13.797 29.703 1 91.56 236 MET B C 1
ATOM 3785 O O . MET B 1 236 ? 11.156 13.328 30.656 1 91.56 236 MET B O 1
ATOM 3789 N N . GLU B 1 237 ? 12.742 14.633 29.844 1 89.38 237 GLU B N 1
ATOM 3790 C CA . GLU B 1 237 ? 13.234 15.031 31.156 1 89.38 237 GLU B CA 1
ATOM 3791 C C . GLU B 1 237 ? 12.383 16.156 31.75 1 89.38 237 GLU B C 1
ATOM 3793 O O . GLU B 1 237 ? 12.414 16.391 32.969 1 89.38 237 GLU B O 1
ATOM 3798 N N . ARG B 1 238 ? 11.641 16.875 31.094 1 78.44 238 ARG B N 1
ATOM 3799 C CA . ARG B 1 238 ? 10.812 17.969 31.578 1 78.44 238 ARG B CA 1
ATOM 3800 C C . ARG B 1 238 ? 9.516 17.438 32.188 1 78.44 238 ARG B C 1
ATOM 3802 O O . ARG B 1 238 ? 9.023 16.391 31.781 1 78.44 238 ARG B O 1
#

Radius of gyration: 24.08 Å; Cα contacts (8 Å, |Δi|>4): 1092; chains: 2; bounding box: 44×70×57 Å

Organism: NCBI:txid29354

Solvent-accessible surface area (backbone atoms only — not comparable to full-atom values): 23821 Å² total; per-residue (Å²): 129,61,72,46,74,78,51,100,42,34,32,36,33,60,51,40,76,86,45,49,34,37,33,34,38,36,37,61,32,79,72,32,25,35,27,36,33,32,27,48,24,54,67,51,40,51,51,50,53,50,53,32,49,76,70,71,44,79,75,36,46,29,31,38,34,30,38,61,54,56,37,29,34,34,5,46,72,65,57,62,63,49,33,33,26,28,50,61,19,34,54,51,28,52,57,55,44,70,57,69,56,42,74,68,52,47,52,52,32,44,73,69,61,77,42,52,68,69,57,53,54,28,50,49,63,68,32,85,54,46,79,70,69,51,53,56,59,50,39,31,34,32,57,58,38,36,39,39,53,18,67,86,39,46,42,37,40,34,50,41,59,28,27,31,41,86,32,26,29,31,40,34,26,59,90,74,20,34,30,37,38,37,57,38,87,37,48,12,72,90,55,83,50,37,68,43,57,68,31,42,49,48,32,50,55,52,56,69,69,50,76,50,51,36,35,37,38,21,80,55,77,66,41,41,46,68,56,53,52,50,52,53,53,52,59,66,73,102,130,62,71,44,76,78,50,99,42,34,35,34,33,61,51,39,75,86,45,49,34,36,32,34,38,36,39,62,31,79,71,31,26,36,26,38,33,30,26,47,24,53,66,50,41,51,50,50,51,50,52,34,50,75,70,71,44,76,78,36,47,29,31,38,34,32,39,62,54,55,36,30,34,34,5,46,71,65,56,60,64,48,33,33,26,28,50,59,20,34,54,51,29,53,58,54,44,71,57,67,58,44,75,69,52,47,52,50,33,43,73,70,61,76,41,50,68,69,57,54,55,27,48,50,63,69,32,86,54,46,78,70,69,50,54,55,59,50,38,30,33,34,57,58,38,35,40,38,54,17,66,86,39,46,41,35,39,34,51,40,58,28,27,30,40,86,31,28,30,32,41,33,27,59,90,74,21,34,31,38,37,38,57,38,87,38,47,12,72,91,54,83,50,37,68,44,59,69,31,42,49,49,33,52,55,53,56,69,70,49,74,50,52,36,34,38,38,21,79,55,77,66,42,42,45,67,56,53,52,51,51,52,52,51,60,64,72,103

InterPro domains:
  IPR001279 Metallo-beta-lactamase [PF00753] (27-219)
  IPR001279 Metallo-beta-lactamase [SM00849] (21-219)
  IPR036866 Ribonuclease Z/Hydroxyacylglutathione hydrolase-like [G3DSA:3.60.15.10] (1-237)
  IPR036866 Ribonuclease Z/Hydroxyacylglutathione hydrolase-like [SSF56281] (2-224)
  IPR050855 Metallo-beta-lactamase type 2-like [PTHR42951] (19-228)

Foldseek 3Di:
DAKADDDPFKIWHAADVLLGAWIWIWGAFPQFIEIEFQAQALVSNVVVVVVCVVVVHDFGQEYEYFAQDNGRFQRVVNHDHFYEFAPVNQVVLVVVQPQDQDPVSVVVCCVVLVDDPSNSVSSCSVPVPSNRGGGHGGPYHDYAWDWDCSDPWIWIWGQAQAQADNGGIKIATQVQQEIEGEARLFHHVSVVSDGDLVSLVRVLVVLVPRRHQWYGYTHDDIDGSVVVSVVSVVVNVD/DAKADDDPFKIWHAADVLLGAWIWIWGAFPQFIEIEFQAQALVSNVVVVVVCVVVVHDFGQEYEYFAQDNGRFQRVVNHDHFYEFAPVNQVVLVVCQPQDQDPVRVVVCCVVLVDDPSNSVSSCSVPVPSNRGGGHGGPYHDYAWDWDCRDPWIWIWGQAQAQADNGGIKIATQVQQEIEGEARDFHHVSVVRDGDLVSLVRVLVVLVPRRHAWYGYTHDDIDGSVVVSVVSVVVNVD

Secondary structure (DSSP, 8-state):
--EEESSSSEEEEPPBGGGTBPPEEEEE-SS-EEEE---SSHHHHHHHHHHHHHTTPPPPSEEE-SSS-HHHHTTGGG--SEEEEEHHHHHHHHHHTT---SHHHHHHHHHTTSS-HHHHHHHHHH-SSGGG------SEEESSEEEEE-SSSEEEEEE---SS-TT-EEEEEGGGTEEEEETTTS-BGGGTTB--HHHHHHHHHHHHHS--SEEEETTS--EEHHHHHHHHHHHHH-/--EEESSSSEEEEPPBGGGTBPPEEEEE-SS-EEEE---SSHHHHHHHHHHHHHTTPPPPSEEE-SSS-HHHHTTGGG--SEEEEEHHHHHHHHHHTT---SHHHHHHHHHTTSS-HHHHHHHHHH-SSGGG------SEEESSEEEEE-SSSEEEEEE---SS-TT-EEEEEGGGTEEEEETTTS-BGGGTTB--HHHHHHHHHHHHHS--SEEEETTS--EEHHHHHHHHHHHHH-

Sequence (476 aa):
MEFRQLTDRVFYSMFDKSADRPVLGYVNGQKYSLMIDAGNSQKHVESFYEALSKEGLKKPGFTVVTHWHWDHTFGMHSVEGITIAHKKTNAKLAEMAKWEWTDAEMKKRLEAKVEIEFADTSIRTEYPLLSEIRVVTSDLTVGESMVIDLGDVTAELHHVESPHSEDCICVLIPQEKVLFIGDAVGVDYYNNCFLDKEKLRSLITSMEGFDFDTCVMGHAEPMSKQNILTIMNSLMERMEFRQLTDRVFYSMFDKSADRPVLGYVNGQKYSLMIDAGNSQKHVESFYEALSKEGLKKPGFTVVTHWHWDHTFGMHSVEGITIAHKKTNAKLAEMAKWEWTDAEMKKRLEAKVEIEFADTSIRTEYPLLSEIRVVTSDLTVGESMVIDLGDVTAELHHVESPHSEDCICVLIPQEKVLFIGDAVGVDYYNNCFLDKEKLRSLITSMEGFDFDTCVMGHAEPMSKQNILTIMNSLMER